Protein AF-A0A1T3CUF6-F1 (afdb_monomer_lite)

Organism: NCBI:txid1491466

Secondary structure (DSSP, 8-state):
--GGGT----TT-HHHHHHHHHHHHHHHHHHHHHTTT---TT-----SS-TTHHHHHHHHHHHTT-TT---HHHHHHHHHHHHHHHHTT-HHHHHHHS--PPP--TTSHHHHHHHHHHHHHHHHHHHHHHHH-PPP-TTGGGTTTSPPP-----S-HHHHHHHHHHTHHHHHHHHHHHHHHHHHHHHHHHHHHHT---HHHHHHHHHHHHHHHHHHHHTS-GGG---SSS-SEETTEETT-S-TTS--HHHHHHHHHHHHHHHHHHHHHHHHHHHHHHHHHHHHHH-GGG--HHHHHHHHHHHHHHHHHHHHTTHHHHHHHHHHHHHTT---S-S----S-TTEEEEEEE-S---EEEEEEEPPTTGGGT--EEEEEE--STTSTTPPPEEEEEEE-TTS-EEEEEEETTS--PBPTT----TT-EEEEEEEEEETTEEEEEEEETTTTEEEEEEE-TTTS-TT------EEEEEEE-GGGTTS---S--------EEEEEEEEEEETTEEE-STTPEEE--EETTTTEE-EEEEE-SS-EEEEE-SPPPP-

InterPro domains:
  IPR000250 Peptidase G1 [PF01828] (343-545)
  IPR000250 Peptidase G1 [PR00977] (372-394)
  IPR000250 Peptidase G1 [PR00977] (402-422)
  IPR000250 Peptidase G1 [PR00977] (424-441)
  IPR000250 Peptidase G1 [PR00977] (444-457)
  IPR013320 Concanavalin A-like lectin/glucanase domain superfamily [SSF49899] (341-546)
  IPR038656 Peptidase G1 superfamily [G3DSA:2.60.120.700] (340-546)

Foldseek 3Di:
DCQLQPDPDPLADLVSLLVLLLQLLVQLLVVLLVVVVDPDPPPPPPPVDHGSVSSLVSSVVSLVVHVPDQDPSNLLSLQSNLLSCVSVVNNVSSLVSLDDHDDDDCVALVNLSSLVSLLVSVLVQLVCCLPVVDDDDCSVVCVVVRDHRPLPHPDDPVSVVLCVLLVVVLLSVLSVQLSVLSVVLSVQVVVCVVVPNDLVSLLVSLVVSVVVLVVSQVPRDPLLHDDPPPPCDDPSDGPLDPDVPDVDPVVSVSSNSSVLSNLVSVLSSLVSLLSSLVVLVVCCVPPVVPDDPVSVVSVVSNVVSVVVNVSSSSSSSVNVSVVVPSVPDPDPDPDPPPDPALFKFFFKDFAAAWFKWKWKWFAADLLLQQWWWWKKWFDCDPVQSQAHTFMWTKTRHNHRDIFIWTDGPPDDIDTDPPDDDDHRWIKMWMKGDPFFQWIKTKIARPVVRDIDMDITDNVNHDPRHTGRRGMMITITGRCVPPDPPPVVDPRSAQSFKIKTFQTWIQGPVGIQARPPTDTDFNADPVVRDGQWDWDDDRHMIMIGGPDDHDDD

Radius of gyration: 29.65 Å; chains: 1; bounding box: 66×50×88 Å

pLDDT: mean 72.41, std 19.51, range [24.66, 98.5]

Structure (mmCIF, N/CA/C/O backbone):
data_AF-A0A1T3CUF6-F1
#
_entry.id   AF-A0A1T3CUF6-F1
#
loop_
_atom_site.group_PDB
_atom_site.id
_atom_site.type_symbol
_atom_site.label_atom_id
_atom_site.label_alt_id
_atom_site.label_comp_id
_atom_site.label_asym_id
_atom_site.label_entity_id
_atom_site.label_seq_id
_atom_site.pdbx_PDB_ins_code
_atom_site.Cartn_x
_atom_site.Cartn_y
_atom_site.Cartn_z
_atom_site.occupancy
_atom_site.B_iso_or_equiv
_atom_site.auth_seq_id
_atom_site.auth_comp_id
_atom_site.auth_asym_id
_atom_site.auth_atom_id
_atom_site.pdbx_PDB_model_num
ATOM 1 N N . MET A 1 1 ? -2.258 -15.108 -7.421 1.00 30.94 1 MET A N 1
ATOM 2 C CA . MET A 1 1 ? -2.341 -14.825 -5.963 1.00 30.94 1 MET A CA 1
ATOM 3 C C . MET A 1 1 ? -1.453 -15.723 -5.095 1.00 30.94 1 MET A C 1
ATOM 5 O O . MET A 1 1 ? -1.105 -15.281 -4.007 1.00 30.94 1 MET A O 1
ATOM 9 N N . GLY A 1 2 ? -1.056 -16.926 -5.544 1.00 26.03 2 GLY A N 1
ATOM 10 C CA . GLY A 1 2 ? -0.026 -17.742 -4.869 1.00 26.03 2 GLY A CA 1
ATOM 11 C C . GLY A 1 2 ? 1.418 -17.253 -5.077 1.00 26.03 2 GLY A C 1
ATOM 12 O O . GLY A 1 2 ? 2.276 -17.522 -4.249 1.00 26.03 2 GLY A O 1
ATOM 13 N N . THR A 1 3 ? 1.662 -16.461 -6.123 1.00 35.53 3 THR A N 1
ATOM 14 C CA . THR A 1 3 ? 2.987 -16.002 -6.576 1.00 35.53 3 THR A CA 1
ATOM 15 C C . THR A 1 3 ? 3.651 -14.924 -5.714 1.00 35.53 3 THR A C 1
ATOM 17 O O . THR A 1 3 ? 4.864 -14.774 -5.755 1.00 35.53 3 THR A O 1
ATOM 20 N N . VAL A 1 4 ? 2.896 -14.226 -4.855 1.00 38.56 4 VAL A N 1
ATOM 21 C CA . VAL A 1 4 ? 3.462 -13.249 -3.897 1.00 38.56 4 VAL A CA 1
ATOM 22 C C . VAL A 1 4 ? 4.197 -13.953 -2.741 1.00 38.56 4 VAL A C 1
ATOM 24 O O . VAL A 1 4 ? 5.027 -13.352 -2.065 1.00 38.56 4 VAL A O 1
ATOM 27 N N . LEU A 1 5 ? 3.908 -15.238 -2.502 1.00 36.06 5 LEU A N 1
ATOM 28 C CA . LEU A 1 5 ? 4.480 -16.001 -1.389 1.00 36.06 5 LEU A CA 1
ATOM 29 C C . LEU A 1 5 ? 5.784 -16.734 -1.750 1.00 36.06 5 LEU A C 1
ATOM 31 O O . LEU A 1 5 ? 6.466 -17.191 -0.838 1.00 36.06 5 LEU A O 1
ATOM 35 N N . THR A 1 6 ? 6.125 -16.864 -3.038 1.00 37.44 6 THR A N 1
ATOM 36 C CA . THR A 1 6 ? 7.236 -17.717 -3.503 1.00 37.44 6 THR A CA 1
ATOM 37 C C . THR A 1 6 ? 8.425 -16.955 -4.082 1.00 37.44 6 THR A C 1
ATOM 39 O O . THR A 1 6 ? 9.524 -17.490 -4.039 1.00 37.44 6 THR A O 1
ATOM 42 N N . ALA A 1 7 ? 8.252 -15.704 -4.525 1.00 37.12 7 ALA A N 1
ATOM 43 C CA . ALA A 1 7 ? 9.341 -14.916 -5.097 1.00 37.12 7 ALA A CA 1
ATOM 44 C C . ALA A 1 7 ? 10.478 -14.676 -4.081 1.00 37.12 7 ALA A C 1
ATOM 46 O O . ALA A 1 7 ? 10.271 -14.132 -2.985 1.00 37.12 7 ALA A O 1
ATOM 47 N N . THR A 1 8 ? 11.696 -15.052 -4.477 1.00 38.31 8 THR A N 1
ATOM 48 C CA . THR A 1 8 ? 12.975 -14.771 -3.810 1.00 38.31 8 THR A CA 1
ATOM 49 C C . THR A 1 8 ? 13.307 -13.276 -3.851 1.00 38.31 8 THR A C 1
ATOM 51 O O . THR A 1 8 ? 14.326 -12.858 -4.394 1.00 38.31 8 THR A O 1
ATOM 54 N N . HIS A 1 9 ? 12.451 -12.431 -3.278 1.00 43.69 9 HIS A N 1
ATOM 55 C CA . HIS A 1 9 ? 12.837 -11.058 -2.977 1.00 43.69 9 HIS A CA 1
ATOM 56 C C . HIS A 1 9 ? 13.953 -11.081 -1.940 1.00 43.69 9 HIS A C 1
ATOM 58 O O . HIS A 1 9 ? 13.899 -11.858 -0.975 1.00 43.69 9 HIS A O 1
ATOM 64 N N . ARG A 1 10 ? 14.952 -10.206 -2.134 1.00 46.00 10 ARG A N 1
ATOM 65 C CA . ARG A 1 10 ? 15.990 -9.964 -1.134 1.00 46.00 10 ARG A CA 1
ATOM 66 C C . ARG A 1 10 ? 15.309 -9.782 0.211 1.00 46.00 10 ARG A C 1
ATOM 68 O O . ARG A 1 10 ? 14.347 -9.031 0.373 1.00 46.00 10 ARG A O 1
ATOM 75 N N . ILE A 1 11 ? 15.812 -10.539 1.164 1.00 43.06 11 ILE A N 1
ATOM 76 C CA . ILE A 1 11 ? 15.434 -10.457 2.554 1.00 43.06 11 ILE A CA 1
ATOM 77 C C . ILE A 1 11 ? 15.599 -8.981 2.988 1.00 43.06 11 ILE A C 1
ATOM 79 O O . ILE A 1 11 ? 16.727 -8.515 3.115 1.00 43.06 11 ILE A O 1
ATOM 83 N N . GLY A 1 12 ? 14.491 -8.242 3.139 1.00 52.00 12 GLY A N 1
ATOM 84 C CA . GLY A 1 12 ? 14.498 -6.805 3.464 1.00 52.00 12 GLY A CA 1
ATOM 85 C C . GLY A 1 12 ? 14.016 -5.829 2.373 1.00 52.00 12 GLY A C 1
ATOM 86 O O . GLY A 1 12 ? 14.288 -4.645 2.493 1.00 52.00 12 GLY A O 1
ATOM 87 N N . ASP A 1 13 ? 13.310 -6.262 1.322 1.00 70.06 13 ASP A N 1
ATOM 88 C CA . ASP A 1 13 ? 12.633 -5.333 0.391 1.00 70.06 13 ASP A CA 1
ATOM 89 C C . ASP A 1 13 ? 11.410 -4.654 1.051 1.00 70.06 13 ASP A C 1
ATOM 91 O O . ASP A 1 13 ? 10.395 -5.298 1.348 1.00 70.06 13 ASP A O 1
ATOM 95 N N . GLU A 1 14 ? 11.514 -3.343 1.290 1.00 72.06 14 GLU A N 1
ATOM 96 C CA . GLU A 1 14 ? 10.489 -2.522 1.942 1.00 72.06 14 GLU A CA 1
ATOM 97 C C . GLU A 1 14 ? 9.180 -2.453 1.127 1.00 72.06 14 GLU A C 1
ATOM 99 O O . GLU A 1 14 ? 8.087 -2.512 1.698 1.00 72.06 14 GLU A O 1
ATOM 104 N N . SER A 1 15 ? 9.261 -2.411 -0.208 1.00 74.75 15 SER A N 1
ATOM 105 C CA . SER A 1 15 ? 8.085 -2.285 -1.089 1.00 74.75 15 SER A CA 1
ATOM 106 C C . SER A 1 15 ? 7.247 -3.563 -1.105 1.00 74.75 15 SER A C 1
ATOM 108 O O . SER A 1 15 ? 6.009 -3.518 -1.050 1.00 74.75 15 SER A O 1
ATOM 110 N N . LEU A 1 16 ? 7.910 -4.723 -1.109 1.00 78.44 16 LEU A N 1
ATOM 111 C CA . LEU A 1 16 ? 7.233 -6.014 -0.973 1.00 78.44 16 LEU A CA 1
ATOM 112 C C . LEU A 1 16 ? 6.533 -6.129 0.385 1.00 78.44 16 LEU A C 1
ATOM 114 O O . LEU A 1 16 ? 5.396 -6.597 0.463 1.00 78.44 16 LEU A O 1
ATOM 118 N N . LEU A 1 17 ? 7.206 -5.719 1.461 1.00 77.19 17 LEU A N 1
ATOM 119 C CA . LEU A 1 17 ? 6.656 -5.779 2.813 1.00 77.19 17 LEU A CA 1
ATOM 120 C C . LEU A 1 17 ? 5.404 -4.918 2.961 1.00 77.19 17 LEU A C 1
ATOM 122 O O . LEU A 1 17 ? 4.401 -5.401 3.492 1.00 77.19 17 LEU A O 1
ATOM 126 N N . ILE A 1 18 ? 5.432 -3.694 2.431 1.00 81.50 18 ILE A N 1
ATOM 127 C CA . ILE A 1 18 ? 4.249 -2.832 2.361 1.00 81.50 18 ILE A CA 1
ATOM 128 C C . ILE A 1 18 ? 3.135 -3.549 1.593 1.00 81.50 18 ILE A C 1
ATOM 130 O O . ILE A 1 18 ? 2.024 -3.670 2.102 1.00 81.50 18 ILE A O 1
ATOM 134 N N . THR A 1 19 ? 3.431 -4.103 0.417 1.00 82.06 19 THR A N 1
ATOM 135 C CA . THR A 1 19 ? 2.432 -4.789 -0.421 1.00 82.06 19 THR A CA 1
ATOM 136 C C . THR A 1 19 ? 1.787 -5.977 0.298 1.00 82.06 19 THR A C 1
ATOM 138 O O . THR A 1 19 ? 0.561 -6.092 0.341 1.00 82.06 19 THR A O 1
ATOM 141 N N . LEU A 1 20 ? 2.589 -6.844 0.920 1.00 82.12 20 LEU A N 1
ATOM 142 C CA . LEU A 1 20 ? 2.108 -7.989 1.699 1.00 82.12 20 LEU A CA 1
ATOM 143 C C . LEU A 1 20 ? 1.200 -7.554 2.854 1.00 82.12 20 LEU A C 1
ATOM 145 O O . LEU A 1 20 ? 0.167 -8.180 3.102 1.00 82.12 20 LEU A O 1
ATOM 149 N N . LEU A 1 21 ? 1.568 -6.481 3.554 1.00 83.56 21 LEU A N 1
ATOM 150 C CA . LEU A 1 21 ? 0.774 -5.949 4.657 1.00 83.56 21 LEU A CA 1
ATOM 151 C C . LEU A 1 21 ? -0.521 -5.288 4.164 1.00 83.56 21 LEU A C 1
ATOM 153 O O . LEU A 1 21 ? -1.558 -5.475 4.800 1.00 83.56 21 LEU A O 1
ATOM 157 N N . VAL A 1 22 ? -0.505 -4.589 3.020 1.00 82.75 22 VAL A N 1
ATOM 158 C CA . VAL A 1 22 ? -1.721 -4.042 2.387 1.00 82.75 22 VAL A CA 1
ATOM 159 C C . VAL A 1 22 ? -2.676 -5.183 2.043 1.00 82.75 22 VAL A C 1
ATOM 161 O O . VAL A 1 22 ? -3.858 -5.107 2.371 1.00 82.75 22 VAL A O 1
ATOM 164 N N . LEU A 1 23 ? -2.176 -6.267 1.445 1.00 80.12 23 LEU A N 1
ATOM 165 C CA . LEU A 1 23 ? -2.989 -7.438 1.103 1.00 80.12 23 LEU A CA 1
ATOM 166 C C . LEU A 1 23 ? -3.555 -8.132 2.348 1.00 80.12 23 LEU A C 1
ATOM 168 O O . LEU A 1 23 ? -4.728 -8.506 2.362 1.00 80.12 23 LEU A O 1
ATOM 172 N N . ALA A 1 24 ? -2.751 -8.275 3.406 1.00 82.62 24 ALA A N 1
ATOM 173 C CA . ALA A 1 24 ? -3.200 -8.865 4.665 1.00 82.62 24 ALA A CA 1
ATOM 174 C C . ALA A 1 24 ? -4.345 -8.056 5.300 1.00 82.62 24 ALA A C 1
ATOM 176 O O . ALA A 1 24 ? -5.353 -8.625 5.720 1.00 82.62 24 ALA A O 1
ATOM 177 N N . LEU A 1 25 ? -4.207 -6.728 5.337 1.00 80.19 25 LEU A N 1
ATOM 178 C CA . LEU A 1 25 ? -5.231 -5.816 5.851 1.00 80.19 25 LEU A CA 1
ATOM 179 C C . LEU A 1 25 ? -6.459 -5.745 4.932 1.00 80.19 25 LEU A C 1
ATOM 181 O O . LEU A 1 25 ? -7.578 -5.639 5.427 1.00 80.19 25 LEU A O 1
ATOM 185 N N . GLY A 1 26 ? -6.263 -5.854 3.617 1.00 74.25 26 GLY A N 1
ATOM 186 C CA . GLY A 1 26 ? -7.331 -5.887 2.620 1.00 74.25 26 GLY A CA 1
ATOM 187 C C . GLY A 1 26 ? -8.216 -7.130 2.734 1.00 74.25 26 GLY A C 1
ATOM 188 O O . GLY A 1 26 ? -9.439 -7.002 2.765 1.00 74.25 26 GLY A O 1
ATOM 189 N N . GLU A 1 27 ? -7.630 -8.327 2.873 1.00 76.06 27 GLU A N 1
ATOM 190 C CA . GLU A 1 27 ? -8.411 -9.552 3.131 1.00 76.06 27 GLU A CA 1
ATOM 191 C C . GLU A 1 27 ? -9.186 -9.453 4.451 1.00 76.06 27 GLU A C 1
ATOM 193 O O . GLU A 1 27 ? -10.338 -9.886 4.534 1.00 76.06 27 GLU A O 1
ATOM 198 N N . LEU A 1 28 ? -8.580 -8.846 5.474 1.00 73.75 28 LEU A N 1
ATOM 199 C CA . LEU A 1 28 ? -9.242 -8.620 6.751 1.00 73.75 28 LEU A CA 1
ATOM 200 C C . LEU A 1 28 ? -10.430 -7.665 6.596 1.00 73.75 28 LEU A C 1
ATOM 202 O O . LEU A 1 28 ? -11.532 -8.020 6.997 1.00 73.75 28 LEU A O 1
ATOM 206 N N . ALA A 1 29 ? -10.259 -6.530 5.920 1.00 67.88 29 ALA A N 1
ATOM 207 C CA . ALA A 1 29 ? -11.347 -5.607 5.605 1.00 67.88 29 ALA A CA 1
ATOM 208 C C . ALA A 1 29 ? -12.505 -6.281 4.840 1.00 67.88 29 ALA A C 1
ATOM 210 O O . ALA A 1 29 ? -13.666 -6.117 5.213 1.00 67.88 29 ALA A O 1
ATOM 211 N N . LEU A 1 30 ? -12.202 -7.077 3.809 1.00 64.62 30 LEU A N 1
ATOM 212 C CA . LEU A 1 30 ? -13.212 -7.766 2.994 1.00 64.62 30 LEU A CA 1
ATOM 213 C C . LEU A 1 30 ? -13.990 -8.822 3.783 1.00 64.62 30 LEU A C 1
ATOM 215 O O . LEU A 1 30 ? -15.215 -8.888 3.679 1.00 64.62 30 LEU A O 1
ATOM 219 N N . SER A 1 31 ? -13.301 -9.616 4.607 1.00 64.12 31 SER A N 1
ATOM 220 C CA . SER A 1 31 ? -13.939 -10.664 5.419 1.00 64.12 31 SER A CA 1
ATOM 221 C C . SER A 1 31 ? -15.014 -10.112 6.359 1.00 64.12 31 SER A C 1
ATOM 223 O O . SER A 1 31 ? -16.020 -10.764 6.631 1.00 64.12 31 SER A O 1
ATOM 225 N N . LEU A 1 32 ? -14.821 -8.879 6.820 1.00 58.84 32 LEU A N 1
ATOM 226 C CA . LEU A 1 32 ? -15.721 -8.220 7.750 1.00 58.84 32 LEU A CA 1
ATOM 227 C C . LEU A 1 32 ? -16.952 -7.641 7.041 1.00 58.84 32 LEU A C 1
ATOM 229 O O . LEU A 1 32 ? -18.015 -7.567 7.645 1.00 58.84 32 LEU A O 1
ATOM 233 N N . ILE A 1 33 ? -16.828 -7.292 5.756 1.00 56.34 33 ILE A N 1
ATOM 234 C CA . ILE A 1 33 ? -17.943 -6.839 4.911 1.00 56.34 33 ILE A CA 1
ATOM 235 C C . ILE A 1 33 ? -18.822 -8.025 4.489 1.00 56.34 33 ILE A C 1
ATOM 237 O O . ILE A 1 33 ? -20.046 -7.914 4.460 1.00 56.34 33 ILE A O 1
ATOM 241 N N . MET A 1 34 ? -18.214 -9.167 4.155 1.00 50.50 34 MET A N 1
ATOM 242 C CA . MET A 1 34 ? -18.949 -10.337 3.656 1.00 50.50 34 MET A CA 1
ATOM 243 C C . MET A 1 34 ? -19.713 -11.074 4.767 1.00 50.50 34 MET A C 1
ATOM 245 O O . MET A 1 34 ? -20.844 -11.498 4.543 1.00 50.50 34 MET A O 1
ATOM 249 N N . ASN A 1 35 ? -19.161 -11.138 5.984 1.00 50.91 35 ASN A N 1
ATOM 250 C CA . ASN A 1 35 ? -19.828 -11.756 7.139 1.00 50.91 35 ASN A CA 1
ATOM 251 C C . ASN A 1 35 ? -21.101 -11.018 7.607 1.00 50.91 35 ASN A C 1
ATOM 253 O O . ASN A 1 35 ? -21.889 -11.599 8.350 1.00 50.91 35 ASN A O 1
ATOM 257 N N . ASP A 1 36 ? -21.320 -9.768 7.185 1.00 44.31 36 ASP A N 1
ATOM 258 C CA . ASP A 1 36 ? -22.540 -9.001 7.497 1.00 44.31 36 ASP A CA 1
ATOM 259 C C . ASP A 1 36 ? -23.692 -9.311 6.512 1.00 44.31 36 ASP A C 1
ATOM 261 O O . ASP A 1 36 ? -24.855 -9.026 6.792 1.00 44.31 36 ASP A O 1
ATOM 265 N N . ARG A 1 37 ? -23.389 -9.929 5.355 1.00 43.47 37 ARG A N 1
ATOM 266 C CA . ARG A 1 37 ? -24.367 -10.231 4.288 1.00 43.47 37 ARG A CA 1
ATOM 267 C C . ARG A 1 37 ? -24.930 -11.654 4.329 1.00 43.47 37 ARG A C 1
ATOM 269 O O . ARG A 1 37 ? -26.050 -11.861 3.874 1.00 43.47 37 ARG A O 1
ATOM 276 N N . GLU A 1 38 ? -24.207 -12.615 4.901 1.00 43.00 38 GLU A N 1
ATOM 277 C CA . GLU A 1 38 ? -24.611 -14.028 4.954 1.00 43.00 38 GLU A CA 1
ATOM 278 C C . GLU A 1 38 ? -24.699 -14.521 6.405 1.00 43.00 38 GLU A C 1
ATOM 280 O O . GLU A 1 38 ? -23.838 -15.234 6.913 1.00 43.00 38 GLU A O 1
ATOM 285 N N . SER A 1 39 ? -25.764 -14.133 7.112 1.00 37.69 39 SER A N 1
ATOM 286 C CA . SER A 1 39 ? -26.079 -14.689 8.433 1.00 37.69 39 SER A CA 1
ATOM 287 C C . SER A 1 39 ? -27.038 -15.879 8.320 1.00 37.69 39 SER A C 1
ATOM 289 O O . SER A 1 39 ? -28.228 -15.783 8.605 1.00 37.69 39 SER A O 1
ATOM 291 N N . THR A 1 40 ? -26.504 -17.046 7.958 1.00 38.75 40 THR A N 1
ATOM 292 C CA . THR A 1 40 ? -27.105 -18.332 8.348 1.00 38.75 40 THR A CA 1
ATOM 293 C C . THR A 1 40 ? -26.212 -18.991 9.391 1.00 38.75 40 THR A C 1
ATOM 295 O O . THR A 1 40 ? -25.035 -19.238 9.149 1.00 38.75 40 THR A O 1
ATOM 298 N N . GLU A 1 41 ? -26.775 -19.260 10.572 1.00 42.66 41 GLU A N 1
ATOM 299 C CA . GLU A 1 41 ? -26.107 -19.706 11.811 1.00 42.66 41 GLU A CA 1
ATOM 300 C C . GLU A 1 41 ? -25.253 -20.990 11.716 1.00 42.66 41 GLU A C 1
ATOM 302 O O . GLU A 1 41 ? -24.653 -21.391 12.712 1.00 42.66 41 GLU A O 1
ATOM 307 N N . HIS A 1 42 ? -25.162 -21.641 10.554 1.00 38.91 42 HIS A N 1
ATOM 308 C CA . HIS A 1 42 ? -24.510 -22.943 10.398 1.00 38.91 42 HIS A CA 1
ATOM 309 C C . HIS A 1 42 ? -23.006 -22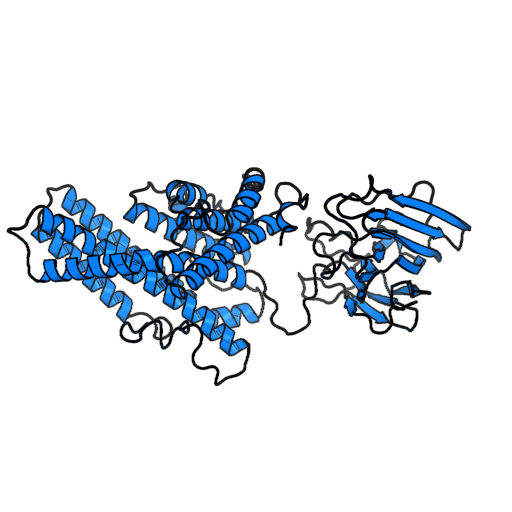.897 10.077 1.00 38.91 42 HIS A C 1
ATOM 311 O O . HIS A 1 42 ? -22.324 -23.885 10.332 1.00 38.91 42 HIS A O 1
ATOM 317 N N . ASP A 1 43 ? -22.461 -21.759 9.629 1.00 40.50 43 ASP A N 1
ATOM 318 C CA . ASP A 1 43 ? -21.052 -21.652 9.195 1.00 40.50 43 ASP A CA 1
ATOM 319 C C . ASP A 1 43 ? -20.130 -20.913 10.180 1.00 40.50 43 ASP A C 1
ATOM 321 O O . ASP A 1 43 ? -19.011 -20.525 9.849 1.00 40.50 43 ASP A O 1
ATOM 325 N N . ARG A 1 44 ? -20.512 -20.804 11.462 1.00 45.06 44 ARG A N 1
ATOM 326 C CA . ARG A 1 44 ? -19.586 -20.380 12.540 1.00 45.06 44 ARG A CA 1
ATOM 327 C C . ARG A 1 44 ? -18.544 -21.452 12.897 1.00 45.06 44 ARG A C 1
ATOM 329 O O . ARG A 1 44 ? -18.038 -21.489 14.021 1.00 45.06 44 ARG A O 1
ATOM 336 N N . HIS A 1 45 ? -18.187 -22.319 11.954 1.00 38.59 45 HIS A N 1
ATOM 337 C CA . HIS A 1 45 ? -16.962 -23.090 12.058 1.00 38.59 45 HIS A CA 1
ATOM 338 C C . HIS A 1 45 ? -15.789 -22.134 11.849 1.00 38.59 45 HIS A C 1
ATOM 340 O O . HIS A 1 45 ? -15.416 -21.800 10.731 1.00 38.59 45 HIS A O 1
ATOM 346 N N . LEU A 1 46 ? -15.234 -21.678 12.976 1.00 43.16 46 LEU A N 1
ATOM 347 C CA . LEU A 1 46 ? -13.949 -20.998 13.090 1.00 43.16 46 LEU A CA 1
ATOM 348 C C . LEU A 1 46 ? -12.912 -21.661 12.170 1.00 43.16 46 LEU A C 1
ATOM 350 O O . LEU A 1 46 ? -12.262 -22.636 12.554 1.00 43.16 46 LEU A O 1
ATOM 354 N N . SER A 1 47 ? -12.714 -21.106 10.974 1.00 44.53 47 SER A N 1
ATOM 355 C CA . SER A 1 47 ? -11.435 -21.240 10.288 1.00 44.53 47 SER A CA 1
ATOM 356 C C . SER A 1 47 ? -10.386 -20.745 11.282 1.00 44.53 47 SER A C 1
ATOM 358 O O . SER A 1 47 ? -10.406 -19.586 11.691 1.00 44.53 47 SER A O 1
ATOM 360 N N . GLN A 1 48 ? -9.523 -21.644 11.758 1.00 55.75 48 GLN A N 1
ATOM 361 C CA . GLN A 1 48 ? -8.591 -21.415 12.873 1.00 55.75 48 GLN A CA 1
ATOM 362 C C . GLN A 1 48 ? -7.528 -20.329 12.595 1.00 55.75 48 GLN A C 1
ATOM 364 O O . GLN A 1 48 ? -6.618 -20.136 13.397 1.00 55.75 48 GLN A O 1
ATOM 369 N N . SER A 1 49 ? -7.599 -19.632 11.459 1.00 64.69 49 SER A N 1
ATOM 370 C CA . SER A 1 49 ? -6.616 -18.647 11.016 1.00 64.69 49 SER A CA 1
ATOM 371 C C . SER A 1 49 ? -7.285 -17.316 10.661 1.00 64.69 49 SER A C 1
ATOM 373 O O . SER A 1 49 ? -8.220 -17.320 9.859 1.00 64.69 49 SER A O 1
ATOM 375 N N . PRO A 1 50 ? -6.815 -16.175 11.204 1.00 76.06 50 PRO A N 1
ATOM 376 C CA . PRO A 1 50 ? -7.315 -14.865 10.803 1.00 76.06 50 PRO A CA 1
ATOM 377 C C . PRO A 1 50 ? -7.173 -14.626 9.282 1.00 76.06 50 PRO A C 1
ATOM 379 O O . PRO A 1 50 ? -6.202 -15.087 8.672 1.00 76.06 50 PRO A O 1
ATOM 382 N N . PRO A 1 51 ? -8.108 -13.893 8.652 1.00 80.06 51 PRO A N 1
ATOM 383 C CA . PRO A 1 51 ? -8.009 -13.483 7.248 1.00 80.06 51 PRO A CA 1
ATOM 384 C C . PRO A 1 51 ? -6.685 -12.761 6.952 1.00 80.06 51 PRO A C 1
ATOM 386 O O . PRO A 1 51 ? -6.157 -12.047 7.808 1.00 80.06 51 PRO A O 1
ATOM 389 N N . GLY A 1 52 ? -6.095 -12.964 5.772 1.00 80.88 52 GLY A N 1
ATOM 390 C CA . GLY A 1 52 ? -4.804 -12.361 5.421 1.00 80.88 52 GLY A CA 1
ATOM 391 C C . GLY A 1 52 ? -3.571 -12.993 6.082 1.00 80.88 52 GLY A C 1
ATOM 392 O O . GLY A 1 52 ? -2.451 -12.576 5.777 1.00 80.88 52 GLY A O 1
ATOM 393 N N . LEU A 1 53 ? -3.722 -14.017 6.941 1.00 82.88 53 LEU A N 1
ATOM 394 C CA . LEU A 1 53 ? -2.612 -14.560 7.746 1.00 82.88 53 LEU A CA 1
ATOM 395 C C . LEU A 1 53 ? -1.445 -15.080 6.900 1.00 82.88 53 LEU A C 1
ATOM 397 O O . LEU A 1 53 ? -0.292 -14.966 7.310 1.00 82.88 53 LEU A O 1
ATOM 401 N N . LYS A 1 54 ? -1.722 -15.631 5.714 1.00 84.44 54 LYS A N 1
ATOM 402 C CA . LYS A 1 54 ? -0.693 -16.103 4.773 1.00 84.44 54 LYS A CA 1
ATOM 403 C C . LYS A 1 54 ? 0.255 -14.970 4.355 1.00 84.44 54 LYS A C 1
ATOM 405 O O . LYS A 1 54 ? 1.468 -15.135 4.436 1.00 84.44 54 LYS A O 1
ATOM 410 N N . TYR A 1 55 ? -0.293 -13.804 4.009 1.00 85.38 55 TYR A N 1
ATOM 411 C CA . TYR A 1 55 ? 0.479 -12.626 3.614 1.00 85.38 55 TYR A CA 1
ATOM 412 C C . TYR A 1 55 ? 1.203 -12.016 4.808 1.00 85.38 55 TYR A C 1
ATOM 414 O O . TYR A 1 55 ? 2.389 -11.701 4.727 1.00 85.38 55 TYR A O 1
ATOM 422 N N . PHE A 1 56 ? 0.517 -11.937 5.949 1.00 87.12 56 PHE A N 1
ATOM 423 C CA . PHE A 1 56 ? 1.110 -11.422 7.174 1.00 87.12 56 PHE A CA 1
ATOM 424 C C . PHE A 1 56 ? 2.286 -12.276 7.666 1.00 87.12 56 PHE A C 1
ATOM 426 O O . PHE A 1 56 ? 3.320 -11.747 8.069 1.00 87.12 56 PHE A O 1
ATOM 433 N N . ASN A 1 57 ? 2.167 -13.605 7.613 1.00 86.44 57 ASN A N 1
ATOM 434 C CA . ASN A 1 57 ? 3.257 -14.502 7.986 1.00 86.44 57 ASN A CA 1
ATOM 435 C C . ASN A 1 57 ? 4.464 -14.344 7.061 1.00 86.44 57 ASN A C 1
ATOM 437 O O . ASN A 1 57 ? 5.596 -14.392 7.542 1.00 86.44 57 ASN A O 1
ATOM 441 N N . GLU A 1 58 ? 4.235 -14.122 5.770 1.00 84.88 58 GLU A N 1
ATOM 442 C CA . GLU A 1 58 ? 5.312 -13.915 4.806 1.00 84.88 58 GLU A CA 1
ATOM 443 C C . GLU A 1 58 ? 6.018 -12.569 4.999 1.00 84.88 58 GLU A C 1
ATOM 445 O O . GLU A 1 58 ? 7.252 -12.512 4.965 1.00 84.88 58 GLU A O 1
ATOM 450 N N . ALA A 1 59 ? 5.259 -11.516 5.318 1.00 85.06 59 ALA A N 1
ATOM 451 C CA . ALA A 1 59 ? 5.813 -10.230 5.729 1.00 85.06 59 ALA A CA 1
ATOM 452 C C . ALA A 1 59 ? 6.645 -10.381 7.013 1.00 85.06 59 ALA A C 1
ATOM 454 O O . ALA A 1 59 ? 7.807 -9.979 7.082 1.00 85.06 59 ALA A O 1
ATOM 455 N N . ARG A 1 60 ? 6.101 -11.064 8.023 1.00 83.38 60 ARG A N 1
ATOM 456 C CA . ARG A 1 60 ? 6.765 -11.264 9.317 1.00 83.38 60 ARG A CA 1
ATOM 457 C C . ARG A 1 60 ? 8.104 -11.998 9.207 1.00 83.38 60 ARG A C 1
ATOM 459 O O . ARG A 1 60 ? 9.023 -11.658 9.946 1.00 83.38 60 ARG A O 1
ATOM 466 N N . LYS A 1 61 ? 8.244 -12.966 8.290 1.00 82.69 61 LYS A N 1
ATOM 467 C CA . LYS A 1 61 ? 9.528 -13.656 8.033 1.00 82.69 61 LYS A CA 1
ATOM 468 C C . LYS A 1 61 ? 10.633 -12.696 7.569 1.00 82.69 61 LYS A C 1
ATOM 470 O O . LYS A 1 61 ? 11.798 -12.936 7.864 1.00 82.69 61 LYS A O 1
ATOM 475 N N . ARG A 1 62 ? 10.271 -11.624 6.857 1.00 78.62 62 ARG A N 1
ATOM 476 C CA . ARG A 1 62 ? 11.205 -10.642 6.272 1.00 78.62 62 ARG A CA 1
ATOM 477 C C . ARG A 1 62 ? 11.430 -9.419 7.163 1.00 78.62 62 ARG A C 1
ATOM 479 O O . ARG A 1 62 ? 12.482 -8.798 7.074 1.00 78.62 62 ARG A O 1
ATOM 486 N N . LEU A 1 63 ? 10.495 -9.118 8.067 1.00 75.94 63 LEU A N 1
ATOM 487 C CA . LEU A 1 63 ? 10.544 -7.945 8.949 1.00 75.94 63 LEU A CA 1
ATOM 488 C C . LEU A 1 63 ? 11.805 -7.887 9.833 1.00 75.94 63 LEU A C 1
ATOM 490 O O . LEU A 1 63 ? 12.328 -6.808 10.095 1.00 75.94 63 LEU A O 1
ATOM 494 N N . GLY A 1 64 ? 12.321 -9.042 10.270 1.00 67.88 64 GLY A N 1
ATOM 495 C CA . GLY A 1 64 ? 13.494 -9.116 11.152 1.00 67.88 64 GLY A CA 1
ATOM 496 C C . GLY A 1 64 ? 14.778 -8.517 10.565 1.00 67.88 64 GLY A C 1
ATOM 497 O O . GLY A 1 64 ? 15.676 -8.154 11.318 1.00 67.88 64 GLY A O 1
ATOM 498 N N . PHE A 1 65 ? 14.854 -8.362 9.242 1.00 66.50 65 PHE A N 1
ATOM 499 C CA . PHE A 1 65 ? 16.049 -7.891 8.541 1.00 66.50 65 PHE A CA 1
ATOM 500 C C . PHE A 1 65 ? 16.071 -6.375 8.307 1.00 66.50 65 PHE A C 1
ATOM 502 O O . PHE A 1 65 ? 17.088 -5.840 7.880 1.00 66.50 65 PHE A O 1
ATOM 509 N N . LEU A 1 66 ? 14.981 -5.679 8.646 1.00 62.59 66 LEU A N 1
ATOM 510 C CA . LEU A 1 66 ? 14.838 -4.229 8.493 1.00 62.59 66 LEU A CA 1
ATOM 511 C C . LEU A 1 66 ? 15.135 -3.425 9.768 1.00 62.59 66 LEU A C 1
ATOM 513 O O . LEU A 1 66 ? 15.083 -2.201 9.745 1.00 62.59 66 LEU A O 1
ATOM 517 N N . GLN A 1 67 ? 15.461 -4.078 10.891 1.00 56.88 67 GLN A N 1
ATOM 518 C CA . GLN A 1 67 ? 15.467 -3.468 12.233 1.00 56.88 67 GLN A CA 1
ATOM 519 C C . GLN A 1 67 ? 16.455 -2.299 12.475 1.00 56.88 67 GLN A C 1
ATOM 521 O O . GLN A 1 67 ? 16.495 -1.774 13.593 1.00 56.88 67 GLN A O 1
ATOM 526 N N . PHE A 1 68 ? 17.232 -1.862 11.477 1.00 56.22 68 PHE A N 1
ATOM 527 C CA . PHE A 1 68 ? 18.289 -0.856 11.646 1.00 56.22 68 PHE A CA 1
ATOM 528 C C . PHE A 1 68 ? 18.296 0.300 10.632 1.00 56.22 68 PHE A C 1
ATOM 530 O O . PHE A 1 68 ? 19.087 1.224 10.829 1.00 56.22 68 PHE A O 1
ATOM 537 N N . SER A 1 69 ? 17.416 0.312 9.624 1.00 56.19 69 SER A N 1
ATOM 538 C CA . SER A 1 69 ? 17.369 1.396 8.628 1.00 56.19 69 SER A CA 1
ATOM 539 C C . SER A 1 69 ? 16.321 2.457 9.015 1.00 56.19 69 SER A C 1
ATOM 541 O O . SER A 1 69 ? 15.176 2.109 9.289 1.00 56.19 69 SER A O 1
ATOM 543 N N . PRO A 1 70 ? 16.670 3.753 9.104 1.00 58.03 70 PRO A N 1
ATOM 544 C CA . PRO A 1 70 ? 15.702 4.811 9.385 1.00 58.03 70 PRO A CA 1
ATOM 545 C C . PRO A 1 70 ? 15.049 5.291 8.077 1.00 58.03 70 PRO A C 1
ATOM 547 O O . PRO A 1 70 ? 15.463 6.307 7.529 1.00 58.03 70 PRO A O 1
ATOM 550 N N . SER A 1 71 ? 14.055 4.556 7.569 1.00 69.50 71 SER A N 1
ATOM 551 C CA . SER A 1 71 ? 13.273 4.943 6.383 1.00 69.50 71 SER A CA 1
ATOM 552 C C . SER A 1 71 ? 11.801 5.182 6.735 1.00 69.50 71 SER A C 1
ATOM 554 O O . SER A 1 71 ? 11.245 4.536 7.632 1.00 69.50 71 SER A O 1
ATOM 556 N N . LEU A 1 72 ? 11.136 6.088 6.008 1.00 72.25 72 LEU A N 1
ATOM 557 C CA . LEU A 1 72 ? 9.683 6.283 6.106 1.00 72.25 72 LEU A CA 1
ATOM 558 C C . LEU A 1 72 ? 8.917 4.976 5.834 1.00 72.25 72 LEU A C 1
ATOM 560 O O . LEU A 1 72 ? 7.908 4.684 6.480 1.00 72.25 72 LEU A O 1
ATOM 564 N N . ALA A 1 73 ? 9.418 4.161 4.906 1.00 74.06 73 ALA A N 1
ATOM 565 C CA . ALA A 1 73 ? 8.822 2.881 4.558 1.00 74.06 73 ALA A CA 1
ATOM 566 C C . ALA A 1 73 ? 8.825 1.901 5.741 1.00 74.06 73 ALA A C 1
ATOM 568 O O . ALA A 1 73 ? 7.815 1.241 5.977 1.00 74.06 73 ALA A O 1
ATOM 569 N N . ILE A 1 74 ? 9.892 1.855 6.545 1.00 75.38 74 ILE A N 1
ATOM 570 C CA . ILE A 1 74 ? 9.933 1.025 7.759 1.00 75.38 74 ILE A CA 1
ATOM 571 C C . ILE A 1 74 ? 8.896 1.480 8.782 1.00 75.38 74 ILE A C 1
ATOM 573 O O . ILE A 1 74 ? 8.195 0.638 9.342 1.00 75.38 74 ILE A O 1
ATOM 577 N N . VAL A 1 75 ? 8.720 2.789 8.972 1.00 75.31 75 VAL A N 1
ATOM 578 C CA . VAL A 1 75 ? 7.679 3.320 9.870 1.00 75.31 75 VAL A CA 1
ATOM 579 C C . VAL A 1 75 ? 6.284 2.898 9.399 1.00 75.31 75 VAL A C 1
ATOM 581 O O . VAL A 1 75 ? 5.452 2.486 10.211 1.00 75.31 75 VAL A O 1
ATOM 584 N N . HIS A 1 76 ? 6.029 2.925 8.089 1.00 77.00 76 HIS A N 1
ATOM 585 C CA . HIS A 1 76 ? 4.775 2.429 7.520 1.00 77.00 76 HIS A CA 1
ATOM 586 C C . HIS A 1 76 ? 4.597 0.915 7.711 1.00 77.00 76 HIS A C 1
ATOM 588 O O . HIS A 1 76 ? 3.523 0.476 8.127 1.00 77.00 76 HIS A O 1
ATOM 594 N N . ILE A 1 77 ? 5.640 0.117 7.469 1.00 80.25 77 ILE A N 1
ATOM 595 C CA . ILE A 1 77 ? 5.629 -1.341 7.670 1.00 80.25 77 ILE A CA 1
ATOM 596 C C . ILE A 1 77 ? 5.322 -1.680 9.135 1.00 80.25 77 ILE A C 1
ATOM 598 O O . ILE A 1 77 ? 4.469 -2.530 9.408 1.00 80.25 77 ILE A O 1
ATOM 602 N N . GLU A 1 78 ? 5.975 -1.011 10.086 1.00 78.44 78 GLU A N 1
ATOM 603 C CA . GLU A 1 78 ? 5.755 -1.200 11.524 1.00 78.44 78 GLU A CA 1
ATOM 604 C C . GLU A 1 78 ? 4.322 -0.825 11.931 1.00 78.44 78 GLU A C 1
ATOM 606 O O . GLU A 1 78 ? 3.641 -1.618 12.590 1.00 78.44 78 GLU A O 1
ATOM 611 N N . ALA A 1 79 ? 3.815 0.321 11.465 1.00 78.31 79 ALA A N 1
ATOM 612 C CA . ALA A 1 79 ? 2.447 0.764 11.734 1.00 78.31 79 ALA A CA 1
ATOM 613 C C . ALA A 1 79 ? 1.394 -0.214 11.177 1.00 78.31 79 ALA A C 1
ATOM 615 O O . ALA A 1 79 ? 0.452 -0.595 11.877 1.00 78.31 79 ALA A O 1
ATOM 616 N N . MET A 1 80 ? 1.568 -0.692 9.942 1.00 82.19 80 MET A N 1
ATOM 617 C CA . MET A 1 80 ? 0.667 -1.673 9.324 1.00 82.19 80 MET A CA 1
ATOM 618 C C . MET A 1 80 ? 0.745 -3.047 10.002 1.00 82.19 80 MET A C 1
ATOM 620 O O . MET A 1 80 ? -0.273 -3.723 10.174 1.00 82.19 80 MET A O 1
ATOM 624 N N . THR A 1 81 ? 1.939 -3.449 10.441 1.00 84.38 81 THR A N 1
ATOM 625 C CA . THR A 1 81 ? 2.132 -4.679 11.220 1.00 84.38 81 THR A CA 1
ATOM 626 C C . THR A 1 81 ? 1.424 -4.578 12.570 1.00 84.38 81 THR A C 1
ATOM 628 O O . THR A 1 81 ? 0.709 -5.501 12.971 1.00 84.38 81 THR A O 1
ATOM 631 N N . SER A 1 82 ? 1.581 -3.442 13.258 1.00 79.44 82 SER A N 1
ATOM 632 C CA . SER A 1 82 ? 0.902 -3.142 14.520 1.00 79.44 82 SER A CA 1
ATOM 633 C C . SER A 1 82 ? -0.614 -3.241 14.374 1.00 79.44 82 SER A C 1
ATOM 635 O O . SER A 1 82 ? -1.286 -3.864 15.200 1.00 79.44 82 SER A O 1
ATOM 637 N N . LEU A 1 83 ? -1.150 -2.689 13.289 1.00 79.25 83 LEU A N 1
ATOM 638 C CA . LEU A 1 83 ? -2.572 -2.71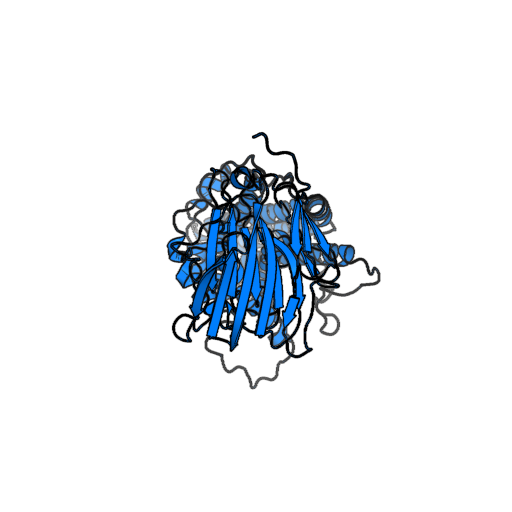3 12.994 1.00 79.25 83 LEU A CA 1
ATOM 639 C C . LEU A 1 83 ? -3.108 -4.128 12.754 1.00 79.25 83 LEU A C 1
ATOM 641 O O . LEU A 1 83 ? -4.150 -4.486 13.305 1.00 79.25 83 LEU A O 1
ATOM 645 N N . TYR A 1 84 ? -2.407 -4.941 11.962 1.00 82.88 84 TYR A N 1
ATOM 646 C CA . TYR A 1 84 ? -2.834 -6.318 11.712 1.00 82.88 84 TYR A CA 1
ATOM 647 C C . TYR A 1 84 ? -2.863 -7.131 13.015 1.00 82.88 84 TYR A C 1
ATOM 649 O O . TYR A 1 84 ? -3.829 -7.848 13.284 1.00 82.88 84 TYR A O 1
ATOM 657 N N . TYR A 1 85 ? -1.855 -6.962 13.882 1.00 83.62 85 TYR A N 1
ATOM 658 C CA . TYR A 1 85 ? -1.870 -7.563 15.218 1.00 83.62 85 TYR A CA 1
ATOM 659 C C . TYR A 1 85 ? -3.054 -7.084 16.064 1.00 83.62 85 TYR A C 1
ATOM 661 O O . TYR A 1 85 ? -3.702 -7.915 16.702 1.00 83.62 85 TYR A O 1
ATOM 669 N N . ALA A 1 86 ? -3.363 -5.783 16.059 1.00 76.88 86 ALA A N 1
ATOM 670 C CA . ALA A 1 86 ? -4.499 -5.238 16.803 1.00 76.88 86 ALA A CA 1
ATOM 671 C C . ALA A 1 86 ? -5.824 -5.856 16.342 1.00 76.88 86 ALA A C 1
ATOM 673 O O . ALA A 1 86 ? -6.635 -6.265 17.170 1.00 76.88 86 ALA A O 1
ATOM 674 N N . ALA A 1 87 ? -6.013 -5.983 15.028 1.00 76.12 87 ALA A N 1
ATOM 675 C CA . ALA A 1 87 ? -7.218 -6.558 14.444 1.00 76.12 87 ALA A CA 1
ATOM 676 C C . ALA A 1 87 ? -7.338 -8.077 14.682 1.00 76.12 87 ALA A C 1
ATOM 678 O O . ALA A 1 87 ? -8.440 -8.615 14.729 1.00 76.12 87 ALA A O 1
ATOM 679 N N . CYS A 1 88 ? -6.216 -8.759 14.926 1.00 75.75 88 CYS A N 1
ATOM 680 C CA . CYS A 1 88 ? -6.182 -10.149 15.387 1.00 75.75 88 CYS A CA 1
ATOM 681 C C . CYS A 1 88 ? -6.272 -10.292 16.922 1.00 75.75 88 CYS A C 1
ATOM 683 O O . CYS A 1 88 ? -5.932 -11.354 17.444 1.00 75.75 88 CYS A O 1
ATOM 685 N N . PHE A 1 89 ? -6.660 -9.241 17.657 1.00 74.56 89 PHE A N 1
ATOM 686 C CA . PHE A 1 89 ? -6.722 -9.201 19.131 1.00 74.56 89 PHE A CA 1
ATOM 687 C C . PHE A 1 89 ? -5.380 -9.469 19.840 1.00 74.56 89 PHE A C 1
ATOM 689 O O . PHE A 1 89 ? -5.326 -9.801 21.025 1.00 74.56 89 PHE A O 1
ATOM 696 N N . ARG A 1 90 ? -4.256 -9.283 19.138 1.00 77.81 90 ARG A N 1
ATOM 697 C CA . ARG A 1 90 ? -2.894 -9.417 19.677 1.00 77.81 90 ARG A CA 1
ATOM 698 C C . ARG A 1 90 ? -2.350 -8.060 20.116 1.00 77.81 90 ARG A C 1
ATOM 700 O O . ARG A 1 90 ? -1.336 -7.580 19.611 1.00 77.81 90 ARG A O 1
ATOM 707 N N . HIS A 1 91 ? -3.026 -7.435 21.077 1.00 74.75 91 HIS A N 1
ATOM 708 C CA . HIS A 1 91 ? -2.745 -6.055 21.495 1.00 74.75 91 HIS A CA 1
ATOM 709 C C . HIS A 1 91 ? -1.320 -5.835 22.028 1.00 74.75 91 HIS A C 1
ATOM 711 O O . HIS A 1 91 ? -0.728 -4.793 21.768 1.00 74.75 91 HIS A O 1
ATOM 717 N N . MET A 1 92 ? -0.723 -6.828 22.698 1.00 79.44 92 MET A N 1
ATOM 718 C CA . MET A 1 92 ? 0.669 -6.733 23.166 1.00 79.44 92 MET A CA 1
ATOM 719 C C . MET A 1 92 ? 1.679 -6.695 22.018 1.00 79.44 92 MET A C 1
ATOM 721 O O . MET A 1 92 ? 2.666 -5.966 22.082 1.00 79.44 92 MET A O 1
ATOM 725 N N . ASP A 1 93 ? 1.444 -7.480 20.967 1.00 82.00 93 ASP A N 1
ATOM 726 C CA . ASP A 1 93 ? 2.312 -7.498 19.789 1.00 82.00 93 ASP A CA 1
ATOM 727 C C . ASP A 1 93 ? 2.101 -6.240 18.950 1.00 82.00 93 ASP A C 1
ATOM 729 O O . ASP A 1 93 ? 3.069 -5.643 18.491 1.00 82.00 93 ASP A O 1
ATOM 733 N N . SER A 1 94 ? 0.852 -5.782 18.839 1.00 79.62 94 SER A N 1
ATOM 734 C CA . SER A 1 94 ? 0.520 -4.489 18.240 1.00 79.62 94 SER A CA 1
ATOM 735 C C . SER A 1 94 ? 1.271 -3.344 18.920 1.00 79.62 94 SER A C 1
ATOM 737 O O . SER A 1 94 ? 1.959 -2.580 18.241 1.00 79.62 94 SER A O 1
ATOM 739 N N . TRP A 1 95 ? 1.219 -3.274 20.253 1.00 77.44 95 TRP A N 1
ATOM 740 C CA . TRP A 1 95 ? 1.901 -2.243 21.034 1.00 77.44 95 TRP A CA 1
ATOM 741 C C . TRP A 1 95 ? 3.429 -2.296 20.872 1.00 77.44 95 TRP A C 1
ATOM 743 O O . TRP A 1 95 ? 4.076 -1.264 20.711 1.00 77.44 95 TRP A O 1
ATOM 753 N N . ARG A 1 96 ? 4.025 -3.494 20.810 1.00 78.00 96 ARG A N 1
ATOM 754 C CA . ARG A 1 96 ? 5.470 -3.644 20.549 1.00 78.00 96 ARG A CA 1
ATOM 755 C C . ARG A 1 96 ? 5.891 -3.149 19.169 1.00 78.00 96 ARG A C 1
ATOM 757 O O . ARG A 1 96 ? 7.022 -2.703 19.017 1.00 78.00 96 ARG A O 1
ATOM 764 N N . MET A 1 97 ? 5.017 -3.278 18.174 1.00 76.31 97 MET A N 1
ATOM 765 C CA . MET A 1 97 ? 5.291 -2.815 16.813 1.00 76.31 97 MET A CA 1
ATOM 766 C C . MET A 1 97 ? 4.968 -1.332 16.623 1.00 76.31 97 MET A C 1
ATOM 768 O O . MET A 1 97 ? 5.391 -0.764 15.628 1.00 76.31 97 MET A O 1
ATOM 772 N N . SER A 1 98 ? 4.226 -0.689 17.535 1.00 64.62 98 SER A N 1
ATOM 773 C CA . SER A 1 98 ? 3.760 0.683 17.299 1.00 64.62 98 SER A CA 1
ATOM 774 C C . SER A 1 98 ? 4.858 1.754 17.310 1.00 64.62 98 SER A C 1
ATOM 776 O O . SER A 1 98 ? 4.533 2.893 16.984 1.00 64.62 98 SER A O 1
ATOM 778 N N . VAL A 1 99 ? 6.125 1.449 17.652 1.00 58.41 99 VAL A N 1
ATOM 779 C CA . VAL A 1 99 ? 7.181 2.473 17.795 1.00 58.41 99 VAL A CA 1
ATOM 780 C C . VAL A 1 99 ? 8.621 1.949 17.650 1.00 58.41 99 VAL A C 1
ATOM 782 O O . VAL A 1 99 ? 9.148 1.342 18.587 1.00 58.41 99 VAL A O 1
ATOM 785 N N . LYS A 1 100 ? 9.322 2.400 16.596 1.00 57.09 100 LYS A N 1
ATOM 786 C CA . LYS A 1 100 ? 10.719 2.897 16.640 1.00 57.09 100 LYS A CA 1
ATOM 787 C C . LYS A 1 100 ? 10.936 4.101 15.700 1.00 57.09 100 LYS A C 1
ATOM 789 O O . LYS A 1 100 ? 11.855 4.106 14.884 1.00 57.09 100 LYS A O 1
ATOM 794 N N . ALA A 1 101 ? 10.132 5.160 15.818 1.00 51.00 101 ALA A N 1
ATOM 795 C CA . ALA A 1 101 ? 10.429 6.411 15.111 1.00 51.00 101 ALA A CA 1
ATOM 796 C C . ALA A 1 101 ? 11.708 7.049 15.695 1.00 51.00 101 ALA A C 1
ATOM 798 O O . ALA A 1 101 ? 11.765 7.360 16.885 1.00 51.00 101 ALA A O 1
ATOM 799 N N . ARG A 1 102 ? 12.755 7.198 14.876 1.00 55.31 102 ARG A N 1
ATOM 800 C CA . ARG A 1 102 ? 14.000 7.895 15.242 1.00 55.31 102 ARG A CA 1
ATOM 801 C C . ARG A 1 102 ? 13.942 9.355 14.792 1.00 55.31 102 ARG A C 1
ATOM 803 O O . ARG A 1 102 ? 13.149 9.714 13.929 1.00 55.31 102 ARG A O 1
ATOM 810 N N . GLN A 1 103 ? 14.790 10.184 15.396 1.00 55.12 103 GLN A N 1
ATOM 811 C CA . GLN A 1 103 ? 14.934 11.600 15.063 1.00 55.12 103 GLN A CA 1
ATOM 812 C C . GLN A 1 103 ? 15.246 11.777 13.567 1.00 55.12 103 GLN A C 1
ATOM 814 O O . GLN A 1 103 ? 16.144 11.118 13.042 1.00 55.12 103 GLN A O 1
ATOM 819 N N . HIS A 1 104 ? 14.495 12.652 12.902 1.00 62.97 104 HIS A N 1
ATOM 820 C CA . HIS A 1 104 ? 14.599 12.925 11.471 1.00 62.97 104 HIS A CA 1
ATOM 821 C C . HIS A 1 104 ? 14.538 14.436 11.216 1.00 62.97 104 HIS A C 1
ATOM 823 O O . HIS A 1 104 ? 14.208 15.203 12.124 1.00 62.97 104 HIS A O 1
ATOM 829 N N . ASP A 1 105 ? 14.851 14.862 9.995 1.00 67.00 105 ASP A N 1
ATOM 830 C CA . ASP A 1 105 ? 14.644 16.247 9.575 1.00 67.00 105 ASP A CA 1
ATOM 831 C C . ASP A 1 105 ? 13.144 16.520 9.355 1.00 67.00 105 ASP A C 1
ATOM 833 O O . ASP A 1 105 ? 12.549 16.096 8.360 1.00 67.00 105 ASP A O 1
ATOM 837 N N . TRP A 1 106 ? 12.525 17.213 10.316 1.00 73.25 106 TRP A N 1
ATOM 838 C CA . TRP A 1 106 ? 11.088 17.509 10.336 1.00 73.25 106 TRP A CA 1
ATOM 839 C C . TRP A 1 106 ? 10.668 18.614 9.362 1.00 73.25 106 TRP A C 1
ATOM 841 O O . TRP A 1 106 ? 9.468 18.778 9.127 1.00 73.25 106 TRP A O 1
ATOM 851 N N . GLU A 1 107 ? 11.615 19.387 8.829 1.00 71.44 107 GLU A N 1
ATOM 852 C CA . GLU A 1 107 ? 11.324 20.520 7.940 1.00 71.44 107 GLU A CA 1
ATOM 853 C C . GLU A 1 107 ? 11.237 20.100 6.465 1.00 71.44 107 GLU A C 1
ATOM 855 O O . GLU A 1 107 ? 10.667 20.818 5.643 1.00 71.44 107 GLU A O 1
ATOM 860 N N . SER A 1 108 ? 11.733 18.906 6.134 1.00 71.50 108 SER A N 1
ATOM 861 C CA . SER A 1 108 ? 11.652 18.329 4.793 1.00 71.50 108 SER A CA 1
ATOM 862 C C . SER A 1 108 ? 10.226 17.886 4.409 1.00 71.50 108 SER A C 1
ATOM 864 O O . SER A 1 108 ? 9.361 17.645 5.257 1.00 71.50 108 SER A O 1
ATOM 866 N N . GLY A 1 109 ? 9.970 17.724 3.103 1.00 67.00 109 GLY A N 1
ATOM 867 C CA . GLY A 1 109 ? 8.697 17.179 2.604 1.00 67.00 109 GLY A CA 1
ATOM 868 C C . GLY A 1 109 ? 8.430 15.740 3.073 1.00 67.00 109 GLY A C 1
ATOM 869 O O . GLY A 1 109 ? 7.298 15.402 3.412 1.00 67.00 109 GLY A O 1
ATOM 870 N N . GLU A 1 110 ? 9.476 14.915 3.168 1.00 68.56 110 GLU A N 1
ATOM 871 C CA . GLU A 1 110 ? 9.421 13.584 3.790 1.00 68.56 110 GLU A CA 1
ATOM 872 C C . GLU A 1 110 ? 9.144 13.682 5.299 1.00 68.56 110 GLU A C 1
ATOM 874 O O . GLU A 1 110 ? 8.344 12.918 5.846 1.00 68.56 110 GLU A O 1
ATOM 879 N N . GLY A 1 111 ? 9.710 14.697 5.956 1.00 73.00 111 GLY A N 1
ATOM 880 C CA . GLY A 1 111 ? 9.436 15.052 7.343 1.00 73.00 111 GLY A CA 1
ATOM 881 C C . GLY A 1 111 ? 7.955 15.318 7.616 1.00 73.00 111 GLY A C 1
ATOM 882 O O . GLY A 1 111 ? 7.460 14.934 8.675 1.00 73.00 111 GLY A O 1
ATOM 883 N N . ASP A 1 112 ? 7.202 15.903 6.675 1.00 73.69 112 ASP A N 1
ATOM 884 C CA . ASP A 1 112 ? 5.746 16.065 6.824 1.00 73.69 112 ASP A CA 1
ATOM 885 C C . ASP A 1 112 ? 4.991 14.731 6.837 1.00 73.69 112 ASP A C 1
ATOM 887 O O . ASP A 1 112 ? 4.120 14.523 7.684 1.00 73.69 112 ASP A O 1
ATOM 891 N N . LEU A 1 113 ? 5.360 13.791 5.967 1.00 73.00 113 LEU A N 1
ATOM 892 C CA . LEU A 1 113 ? 4.776 12.446 5.961 1.00 73.00 113 LEU A CA 1
ATOM 893 C C . LEU A 1 113 ? 5.123 11.686 7.242 1.00 73.00 113 LEU A C 1
ATOM 895 O O . LEU A 1 113 ? 4.258 11.050 7.853 1.00 73.00 113 LEU A O 1
ATOM 899 N N . LEU A 1 114 ? 6.363 11.825 7.702 1.00 74.44 114 LEU A N 1
ATOM 900 C CA . LEU A 1 114 ? 6.810 11.220 8.945 1.00 74.44 114 LEU A CA 1
ATOM 901 C C . LEU A 1 114 ? 6.087 11.814 10.162 1.00 74.44 114 LEU A C 1
ATOM 903 O O . LEU A 1 114 ? 5.697 11.060 11.052 1.00 74.44 114 LEU A O 1
ATOM 907 N N . LYS A 1 115 ? 5.816 13.128 10.183 1.00 75.62 115 LYS A N 1
ATOM 908 C CA . LYS A 1 115 ? 4.955 13.764 11.197 1.00 75.62 115 LYS A CA 1
ATOM 909 C C . LYS A 1 115 ? 3.563 13.123 11.216 1.00 75.62 115 LYS A C 1
ATOM 911 O O . LYS A 1 115 ? 3.051 12.809 12.291 1.00 75.62 115 LYS A O 1
ATOM 916 N N . ARG A 1 116 ? 2.942 12.889 10.052 1.00 76.88 116 ARG A N 1
ATOM 917 C CA . ARG A 1 116 ? 1.610 12.251 9.962 1.00 76.88 116 ARG A CA 1
ATOM 918 C C . ARG A 1 116 ? 1.622 10.833 10.543 1.00 76.88 116 ARG A C 1
ATOM 920 O O . ARG A 1 116 ? 0.727 10.493 11.324 1.00 76.88 116 ARG A O 1
ATOM 927 N N . ALA A 1 117 ? 2.637 10.037 10.205 1.00 74.69 117 ALA A N 1
ATOM 928 C CA . ALA A 1 117 ? 2.824 8.688 10.741 1.00 74.69 117 ALA A CA 1
ATOM 929 C C . ALA A 1 117 ? 3.107 8.704 12.256 1.00 74.69 117 ALA A C 1
ATOM 931 O O . ALA A 1 117 ? 2.485 7.957 13.012 1.00 74.69 117 ALA A O 1
ATOM 932 N N . PHE A 1 118 ? 3.967 9.616 12.718 1.00 75.81 118 PHE A N 1
ATOM 933 C CA . PHE A 1 118 ? 4.282 9.819 14.131 1.00 75.81 118 PHE A CA 1
ATOM 934 C C . PHE A 1 118 ? 3.024 10.107 14.956 1.00 75.81 118 PHE A C 1
ATOM 936 O O . PHE A 1 118 ? 2.726 9.386 15.910 1.00 75.81 118 PHE A O 1
ATOM 943 N N . TRP A 1 119 ? 2.235 11.110 14.562 1.00 75.06 119 TRP A N 1
ATOM 944 C CA . TRP A 1 119 ? 1.025 11.493 15.292 1.00 75.06 119 TRP A CA 1
ATOM 945 C C . TRP A 1 119 ? -0.060 10.407 15.259 1.00 75.06 119 TRP A C 1
ATOM 947 O O . TRP A 1 119 ? -0.841 10.291 16.209 1.00 75.06 119 TRP A O 1
ATOM 957 N N . HIS A 1 120 ? -0.081 9.560 14.224 1.00 75.62 120 HIS A N 1
ATOM 958 C CA . HIS A 1 120 ? -0.907 8.352 14.209 1.00 75.62 120 HIS A CA 1
ATOM 959 C C . HIS A 1 120 ? -0.452 7.333 15.266 1.00 75.62 120 HIS A C 1
ATOM 961 O O . HIS A 1 120 ? -1.276 6.882 16.067 1.00 75.62 120 HIS A O 1
ATOM 967 N N . CYS A 1 121 ? 0.842 7.001 15.321 1.00 75.31 121 CYS A N 1
ATOM 968 C CA . CYS A 1 121 ? 1.390 6.078 16.321 1.00 75.31 121 CYS A CA 1
ATOM 969 C C . CYS A 1 121 ? 1.163 6.589 17.750 1.00 75.31 121 CYS A C 1
ATOM 971 O O . CYS A 1 121 ? 0.696 5.840 18.605 1.00 75.31 121 CYS A O 1
ATOM 973 N N . VAL A 1 122 ? 1.363 7.888 17.981 1.00 76.00 122 VAL A N 1
ATOM 974 C CA . VAL A 1 122 ? 1.090 8.566 19.258 1.00 76.00 122 VAL A CA 1
ATOM 975 C C . VAL A 1 122 ? -0.389 8.445 19.666 1.00 76.00 122 VAL A C 1
ATOM 977 O O . VAL A 1 122 ? -0.714 8.259 20.847 1.00 76.00 122 VAL A O 1
ATOM 980 N N . ALA A 1 123 ? -1.312 8.530 18.703 1.00 73.38 123 ALA A N 1
ATOM 981 C CA . ALA A 1 123 ? -2.735 8.318 18.955 1.00 73.38 123 ALA A CA 1
ATOM 982 C C . ALA A 1 123 ? -3.053 6.850 19.296 1.00 73.38 123 ALA A C 1
ATOM 984 O O . ALA A 1 123 ? -3.873 6.605 20.185 1.00 73.38 123 ALA A O 1
ATOM 985 N N . MET A 1 124 ? -2.407 5.882 18.631 1.00 74.06 124 MET A N 1
ATOM 986 C CA . MET A 1 124 ? -2.567 4.452 18.943 1.00 74.06 124 MET A CA 1
ATOM 987 C C . MET A 1 124 ? -2.045 4.121 20.331 1.00 74.06 124 MET A C 1
ATOM 989 O O . MET A 1 124 ? -2.719 3.445 21.104 1.00 74.06 124 MET A O 1
ATOM 993 N N . GLU A 1 125 ? -0.862 4.626 20.656 1.00 76.19 125 GLU A N 1
ATOM 994 C CA . GLU A 1 125 ? -0.199 4.370 21.921 1.00 76.19 125 GLU A CA 1
ATOM 995 C C . GLU A 1 125 ? -0.999 4.901 23.107 1.00 76.19 125 GLU A C 1
ATOM 997 O O . GLU A 1 125 ? -1.197 4.184 24.086 1.00 76.19 125 GLU A O 1
ATOM 1002 N N . VAL A 1 126 ? -1.554 6.111 22.998 1.00 75.06 126 VAL A N 1
ATOM 1003 C CA . VAL A 1 126 ? -2.467 6.606 24.034 1.00 75.06 126 VAL A CA 1
ATOM 1004 C C . VAL A 1 126 ? -3.747 5.791 24.101 1.00 75.06 126 VAL A C 1
ATOM 1006 O O . VAL A 1 126 ? -4.205 5.519 25.203 1.00 75.06 126 VAL A O 1
ATOM 1009 N N . GLY A 1 127 ? -4.303 5.344 22.975 1.00 74.31 127 GLY A N 1
ATOM 1010 C CA . GLY A 1 127 ? -5.436 4.416 23.004 1.00 74.31 127 GLY A CA 1
ATOM 1011 C C . GLY A 1 127 ? -5.120 3.149 23.807 1.00 74.31 127 GLY A C 1
ATOM 1012 O O . GLY A 1 127 ? -5.871 2.784 24.706 1.00 74.31 127 GLY A O 1
ATOM 1013 N N . ASN A 1 128 ? -3.965 2.537 23.540 1.00 75.12 128 ASN A N 1
ATOM 1014 C CA . ASN A 1 128 ? -3.480 1.352 24.248 1.00 75.12 128 ASN A CA 1
ATOM 1015 C C . ASN A 1 128 ? -3.257 1.612 25.746 1.00 75.12 128 ASN A C 1
ATOM 1017 O O . ASN A 1 128 ? -3.657 0.795 26.575 1.00 75.12 128 ASN A O 1
ATOM 1021 N N . HIS A 1 129 ? -2.662 2.750 26.109 1.00 77.88 129 HIS A N 1
ATOM 1022 C CA . HIS A 1 129 ? -2.476 3.133 27.506 1.00 77.88 129 HIS A CA 1
ATOM 1023 C C . HIS A 1 129 ? -3.813 3.298 28.229 1.00 77.88 129 HIS A C 1
ATOM 1025 O O . HIS A 1 129 ? -4.018 2.726 29.292 1.00 77.88 129 HIS A O 1
ATOM 1031 N N . LEU A 1 130 ? -4.757 4.034 27.647 1.00 76.75 130 LEU A N 1
ATOM 1032 C CA . LEU A 1 130 ? -5.997 4.357 28.346 1.00 76.75 130 LEU A CA 1
ATOM 1033 C C . LEU A 1 130 ? -6.907 3.136 28.574 1.00 76.75 130 LEU A C 1
ATOM 1035 O O . LEU A 1 130 ? -7.734 3.161 29.484 1.00 76.75 130 LEU A O 1
ATOM 1039 N N . GLU A 1 131 ? -6.769 2.084 27.767 1.00 74.12 131 GLU A N 1
ATOM 1040 C CA . GLU A 1 131 ? -7.677 0.925 27.785 1.00 74.12 131 GLU A CA 1
ATOM 1041 C C . GLU A 1 131 ? -7.070 -0.333 28.380 1.00 74.12 131 GLU A C 1
ATOM 1043 O O . GLU A 1 131 ? -7.735 -1.069 29.114 1.00 74.12 131 GLU A O 1
ATOM 1048 N N . LEU A 1 132 ? -5.794 -0.561 28.092 1.00 78.38 132 LEU A N 1
ATOM 1049 C CA . LEU A 1 132 ? -5.059 -1.729 28.557 1.00 78.38 132 LEU A CA 1
ATOM 1050 C C . LEU A 1 132 ? -4.069 -1.378 29.670 1.00 78.38 132 LEU A C 1
ATOM 1052 O O . LEU A 1 132 ? -3.416 -2.275 30.199 1.00 78.38 132 LEU A O 1
ATOM 1056 N N . ASN A 1 133 ? -3.960 -0.095 30.034 1.00 78.88 133 ASN A N 1
ATOM 1057 C CA . ASN A 1 133 ? -2.993 0.415 31.005 1.00 78.88 133 ASN A CA 1
ATOM 1058 C C . ASN A 1 133 ? -1.546 0.026 30.653 1.00 78.88 133 ASN A C 1
ATOM 1060 O O . ASN A 1 133 ? -0.726 -0.247 31.530 1.00 78.88 133 ASN A O 1
ATOM 1064 N N . LEU A 1 134 ? -1.243 -0.048 29.351 1.00 81.50 134 LEU A N 1
ATOM 1065 C CA . LEU A 1 134 ? 0.110 -0.326 28.874 1.00 81.50 134 LEU A CA 1
ATOM 1066 C C . LEU A 1 134 ? 1.011 0.887 29.124 1.00 81.50 134 LEU A C 1
ATOM 1068 O O . LEU A 1 134 ? 0.553 2.020 28.969 1.00 81.50 134 LEU A O 1
ATOM 1072 N N . PRO A 1 135 ? 2.279 0.685 29.517 1.00 81.44 135 PRO A N 1
ATOM 1073 C CA . PRO A 1 135 ? 3.194 1.794 29.735 1.00 81.44 135 PRO A CA 1
ATOM 1074 C C . PRO A 1 135 ? 3.451 2.547 28.428 1.00 81.44 135 PRO A C 1
ATOM 1076 O O . PRO A 1 135 ? 3.413 1.969 27.341 1.00 81.44 135 PRO A O 1
ATOM 1079 N N . TYR A 1 136 ? 3.749 3.837 28.543 1.00 81.06 136 TYR A N 1
ATOM 1080 C CA . TYR A 1 136 ? 4.255 4.602 27.414 1.00 81.06 136 TYR A CA 1
ATOM 1081 C C . TYR A 1 136 ? 5.664 4.129 27.041 1.00 81.06 136 TYR A C 1
ATOM 1083 O O . TYR A 1 136 ? 6.505 3.871 27.903 1.00 81.06 136 TYR A O 1
ATOM 1091 N N . SER A 1 137 ? 5.903 4.000 25.745 1.00 77.69 137 SER A N 1
ATOM 1092 C CA . SER A 1 137 ? 7.209 3.818 25.131 1.00 77.69 137 SER A CA 1
ATOM 1093 C C . SER A 1 137 ? 7.924 5.163 24.977 1.00 77.69 137 SER A C 1
ATOM 1095 O O . SER A 1 137 ? 7.348 6.233 25.189 1.00 77.69 137 SER A O 1
ATOM 1097 N N . SER A 1 138 ? 9.179 5.112 24.530 1.00 74.25 138 SER A N 1
ATOM 1098 C CA . SER A 1 138 ? 9.988 6.301 24.251 1.00 74.25 138 SER A CA 1
ATOM 1099 C C . SER A 1 138 ? 9.471 7.163 23.088 1.00 74.25 138 SER A C 1
ATOM 1101 O O . SER A 1 138 ? 10.022 8.229 22.840 1.00 74.25 138 SER A O 1
ATOM 1103 N N . LEU A 1 139 ? 8.424 6.750 22.355 1.00 76.75 139 LEU A N 1
ATOM 1104 C CA . LEU A 1 139 ? 7.758 7.639 21.387 1.00 76.75 139 LEU A CA 1
ATOM 1105 C C . LEU A 1 139 ? 7.230 8.897 22.066 1.00 76.75 139 LEU A C 1
ATOM 1107 O O . LEU A 1 139 ? 7.273 9.983 21.494 1.00 76.75 139 LEU A O 1
ATOM 1111 N N . MET A 1 140 ? 6.711 8.737 23.282 1.00 79.38 140 MET A N 1
ATOM 1112 C CA . MET A 1 140 ? 6.059 9.812 24.014 1.00 79.38 140 MET A CA 1
ATOM 1113 C C . MET A 1 140 ? 7.048 10.906 24.428 1.00 79.38 140 MET A C 1
ATOM 1115 O O . MET A 1 140 ? 6.637 12.054 24.579 1.00 79.38 140 MET A O 1
ATOM 1119 N N . ASP A 1 141 ? 8.346 10.595 24.498 1.00 81.69 141 ASP A N 1
ATOM 1120 C CA . ASP A 1 141 ? 9.411 11.581 24.723 1.00 81.69 141 ASP A CA 1
ATOM 1121 C C . ASP A 1 141 ? 9.534 12.566 23.545 1.00 81.69 141 ASP A C 1
ATOM 1123 O O . ASP A 1 141 ? 9.917 13.722 23.720 1.00 81.69 141 ASP A O 1
ATOM 1127 N N . LEU A 1 142 ? 9.161 12.130 22.336 1.00 77.19 142 LEU A N 1
ATOM 1128 C CA . LEU A 1 142 ? 9.189 12.944 21.121 1.00 77.19 142 LEU A CA 1
ATOM 1129 C C . LEU A 1 142 ? 7.917 13.791 20.936 1.00 77.19 142 LEU A C 1
ATOM 1131 O O . LEU A 1 142 ? 7.914 14.686 20.094 1.00 77.19 142 LEU A O 1
ATOM 1135 N N . GLU A 1 143 ? 6.851 13.568 21.720 1.00 78.44 143 GLU A N 1
ATOM 1136 C CA . GLU A 1 143 ? 5.550 14.259 21.576 1.00 78.44 143 GLU A CA 1
ATOM 1137 C C . GLU A 1 143 ? 5.678 15.791 21.648 1.00 78.44 143 GLU A C 1
ATOM 1139 O O . GLU A 1 143 ? 4.938 16.504 20.976 1.00 78.44 143 GLU A O 1
ATOM 1144 N N . GLN A 1 144 ? 6.619 16.301 22.448 1.00 78.50 144 GLN A N 1
ATOM 1145 C CA . GLN A 1 144 ? 6.850 17.744 22.604 1.00 78.50 144 GLN A CA 1
ATOM 1146 C C . GLN A 1 144 ? 7.793 18.331 21.546 1.00 78.50 144 GLN A C 1
ATOM 1148 O O . GLN A 1 144 ? 7.868 19.549 21.404 1.00 78.50 144 GLN A O 1
ATOM 1153 N N . ILE A 1 145 ? 8.536 17.474 20.843 1.00 79.69 145 ILE A N 1
ATOM 1154 C CA . ILE A 1 145 ? 9.610 17.865 19.923 1.00 79.69 145 ILE A CA 1
ATOM 1155 C C . ILE A 1 145 ? 9.111 17.841 18.478 1.00 79.69 145 ILE A C 1
ATOM 1157 O O . ILE A 1 145 ? 9.489 18.696 17.681 1.00 79.69 145 ILE A O 1
ATOM 1161 N N . VAL A 1 146 ? 8.266 16.868 18.132 1.00 78.00 146 VAL A N 1
ATOM 1162 C CA . VAL A 1 146 ? 7.774 16.697 16.764 1.00 78.00 146 VAL A CA 1
ATOM 1163 C C . VAL A 1 146 ? 6.680 17.732 16.477 1.00 78.00 146 VAL A C 1
ATOM 1165 O O . VAL A 1 146 ? 5.659 17.745 17.169 1.00 78.00 146 VAL A O 1
ATOM 1168 N N . PRO A 1 147 ? 6.843 18.594 15.456 1.00 76.81 147 PRO A N 1
ATOM 1169 C CA . PRO A 1 147 ? 5.817 19.564 15.112 1.00 76.81 147 PRO A CA 1
ATOM 1170 C C . PRO A 1 147 ? 4.555 18.883 14.568 1.00 76.81 147 PRO A C 1
ATOM 1172 O O . PRO A 1 147 ? 4.567 17.730 14.124 1.00 76.81 147 PRO A O 1
ATOM 1175 N N . LEU A 1 148 ? 3.438 19.609 14.580 1.00 73.94 148 LEU A N 1
ATOM 1176 C CA . LEU A 1 148 ? 2.228 19.153 13.898 1.00 73.94 148 LEU A CA 1
ATOM 1177 C C . LEU A 1 148 ? 2.479 19.051 12.380 1.00 73.94 148 LEU A C 1
ATOM 1179 O O . LEU A 1 148 ? 3.271 19.835 11.846 1.00 73.94 148 LEU A O 1
ATOM 1183 N N . PRO A 1 149 ? 1.830 18.105 11.672 1.00 73.81 149 PRO A N 1
ATOM 1184 C CA . PRO A 1 149 ? 1.904 18.046 10.218 1.00 73.81 149 PRO A CA 1
ATOM 1185 C C . PRO A 1 149 ? 1.395 19.363 9.631 1.00 73.81 149 PRO A C 1
ATOM 1187 O O . PRO A 1 149 ? 0.353 19.870 10.046 1.00 73.81 149 PRO A O 1
ATOM 1190 N N . THR A 1 150 ? 2.166 19.930 8.711 1.00 68.19 150 THR A N 1
ATOM 1191 C CA . THR A 1 150 ? 1.889 21.219 8.070 1.00 68.19 150 THR A CA 1
ATOM 1192 C C . THR A 1 150 ? 1.127 21.046 6.769 1.00 68.19 150 THR A C 1
ATOM 1194 O O . THR A 1 150 ? 0.658 22.034 6.220 1.00 68.19 150 THR A O 1
ATOM 1197 N N . PHE A 1 151 ? 1.031 19.811 6.261 1.00 64.25 151 PHE A N 1
ATOM 1198 C CA . PHE A 1 151 ? 0.359 19.480 5.003 1.00 64.25 151 PHE A CA 1
ATOM 1199 C C . PHE A 1 151 ? 0.884 20.288 3.800 1.00 64.25 151 PHE A C 1
ATOM 1201 O O . PHE A 1 151 ? 0.232 20.414 2.772 1.00 64.25 151 PHE A O 1
ATOM 1208 N N . SER A 1 152 ? 2.105 20.822 3.922 1.00 53.28 152 SER A N 1
ATOM 1209 C CA . SER A 1 152 ? 2.699 21.809 3.015 1.00 53.28 152 SER A CA 1
ATOM 1210 C C . SER A 1 152 ? 3.704 21.199 2.029 1.00 53.28 152 SER A C 1
ATOM 1212 O O . SER A 1 152 ? 4.566 21.903 1.510 1.00 53.28 152 SER A O 1
ATOM 1214 N N . GLY A 1 153 ? 3.651 19.882 1.817 1.00 49.94 153 GLY A N 1
ATOM 1215 C CA . GLY A 1 153 ? 4.625 19.145 1.011 1.00 49.94 153 GLY A CA 1
ATOM 1216 C C . GLY A 1 153 ? 4.345 19.205 -0.493 1.00 49.94 153 GLY A C 1
ATOM 1217 O O . GLY A 1 153 ? 3.237 18.937 -0.945 1.00 49.94 153 GLY A O 1
ATOM 1218 N N . SER A 1 154 ? 5.385 19.486 -1.278 1.00 44.03 154 SER A N 1
ATOM 1219 C CA . SER A 1 154 ? 5.392 19.568 -2.747 1.00 44.03 154 SER A CA 1
ATOM 1220 C C . SER A 1 154 ? 5.275 18.206 -3.460 1.00 44.03 154 SER A C 1
ATOM 1222 O O . SER A 1 154 ? 6.034 17.929 -4.385 1.00 44.03 154 SER A O 1
ATOM 1224 N N . PHE A 1 155 ? 4.358 17.323 -3.057 1.00 44.09 155 PHE A N 1
ATOM 1225 C CA . PHE A 1 155 ? 4.143 16.034 -3.731 1.00 44.09 155 PHE A CA 1
ATOM 1226 C C . PHE A 1 155 ? 2.874 16.059 -4.592 1.00 44.09 155 PHE A C 1
ATOM 1228 O O . PHE A 1 155 ? 1.821 15.631 -4.152 1.00 44.09 155 PHE A O 1
ATOM 1235 N N . ARG A 1 156 ? 2.993 16.500 -5.854 1.00 42.75 156 ARG A N 1
ATOM 1236 C CA . ARG A 1 156 ? 1.939 16.550 -6.900 1.00 42.75 156 ARG A CA 1
ATOM 1237 C C . ARG A 1 156 ? 0.740 17.475 -6.614 1.00 42.75 156 ARG A C 1
ATOM 1239 O O . ARG A 1 156 ? 0.149 17.474 -5.544 1.00 42.75 156 ARG A O 1
ATOM 1246 N N . TYR A 1 157 ? 0.292 18.171 -7.662 1.00 37.62 157 TYR A N 1
ATOM 1247 C CA . TYR A 1 157 ? -0.904 19.034 -7.693 1.00 37.62 157 TYR A CA 1
ATOM 1248 C C . TYR A 1 157 ? -2.184 18.333 -7.172 1.00 37.62 157 TYR A C 1
ATOM 1250 O O . TYR A 1 157 ? -3.024 18.952 -6.521 1.00 37.62 157 TYR A O 1
ATOM 1258 N N . LEU A 1 158 ? -2.283 17.011 -7.378 1.00 40.66 158 LEU A N 1
ATOM 1259 C CA . LEU A 1 158 ? -3.364 16.155 -6.876 1.00 40.66 158 LEU A CA 1
ATOM 1260 C C . LEU A 1 158 ? -3.397 16.043 -5.343 1.00 40.66 158 LEU A C 1
ATOM 1262 O O . LEU A 1 158 ? -4.492 16.055 -4.793 1.00 40.66 158 LEU A O 1
ATOM 1266 N N . SER A 1 159 ? -2.256 15.974 -4.640 1.00 45.94 159 SER A N 1
ATOM 1267 C CA . SER A 1 159 ? -2.251 15.885 -3.166 1.00 45.94 159 SER A CA 1
ATOM 1268 C C . SER A 1 159 ? -2.660 17.199 -2.516 1.00 45.94 159 SER A C 1
ATOM 1270 O O . SER A 1 159 ? -3.367 17.174 -1.524 1.00 45.94 159 SER A O 1
ATOM 1272 N N . GLN A 1 160 ? -2.317 18.343 -3.113 1.00 45.19 160 GLN A N 1
ATOM 1273 C CA . GLN A 1 160 ? -2.703 19.654 -2.592 1.00 45.19 160 GLN A CA 1
ATOM 1274 C C . GLN A 1 160 ? -4.209 19.904 -2.785 1.00 45.19 160 GLN A C 1
ATOM 1276 O O . GLN A 1 160 ? -4.883 20.404 -1.882 1.00 45.19 160 GLN A O 1
ATOM 1281 N N . GLN A 1 161 ? -4.775 19.479 -3.923 1.00 45.88 161 GLN A N 1
ATOM 1282 C CA . GLN A 1 161 ? -6.229 19.450 -4.122 1.00 45.88 161 GLN A CA 1
ATOM 1283 C C . GLN A 1 161 ? -6.924 18.429 -3.205 1.00 45.88 161 GLN A C 1
ATOM 1285 O O . GLN A 1 161 ? -7.972 18.743 -2.643 1.00 45.88 161 GLN A O 1
ATOM 1290 N N . LEU A 1 162 ? -6.361 17.232 -3.010 1.00 48.97 162 LEU A N 1
ATOM 1291 C CA . LEU A 1 162 ? -6.895 16.219 -2.090 1.00 48.97 162 LEU A CA 1
ATOM 1292 C C . LEU A 1 162 ? -6.801 16.657 -0.624 1.00 48.97 162 LEU A C 1
ATOM 1294 O O . LEU A 1 162 ? -7.760 16.432 0.107 1.00 48.97 162 LEU A O 1
ATOM 1298 N N . ASP A 1 163 ? -5.730 17.322 -0.195 1.00 49.88 163 ASP A N 1
ATOM 1299 C CA . ASP A 1 163 ? -5.520 17.823 1.170 1.00 49.88 163 ASP A CA 1
ATOM 1300 C C . ASP A 1 163 ? -6.505 18.966 1.485 1.00 49.88 163 ASP A C 1
ATOM 1302 O O . ASP A 1 163 ? -7.172 18.940 2.525 1.00 49.88 163 ASP A O 1
ATOM 1306 N N . HIS A 1 164 ? -6.730 19.891 0.541 1.00 53.56 164 HIS A N 1
ATOM 1307 C CA . HIS A 1 164 ? -7.769 20.921 0.678 1.00 53.56 164 HIS A CA 1
ATOM 1308 C C . HIS A 1 164 ? -9.195 20.349 0.683 1.00 53.56 164 HIS A C 1
ATOM 1310 O O . HIS A 1 164 ? -10.064 20.848 1.400 1.00 53.56 164 HIS A O 1
ATOM 1316 N N . VAL A 1 165 ? -9.467 19.302 -0.100 1.00 51.50 165 VAL A N 1
ATOM 1317 C CA . VAL A 1 165 ? -10.817 18.725 -0.206 1.00 51.50 165 VAL A CA 1
ATOM 1318 C C . VAL A 1 165 ? -11.163 17.774 0.951 1.00 51.50 165 VAL A C 1
ATOM 1320 O O . VAL A 1 165 ? -12.321 17.697 1.385 1.00 51.50 165 VAL A O 1
ATOM 1323 N N . SER A 1 166 ? -10.178 17.038 1.454 1.00 56.22 166 SER A N 1
ATOM 1324 C CA . SER A 1 166 ? -10.323 16.031 2.515 1.00 56.22 166 SER A CA 1
ATOM 1325 C C . SER A 1 166 ? -10.416 16.624 3.922 1.00 56.22 166 SER A C 1
ATOM 1327 O O . SER A 1 166 ? -10.889 15.940 4.829 1.00 56.22 166 SER A O 1
ATOM 1329 N N . ASN A 1 167 ? -10.027 17.893 4.110 1.00 64.50 167 ASN A N 1
ATOM 1330 C CA . ASN A 1 167 ? -9.961 18.559 5.415 1.00 64.50 167 ASN A CA 1
ATOM 1331 C C . ASN A 1 167 ? -9.083 17.803 6.436 1.00 64.50 167 ASN A C 1
ATOM 1333 O O . ASN A 1 167 ? -9.411 17.778 7.627 1.00 64.50 167 ASN A O 1
ATOM 1337 N N . PHE A 1 168 ? -7.973 17.189 6.002 1.00 68.56 168 PHE A N 1
ATOM 1338 C CA . PHE A 1 168 ? -7.093 16.431 6.903 1.00 68.56 168 PHE A CA 1
ATOM 1339 C C . PHE A 1 168 ? -6.607 17.257 8.099 1.00 68.56 168 PHE A C 1
ATOM 1341 O O . PHE A 1 168 ? -6.629 16.755 9.219 1.00 68.56 168 PHE A O 1
ATOM 1348 N N . GLU A 1 169 ? -6.255 18.529 7.907 1.00 69.81 169 GLU A N 1
ATOM 1349 C CA . GLU A 1 169 ? -5.862 19.428 9.004 1.00 69.81 169 GLU A CA 1
ATOM 1350 C C . GLU A 1 169 ? -6.909 19.458 10.127 1.00 69.81 169 GLU A C 1
ATOM 1352 O O . GLU A 1 169 ? -6.600 19.267 11.305 1.00 69.81 169 GLU A O 1
ATOM 1357 N N . HIS A 1 170 ? -8.179 19.615 9.749 1.00 72.06 170 HIS A N 1
ATOM 1358 C CA . HIS A 1 170 ? -9.296 19.631 10.684 1.00 72.06 170 HIS A CA 1
ATOM 1359 C C . HIS A 1 170 ? -9.533 18.260 11.325 1.00 72.06 170 HIS A C 1
ATOM 1361 O O . HIS A 1 170 ? -9.860 18.191 12.511 1.00 72.06 170 HIS A O 1
ATOM 1367 N N . HIS A 1 171 ? -9.349 17.170 10.574 1.00 76.12 171 HIS A N 1
ATOM 1368 C CA . HIS A 1 171 ? -9.433 15.816 11.116 1.00 76.12 171 HIS A CA 1
ATOM 1369 C C . HIS A 1 171 ? -8.367 15.572 12.194 1.00 76.12 171 HIS A C 1
ATOM 1371 O O . HIS A 1 171 ? -8.689 15.117 13.294 1.00 76.12 171 HIS A O 1
ATOM 1377 N N . TYR A 1 172 ? -7.108 15.914 11.915 1.00 72.06 172 TYR A N 1
ATOM 1378 C CA . TYR A 1 172 ? -6.014 15.768 12.875 1.00 72.06 172 TYR A CA 1
ATOM 1379 C C . TYR A 1 172 ? -6.212 16.671 14.098 1.00 72.06 172 TYR A C 1
ATOM 1381 O O . TYR A 1 172 ? -6.056 16.206 15.230 1.00 72.06 172 TYR A O 1
ATOM 1389 N N . ALA A 1 173 ? -6.641 17.921 13.906 1.00 73.75 173 ALA A N 1
ATOM 1390 C CA . ALA A 1 173 ? -6.988 18.814 15.011 1.00 73.75 173 ALA A CA 1
ATOM 1391 C C . ALA A 1 173 ? -8.112 18.231 15.891 1.00 73.75 173 ALA A C 1
ATOM 1393 O O . ALA A 1 173 ? -8.012 18.240 17.123 1.00 73.75 173 ALA A O 1
ATOM 1394 N N . ALA A 1 174 ? -9.149 17.658 15.272 1.00 80.31 174 ALA A N 1
ATOM 1395 C CA . ALA A 1 174 ? -10.241 16.991 15.973 1.00 80.31 174 ALA A CA 1
ATOM 1396 C C . ALA A 1 174 ? -9.758 15.767 16.771 1.00 80.31 174 ALA A C 1
ATOM 1398 O O . ALA A 1 174 ? -10.144 15.619 17.935 1.00 80.31 174 ALA A O 1
ATOM 1399 N N . LEU A 1 175 ? -8.883 14.932 16.196 1.00 74.94 175 LEU A N 1
ATOM 1400 C CA . LEU A 1 175 ? -8.268 13.789 16.884 1.00 74.94 175 LEU A CA 1
ATOM 1401 C C . LEU A 1 175 ? -7.441 14.221 18.101 1.00 74.94 175 LEU A C 1
ATOM 1403 O O . LEU A 1 175 ? -7.559 13.617 19.170 1.00 74.94 175 LEU A O 1
ATOM 1407 N N . ILE A 1 176 ? -6.633 15.276 17.967 1.00 73.44 176 ILE A N 1
ATOM 1408 C CA . ILE A 1 176 ? -5.822 15.816 19.068 1.00 73.44 176 ILE A CA 1
ATOM 1409 C C . ILE A 1 176 ? -6.727 16.324 20.194 1.00 73.44 176 ILE A C 1
ATOM 1411 O O . ILE A 1 176 ? -6.506 15.998 21.363 1.00 73.44 176 ILE A O 1
ATOM 1415 N N . ALA A 1 177 ? -7.772 17.085 19.858 1.00 79.06 177 ALA A N 1
ATOM 1416 C CA . ALA A 1 177 ? -8.730 17.586 20.839 1.00 79.06 177 ALA A CA 1
ATOM 1417 C C . ALA A 1 177 ? -9.446 16.441 21.578 1.00 79.06 177 ALA A C 1
ATOM 1419 O O . ALA A 1 177 ? -9.522 16.457 22.809 1.00 79.06 177 ALA A O 1
ATOM 1420 N N . LEU A 1 178 ? -9.892 15.410 20.854 1.00 81.38 178 LEU A N 1
ATOM 1421 C CA . LEU A 1 178 ? -10.535 14.232 21.439 1.00 81.38 178 LEU A CA 1
ATOM 1422 C C . LEU A 1 178 ? -9.596 13.481 22.393 1.00 81.38 178 LEU A C 1
ATOM 1424 O O . LEU A 1 178 ? -9.987 13.102 23.499 1.00 81.38 178 LEU A O 1
ATOM 1428 N N . ARG A 1 179 ? -8.332 13.307 21.995 1.00 79.12 179 ARG A N 1
ATOM 1429 C CA . ARG A 1 179 ? -7.306 12.649 22.815 1.00 79.12 179 ARG A CA 1
ATOM 1430 C C . ARG A 1 179 ? -7.049 13.395 24.123 1.00 79.12 179 ARG A C 1
ATOM 1432 O O . ARG A 1 179 ? -6.911 12.754 25.163 1.00 79.12 179 ARG A O 1
ATOM 1439 N N . ARG A 1 180 ? -7.042 14.732 24.098 1.00 79.94 180 ARG A N 1
ATOM 1440 C CA . ARG A 1 180 ? -6.908 15.562 25.310 1.00 79.94 180 ARG A CA 1
ATOM 1441 C C . ARG A 1 180 ? -8.072 15.353 26.279 1.00 79.94 180 ARG A C 1
ATOM 1443 O O . ARG A 1 180 ? -7.825 15.237 27.474 1.00 79.94 180 ARG A O 1
ATOM 1450 N N . ILE A 1 181 ? -9.304 15.240 25.774 1.00 83.12 181 ILE A N 1
ATOM 1451 C CA . ILE A 1 181 ? -10.485 14.927 26.601 1.00 83.12 181 ILE A CA 1
ATOM 1452 C C . ILE A 1 181 ? -10.321 13.555 27.267 1.00 83.12 181 ILE A C 1
ATOM 1454 O O . ILE A 1 181 ? -10.548 13.425 28.468 1.00 83.12 181 ILE A O 1
ATOM 1458 N N . CYS A 1 182 ? -9.881 12.545 26.512 1.00 83.31 182 CYS A N 1
ATOM 1459 C CA . CYS A 1 182 ? -9.700 11.189 27.035 1.00 83.31 182 CYS A CA 1
ATOM 1460 C C . CYS A 1 182 ? -8.577 11.109 28.088 1.00 83.31 182 CYS A C 1
ATOM 1462 O O . CYS A 1 182 ? -8.745 10.442 29.107 1.00 83.31 182 CYS A O 1
ATOM 1464 N N . ARG A 1 183 ? -7.453 11.814 27.876 1.00 80.81 183 ARG A N 1
ATOM 1465 C CA . ARG A 1 183 ? -6.344 11.886 28.845 1.00 80.81 183 ARG A CA 1
ATOM 1466 C C . ARG A 1 183 ? -6.770 12.602 30.131 1.00 80.81 183 ARG A C 1
ATOM 1468 O O . ARG A 1 183 ? -6.570 12.054 31.208 1.00 80.81 183 ARG A O 1
ATOM 1475 N N . ALA A 1 184 ? -7.428 13.758 30.013 1.00 83.94 184 ALA A N 1
ATOM 1476 C CA . ALA A 1 184 ? -7.938 14.512 31.161 1.00 83.94 184 ALA A CA 1
ATOM 1477 C C . ALA A 1 184 ? -8.941 13.694 31.992 1.00 83.94 184 ALA A C 1
ATOM 1479 O O . ALA A 1 184 ? -8.878 13.692 33.220 1.00 83.94 184 ALA A O 1
ATOM 1480 N N . PHE A 1 185 ? -9.818 12.937 31.324 1.00 88.50 185 PHE A N 1
ATOM 1481 C CA . PHE A 1 185 ? -10.733 12.017 31.996 1.00 88.50 185 PHE A CA 1
ATOM 1482 C C . PHE A 1 185 ? -9.984 10.945 32.789 1.00 88.50 185 PHE A C 1
ATOM 1484 O O . PHE A 1 185 ? -10.309 10.697 33.948 1.00 88.50 185 PHE A O 1
ATOM 1491 N N . HIS A 1 186 ? -8.982 10.314 32.177 1.00 85.69 186 HIS A N 1
ATOM 1492 C CA . HIS A 1 186 ? -8.209 9.253 32.813 1.00 85.69 186 HIS A CA 1
ATOM 1493 C C . HIS A 1 186 ? -7.403 9.763 34.017 1.00 85.69 186 HIS A C 1
ATOM 1495 O O . HIS A 1 186 ? -7.415 9.127 35.067 1.00 85.69 186 HIS A O 1
ATOM 1501 N N . GLU A 1 187 ? -6.775 10.937 33.908 1.00 86.00 187 GLU A N 1
ATOM 1502 C CA . GLU A 1 187 ? -6.083 11.601 35.023 1.00 86.00 187 GLU A CA 1
ATOM 1503 C C . GLU A 1 187 ? -7.044 11.921 36.178 1.00 86.00 187 GLU A C 1
ATOM 1505 O O . GLU A 1 187 ? -6.758 11.584 37.330 1.00 86.00 187 GLU A O 1
ATOM 1510 N N . ALA A 1 188 ? -8.213 12.497 35.873 1.00 87.88 188 ALA A N 1
ATOM 1511 C CA . ALA A 1 188 ? -9.243 12.788 36.868 1.00 87.88 188 ALA A CA 1
ATOM 1512 C C . ALA A 1 188 ? -9.760 11.508 37.546 1.00 87.88 188 ALA A C 1
ATOM 1514 O O . ALA A 1 188 ? -9.882 11.457 38.767 1.00 87.88 188 ALA A O 1
ATOM 1515 N N . MET A 1 189 ? -10.017 10.448 36.777 1.00 87.25 189 MET A N 1
ATOM 1516 C CA . MET A 1 189 ? -10.465 9.163 37.320 1.00 87.25 189 MET A CA 1
ATOM 1517 C C . MET A 1 189 ? -9.404 8.499 38.200 1.00 87.25 189 MET A C 1
ATOM 1519 O O . MET A 1 189 ? -9.736 8.002 39.276 1.00 87.25 189 MET A O 1
ATOM 1523 N N . ASN A 1 190 ? -8.135 8.516 37.791 1.00 83.69 190 ASN A N 1
ATOM 1524 C CA . ASN A 1 190 ? -7.048 7.960 38.596 1.00 83.69 190 ASN A CA 1
ATOM 1525 C C . ASN A 1 190 ? -6.914 8.698 39.934 1.00 83.69 190 ASN A C 1
ATOM 1527 O O . ASN A 1 190 ? -6.794 8.046 40.971 1.00 83.69 190 ASN A O 1
ATOM 1531 N N . HIS A 1 191 ? -7.030 10.029 39.926 1.00 84.06 191 HIS A N 1
ATOM 1532 C CA . HIS A 1 191 ? -7.055 10.844 41.143 1.00 84.06 191 HIS A CA 1
ATOM 1533 C C . HIS A 1 191 ? -8.225 10.478 42.078 1.00 84.06 191 HIS A C 1
ATOM 1535 O O . HIS A 1 191 ? -8.038 10.333 43.284 1.00 84.06 191 HIS A O 1
ATOM 1541 N N . GLU A 1 192 ? -9.428 10.261 41.540 1.00 82.31 192 GLU A N 1
ATOM 1542 C CA . GLU A 1 192 ? -10.582 9.862 42.360 1.00 82.31 192 GLU A CA 1
ATOM 1543 C C . GLU A 1 192 ? -10.471 8.430 42.906 1.00 82.31 192 GLU A C 1
ATOM 1545 O O . GLU A 1 192 ? -10.947 8.132 44.003 1.00 82.31 192 GLU A O 1
ATOM 1550 N N . THR A 1 193 ? -9.839 7.516 42.167 1.00 75.56 193 THR A N 1
ATOM 1551 C CA . THR A 1 193 ? -9.659 6.128 42.629 1.00 75.56 193 THR A CA 1
ATOM 1552 C C . THR A 1 193 ? -8.562 5.974 43.684 1.00 75.56 193 THR A C 1
ATOM 1554 O O . THR A 1 193 ? -8.680 5.098 44.544 1.00 75.56 193 THR A O 1
ATOM 1557 N N . SER A 1 194 ? -7.529 6.825 43.675 1.00 74.50 194 SER A N 1
ATOM 1558 C CA . SER A 1 194 ? -6.417 6.759 44.634 1.00 74.50 194 SER A CA 1
ATOM 1559 C C . SER A 1 194 ? -6.795 7.251 46.039 1.00 74.50 194 SER A C 1
ATOM 1561 O O . SER A 1 194 ? -6.255 6.754 47.027 1.00 74.50 194 SER A O 1
ATOM 1563 N N . HIS A 1 195 ? -7.761 8.168 46.154 1.00 62.09 195 HIS A N 1
ATOM 1564 C CA . HIS A 1 195 ? -8.167 8.809 47.415 1.00 62.09 195 HIS A CA 1
ATOM 1565 C C . HIS A 1 195 ? -9.453 8.231 48.044 1.00 62.09 195 HIS A C 1
ATOM 1567 O O . HIS A 1 195 ? -10.136 8.906 48.816 1.00 62.09 195 HIS A O 1
ATOM 1573 N N . SER A 1 196 ? -9.729 6.945 47.791 1.00 67.12 196 SER A N 1
ATOM 1574 C CA . SER A 1 196 ? -10.978 6.214 48.076 1.00 67.12 196 SER A CA 1
ATOM 1575 C C . SER A 1 196 ? -12.105 6.540 47.090 1.00 67.12 196 SER A C 1
ATOM 1577 O O . SER A 1 196 ? -12.516 7.685 46.938 1.00 67.12 196 SER A O 1
ATOM 1579 N N . ALA A 1 197 ? -12.615 5.503 46.416 1.00 71.56 197 ALA A N 1
ATOM 1580 C CA . ALA A 1 197 ? -13.604 5.623 45.349 1.00 71.56 197 ALA A CA 1
ATOM 1581 C C . ALA A 1 197 ? -14.940 6.198 45.862 1.00 71.56 197 ALA A C 1
ATOM 1583 O O . ALA A 1 197 ? -15.841 5.457 46.262 1.00 71.56 197 ALA A O 1
ATOM 1584 N N . ASN A 1 198 ? -15.080 7.525 45.843 1.00 85.00 198 ASN A N 1
ATOM 1585 C CA . ASN A 1 198 ? -16.314 8.207 46.205 1.00 85.00 198 ASN A CA 1
ATOM 1586 C C . ASN A 1 198 ? -17.336 8.086 45.055 1.00 85.00 198 ASN A C 1
ATOM 1588 O O . ASN A 1 198 ? -17.134 8.670 43.986 1.00 85.00 198 ASN A O 1
ATOM 1592 N N . PRO A 1 199 ? -18.480 7.403 45.256 1.00 85.25 199 PRO A N 1
ATOM 1593 C CA . PRO A 1 199 ? -19.450 7.158 44.190 1.00 85.25 199 PRO A CA 1
ATOM 1594 C C . PRO A 1 199 ? -20.071 8.433 43.601 1.00 85.25 199 PRO A C 1
ATOM 1596 O O . PRO A 1 199 ? -20.490 8.429 42.444 1.00 85.25 199 PRO A O 1
ATOM 1599 N N . LYS A 1 200 ? -20.153 9.529 44.368 1.00 86.69 200 LYS A N 1
ATOM 1600 C CA . LYS A 1 200 ? -20.659 10.814 43.854 1.00 86.69 200 LYS A CA 1
ATOM 1601 C C . LYS A 1 200 ? -19.624 11.518 42.980 1.00 86.69 200 LYS A C 1
ATOM 1603 O O . LYS A 1 200 ? -19.991 12.101 41.963 1.00 86.69 200 LYS A O 1
ATOM 1608 N N . ALA A 1 201 ? -18.350 11.433 43.362 1.00 87.69 201 ALA A N 1
ATOM 1609 C CA . ALA A 1 201 ? -17.261 12.031 42.604 1.00 87.69 201 ALA A CA 1
ATOM 1610 C C . ALA A 1 201 ? -17.110 11.357 41.233 1.00 87.69 201 ALA A C 1
ATOM 1612 O O . ALA A 1 201 ? -17.062 12.055 40.221 1.00 87.69 201 ALA A O 1
ATOM 1613 N N . ILE A 1 202 ? -17.206 10.019 41.183 1.00 88.31 202 ILE A N 1
ATOM 1614 C CA . ILE A 1 202 ? -17.228 9.248 39.927 1.00 88.31 202 ILE A CA 1
ATOM 1615 C C . ILE A 1 202 ? -18.303 9.792 38.975 1.00 88.31 202 ILE A C 1
ATOM 1617 O O . ILE A 1 202 ? -17.992 10.140 37.840 1.00 88.31 202 ILE A O 1
ATOM 1621 N N . SER A 1 203 ? -19.550 9.943 39.436 1.00 90.19 203 SER A N 1
ATOM 1622 C CA . SER A 1 203 ? -20.630 10.479 38.592 1.00 90.19 203 SER A CA 1
ATOM 1623 C C . SER A 1 203 ? -20.342 11.889 38.087 1.00 90.19 203 SER A C 1
ATOM 1625 O O . SER A 1 203 ? -20.576 12.170 36.915 1.00 90.19 203 SER A O 1
ATOM 1627 N N . SER A 1 204 ? -19.799 12.767 38.937 1.00 90.62 204 SER A N 1
ATOM 1628 C CA . SER A 1 204 ? -19.480 14.139 38.529 1.00 90.62 204 SER A CA 1
ATOM 1629 C C . SER A 1 204 ? -18.372 14.205 37.476 1.00 90.62 204 SER A C 1
ATOM 1631 O O . SER A 1 204 ? -18.507 14.944 36.500 1.00 90.62 204 SER A O 1
ATOM 1633 N N . VAL A 1 205 ? -17.316 13.394 37.619 1.00 92.00 205 VAL A N 1
ATOM 1634 C CA . VAL A 1 205 ? -16.212 13.324 36.652 1.00 92.00 205 VAL A CA 1
ATOM 1635 C C . VAL A 1 205 ? -16.711 12.785 35.314 1.00 92.00 205 VAL A C 1
ATOM 1637 O O . VAL A 1 205 ? -16.409 13.372 34.270 1.00 92.00 205 VAL A O 1
ATOM 1640 N N . VAL A 1 206 ? -17.516 11.718 35.342 1.00 92.12 206 VAL A N 1
ATOM 1641 C CA . VAL A 1 206 ? -18.123 11.124 34.143 1.00 92.12 206 VAL A CA 1
ATOM 1642 C C . VAL A 1 206 ? -19.034 12.127 33.437 1.00 92.12 206 VAL A C 1
ATOM 1644 O O . VAL A 1 206 ? -18.881 12.352 32.239 1.00 92.12 206 VAL A O 1
ATOM 1647 N N . GLN A 1 207 ? -19.941 12.781 34.165 1.00 90.19 207 GLN A N 1
ATOM 1648 C CA . GLN A 1 207 ? -20.877 13.749 33.589 1.00 90.19 207 GLN A CA 1
ATOM 1649 C C . GLN A 1 207 ? -20.154 14.964 32.997 1.00 90.19 207 GLN A C 1
ATOM 1651 O O . GLN A 1 207 ? -20.498 15.417 31.903 1.00 90.19 207 GLN A O 1
ATOM 1656 N N . TYR A 1 208 ? -19.128 15.475 33.684 1.00 91.06 208 TYR A N 1
ATOM 1657 C CA . TYR A 1 208 ? -18.319 16.581 33.180 1.00 91.06 208 TYR A CA 1
ATOM 1658 C C . TYR A 1 208 ? -17.659 16.228 31.841 1.00 91.06 208 TYR A C 1
ATOM 1660 O O . TYR A 1 208 ? -17.815 16.973 30.872 1.00 91.06 208 TYR A O 1
ATOM 1668 N N . HIS A 1 209 ? -16.975 15.082 31.757 1.00 90.50 209 HIS A N 1
ATOM 1669 C CA . HIS A 1 209 ? -16.260 14.681 30.541 1.00 90.50 209 HIS A CA 1
ATOM 1670 C C . HIS A 1 209 ? -17.203 14.236 29.419 1.00 90.50 209 HIS A C 1
ATOM 1672 O O . HIS A 1 209 ? -16.929 14.531 28.257 1.00 90.50 209 HIS A O 1
ATOM 1678 N N . ALA A 1 210 ? -18.346 13.624 29.741 1.00 90.50 210 ALA A N 1
ATOM 1679 C CA . ALA A 1 210 ? -19.393 13.334 28.763 1.00 90.50 210 ALA A CA 1
ATOM 1680 C C . ALA A 1 210 ? -19.903 14.622 28.094 1.00 90.50 210 ALA A C 1
ATOM 1682 O O . ALA A 1 210 ? -19.983 14.697 26.871 1.00 90.50 210 ALA A O 1
ATOM 1683 N N . ASN A 1 211 ? -20.146 15.680 28.875 1.00 88.88 211 ASN A N 1
ATOM 1684 C CA . ASN A 1 211 ? -20.536 16.982 28.331 1.00 88.88 211 ASN A CA 1
ATOM 1685 C C . ASN A 1 211 ? -19.435 17.611 27.462 1.00 88.88 211 ASN A C 1
ATOM 1687 O O . ASN A 1 211 ? -19.746 18.229 26.444 1.00 88.88 211 ASN A O 1
ATOM 1691 N N . GLN A 1 212 ? -18.155 17.466 27.832 1.00 89.94 212 GLN A N 1
ATOM 1692 C CA . GLN A 1 212 ? -17.045 17.920 26.980 1.00 89.94 212 GLN A CA 1
ATOM 1693 C C . GLN A 1 212 ? -16.987 17.145 25.660 1.00 89.94 212 GLN A C 1
ATOM 1695 O O . GLN A 1 212 ? -16.737 17.744 24.616 1.00 89.94 212 GLN A O 1
ATOM 1700 N N . LEU A 1 213 ? -17.254 15.838 25.689 1.00 90.62 213 LEU A N 1
ATOM 1701 C CA . LEU A 1 213 ? -17.262 14.993 24.499 1.00 90.62 213 LEU A CA 1
ATOM 1702 C C . LEU A 1 213 ? -18.414 15.343 23.539 1.00 90.62 213 LEU A C 1
ATOM 1704 O O . LEU A 1 213 ? -18.198 15.438 22.330 1.00 90.62 213 LEU A O 1
ATOM 1708 N N . GLU A 1 214 ? -19.614 15.611 24.058 1.00 88.50 214 GLU A N 1
ATOM 1709 C CA . GLU A 1 214 ? -20.738 16.093 23.237 1.00 88.50 214 GLU A CA 1
ATOM 1710 C C . GLU A 1 214 ? -20.460 17.474 22.640 1.00 88.50 214 GLU A C 1
ATOM 1712 O O . GLU A 1 214 ? -20.707 17.716 21.455 1.00 88.50 214 GLU A O 1
ATOM 1717 N N . ARG A 1 215 ? -19.869 18.378 23.434 1.00 88.81 215 ARG A N 1
ATOM 1718 C CA . ARG A 1 215 ? -19.424 19.683 22.930 1.00 88.81 215 ARG A CA 1
ATOM 1719 C C . ARG A 1 215 ? -18.409 19.520 21.809 1.00 88.81 215 ARG A C 1
ATOM 1721 O O . ARG A 1 215 ? -18.580 20.153 20.773 1.00 88.81 215 ARG A O 1
ATOM 1728 N N . TRP A 1 216 ? -17.411 18.654 21.981 1.00 89.88 216 TRP A N 1
ATOM 1729 C CA . TRP A 1 216 ? -16.420 18.352 20.948 1.00 89.88 216 TRP A CA 1
ATOM 1730 C C . TRP A 1 216 ? -17.078 17.936 19.627 1.00 89.88 216 TRP A C 1
ATOM 1732 O O . TRP A 1 216 ? -16.738 18.495 18.590 1.00 89.88 216 TRP A O 1
ATOM 1742 N N . LYS A 1 217 ? -18.078 17.046 19.661 1.00 87.25 217 LYS A N 1
ATOM 1743 C CA . LYS A 1 217 ? -18.811 16.624 18.455 1.00 87.25 217 LYS A CA 1
ATOM 1744 C C . LYS A 1 217 ? -19.554 17.792 17.798 1.00 87.25 217 LYS A C 1
ATOM 1746 O O . LYS A 1 217 ? -19.539 17.914 16.577 1.00 87.25 217 LYS A O 1
ATOM 1751 N N . SER A 1 218 ? -20.168 18.665 18.600 1.00 85.81 218 SER A N 1
ATOM 1752 C CA . SER A 1 218 ? -20.934 19.821 18.108 1.00 85.81 218 SER A CA 1
ATOM 1753 C C . SER A 1 218 ? -20.087 20.908 17.432 1.00 85.81 218 SER A C 1
ATOM 1755 O O . SER A 1 218 ? -20.591 21.615 16.564 1.00 85.81 218 SER A O 1
ATOM 1757 N N . ILE A 1 219 ? -18.807 21.038 17.804 1.00 84.81 219 ILE A N 1
ATOM 1758 C CA . ILE A 1 219 ? -17.894 22.060 17.261 1.00 84.81 219 ILE A CA 1
ATOM 1759 C C . ILE A 1 219 ? -17.054 21.559 16.083 1.00 84.81 219 ILE A C 1
ATOM 1761 O O . ILE A 1 219 ? -16.240 22.317 15.553 1.00 84.81 219 ILE A O 1
ATOM 1765 N N . LEU A 1 220 ? -17.212 20.293 15.678 1.00 83.62 220 LEU A N 1
ATOM 1766 C CA . LEU A 1 220 ? -16.536 19.779 14.492 1.00 83.62 220 LEU A CA 1
ATOM 1767 C C . LEU A 1 220 ? -16.959 20.586 13.258 1.00 83.62 220 LEU A C 1
ATOM 1769 O O . LEU A 1 220 ? -18.123 20.981 13.162 1.00 83.62 220 LEU A O 1
ATOM 1773 N N . PRO A 1 221 ? -16.061 20.810 12.286 1.00 81.50 221 PRO A N 1
ATOM 1774 C CA . PRO A 1 221 ? -16.438 21.441 11.028 1.00 81.50 221 PRO A CA 1
ATOM 1775 C C . PRO A 1 221 ? -17.577 20.676 10.343 1.00 81.50 221 PRO A C 1
ATOM 1777 O O . PRO A 1 221 ? -17.583 19.444 10.405 1.00 81.50 221 PRO A O 1
ATOM 1780 N N . PRO A 1 222 ? -18.493 21.355 9.626 1.00 76.69 222 PRO A N 1
ATOM 1781 C CA . PRO A 1 222 ? -19.649 20.708 8.997 1.00 76.69 222 PRO A CA 1
ATOM 1782 C C . PRO A 1 222 ? -19.289 19.511 8.106 1.00 76.69 222 PRO A C 1
ATOM 1784 O O . PRO A 1 222 ? -20.039 18.547 8.034 1.00 76.69 222 PRO A O 1
ATOM 1787 N N . ALA A 1 223 ? -18.114 19.544 7.467 1.00 70.75 223 ALA A N 1
ATOM 1788 C CA . ALA A 1 223 ? -17.620 18.469 6.606 1.00 70.75 223 ALA A CA 1
ATOM 1789 C C . ALA A 1 223 ? -17.246 17.168 7.348 1.00 70.75 223 ALA A C 1
ATOM 1791 O O . ALA A 1 223 ? -17.108 16.137 6.697 1.00 70.75 223 ALA A O 1
ATOM 1792 N N . LEU A 1 224 ? -17.056 17.223 8.670 1.00 75.69 224 LEU A N 1
ATOM 1793 C CA . LEU A 1 224 ? -16.654 16.101 9.530 1.00 75.69 224 LEU A CA 1
ATOM 1794 C C . LEU A 1 224 ? -17.732 15.735 10.563 1.00 75.69 224 LEU A C 1
ATOM 1796 O O . LEU A 1 224 ? -17.503 14.869 11.407 1.00 75.69 224 LEU A O 1
ATOM 1800 N N . GLN A 1 225 ? -18.890 16.399 10.531 1.00 81.00 225 GLN A N 1
ATOM 1801 C CA . GLN A 1 225 ? -20.031 16.061 11.378 1.00 81.00 225 GLN A CA 1
ATOM 1802 C C . GLN A 1 225 ? -20.795 14.864 10.800 1.00 81.00 225 GLN A C 1
ATOM 1804 O O . GLN A 1 225 ? -20.890 14.691 9.587 1.00 81.00 225 GLN A O 1
ATOM 1809 N N . TRP A 1 226 ? -21.381 14.047 11.676 1.00 80.62 226 TRP A N 1
ATOM 1810 C CA . TRP A 1 226 ? -22.236 12.924 11.291 1.00 80.62 226 TRP A CA 1
ATOM 1811 C C . TRP A 1 226 ? -23.566 12.953 12.041 1.00 80.62 226 TRP A C 1
ATOM 1813 O O . TRP A 1 226 ? -23.649 13.414 13.181 1.00 80.62 226 TRP A O 1
ATOM 1823 N N . ASP A 1 227 ? -24.594 12.407 11.392 1.00 73.06 227 ASP A N 1
ATOM 1824 C CA . ASP A 1 227 ? -25.924 12.216 11.961 1.00 73.06 227 ASP A CA 1
ATOM 1825 C C . ASP A 1 227 ? -26.082 10.764 12.436 1.00 73.06 227 ASP A C 1
ATOM 1827 O O . ASP A 1 227 ? -25.828 9.816 11.690 1.00 73.06 227 ASP A O 1
ATOM 1831 N N . ASP A 1 228 ? -26.490 10.587 13.691 1.00 67.38 228 ASP A N 1
ATOM 1832 C CA . ASP A 1 228 ? -26.725 9.268 14.280 1.00 67.38 228 ASP A CA 1
ATOM 1833 C C . ASP A 1 228 ? -28.076 8.669 13.863 1.00 67.38 228 ASP A C 1
ATOM 1835 O O . ASP A 1 228 ? -28.233 7.449 13.919 1.00 67.38 228 ASP A O 1
ATOM 1839 N N . ALA A 1 229 ? -29.033 9.499 13.425 1.00 55.56 229 ALA A N 1
ATOM 1840 C CA . ALA A 1 229 ? -30.368 9.069 13.002 1.00 55.56 229 ALA A CA 1
ATOM 1841 C C . ALA A 1 229 ? -30.388 8.493 11.577 1.00 55.56 229 ALA A C 1
ATOM 1843 O O . ALA A 1 229 ? -31.261 7.692 11.237 1.00 55.56 229 ALA A O 1
ATOM 1844 N N . ARG A 1 230 ? -29.409 8.860 10.743 1.00 51.31 230 ARG A N 1
ATOM 1845 C CA . ARG A 1 230 ? -29.201 8.242 9.431 1.00 51.31 230 ARG A CA 1
ATOM 1846 C C . ARG A 1 230 ? -28.461 6.925 9.646 1.00 51.31 230 ARG A C 1
ATOM 1848 O O . ARG A 1 230 ? -27.263 6.908 9.936 1.00 51.31 230 ARG A O 1
ATOM 1855 N N . SER A 1 231 ? -29.201 5.818 9.561 1.00 40.22 231 SER A N 1
ATOM 1856 C CA . SER A 1 231 ? -28.634 4.467 9.582 1.00 40.22 231 SER A CA 1
ATOM 1857 C C . SER A 1 231 ? -27.454 4.385 8.614 1.00 40.22 231 SER A C 1
ATOM 1859 O O . SER A 1 231 ? -27.527 4.887 7.494 1.00 40.22 231 SER A O 1
ATOM 1861 N N . ALA A 1 232 ? -26.371 3.729 9.042 1.00 41.72 232 ALA A N 1
ATOM 1862 C CA . ALA A 1 232 ? -25.208 3.491 8.191 1.00 41.72 232 ALA A CA 1
ATOM 1863 C C . ALA A 1 232 ? -25.478 2.517 7.025 1.00 41.72 232 ALA A C 1
ATOM 1865 O O . ALA A 1 232 ? -24.600 2.271 6.199 1.00 41.72 232 ALA A O 1
ATOM 1866 N N . LEU A 1 233 ? -26.691 1.968 6.999 1.00 36.12 233 LEU A N 1
ATOM 1867 C CA . LEU A 1 233 ? -27.213 1.024 6.032 1.00 36.12 233 LEU A CA 1
ATOM 1868 C C . LEU A 1 233 ? -28.629 1.483 5.684 1.00 36.12 233 LEU A C 1
ATOM 1870 O O . LEU A 1 233 ? -29.536 1.398 6.519 1.00 36.12 233 LEU A O 1
ATOM 1874 N N . VAL A 1 234 ? -28.801 1.987 4.468 1.00 32.31 234 VAL A N 1
ATOM 1875 C CA . VAL A 1 234 ? -30.099 2.010 3.790 1.00 32.31 234 VAL A CA 1
ATOM 1876 C C . VAL A 1 234 ? -30.031 0.844 2.801 1.00 32.31 234 VAL A C 1
ATOM 1878 O O . VAL A 1 234 ? -29.101 0.777 2.006 1.00 32.31 234 VAL A O 1
ATOM 1881 N N . ASP A 1 235 ? -30.933 -0.130 2.936 1.00 31.31 235 ASP A N 1
ATOM 1882 C CA . ASP A 1 235 ? -31.109 -1.259 2.005 1.00 31.31 235 ASP A CA 1
ATOM 1883 C C . ASP A 1 235 ? -29.866 -2.128 1.697 1.00 31.31 235 ASP A C 1
ATOM 1885 O O . ASP A 1 235 ? -29.691 -2.616 0.585 1.00 31.31 235 ASP A O 1
ATOM 1889 N N . GLY A 1 236 ? -28.985 -2.372 2.678 1.00 36.06 236 GLY A N 1
ATOM 1890 C CA . GLY A 1 236 ? -27.849 -3.300 2.506 1.00 36.06 236 GLY A CA 1
ATOM 1891 C C . GLY A 1 236 ? -26.736 -2.805 1.565 1.00 36.06 236 GLY A C 1
ATOM 1892 O O . GLY A 1 236 ? -25.771 -3.538 1.294 1.00 36.06 236 GLY A O 1
ATOM 1893 N N . GLU A 1 237 ? -26.829 -1.557 1.104 1.00 32.28 237 GLU A N 1
ATOM 1894 C CA . GLU A 1 237 ? -25.730 -0.823 0.492 1.00 32.28 237 GLU A CA 1
ATOM 1895 C C . GLU A 1 237 ? -24.946 -0.070 1.569 1.00 32.28 237 GLU A C 1
ATOM 1897 O O . GLU A 1 237 ? -25.490 0.631 2.426 1.00 32.28 237 GLU A O 1
ATOM 1902 N N . LEU A 1 238 ? -23.624 -0.243 1.531 1.00 38.31 238 LEU A N 1
ATOM 1903 C CA . LEU A 1 238 ? -22.696 0.559 2.313 1.00 38.31 238 LEU A CA 1
ATOM 1904 C C . LEU A 1 238 ? -22.939 2.041 1.992 1.00 38.31 238 LEU A C 1
ATOM 1906 O O . LEU A 1 238 ? -22.916 2.426 0.824 1.00 38.31 238 LEU A O 1
ATOM 1910 N N . LEU A 1 239 ? -23.058 2.890 3.019 1.00 38.66 239 LEU A N 1
ATOM 1911 C CA . LEU A 1 239 ? -23.107 4.359 2.884 1.00 38.66 239 LEU A CA 1
ATOM 1912 C C . LEU A 1 239 ? -21.963 4.972 2.044 1.00 38.66 239 LEU A C 1
ATOM 1914 O O . LEU A 1 239 ? -22.035 6.146 1.694 1.00 38.66 239 LEU A O 1
ATOM 1918 N N . PHE A 1 240 ? -20.942 4.189 1.678 1.00 41.41 240 PHE A N 1
ATOM 1919 C CA . PHE A 1 240 ? -19.907 4.546 0.703 1.00 41.41 240 PHE A CA 1
ATOM 1920 C C . PHE A 1 240 ? -20.428 4.763 -0.731 1.00 41.41 240 PHE A C 1
ATOM 1922 O O . PHE A 1 240 ? -19.644 5.093 -1.619 1.00 41.41 240 PHE A O 1
ATOM 1929 N N . GLY A 1 241 ? -21.730 4.624 -0.984 1.00 39.66 241 GLY A N 1
ATOM 1930 C CA . GLY A 1 241 ? -22.311 4.929 -2.284 1.00 39.66 241 GLY A CA 1
ATOM 1931 C C . GLY A 1 241 ? -23.798 5.233 -2.214 1.00 39.66 241 GLY A C 1
ATOM 1932 O O . GLY A 1 241 ? -24.618 4.362 -2.423 1.00 39.66 241 GLY A O 1
ATOM 1933 N N . SER A 1 242 ? -24.173 6.489 -2.011 1.00 37.81 242 SER A N 1
ATOM 1934 C CA . SER A 1 242 ? -25.416 6.998 -2.608 1.00 37.81 242 SER A CA 1
ATOM 1935 C C . SER A 1 242 ? -25.318 8.503 -2.779 1.00 37.81 242 SER A C 1
ATOM 1937 O O . SER A 1 242 ? -25.335 9.281 -1.829 1.00 37.81 242 SER A O 1
ATOM 1939 N N . ASP A 1 243 ? -24.871 8.882 -3.974 1.00 38.84 243 ASP A N 1
ATOM 1940 C CA . ASP A 1 243 ? -25.568 9.785 -4.900 1.00 38.84 243 ASP A CA 1
ATOM 1941 C C . ASP A 1 243 ? -24.564 10.083 -6.030 1.00 38.84 243 ASP A C 1
ATOM 1943 O O . ASP A 1 243 ? -23.855 11.089 -6.015 1.00 38.84 243 ASP A O 1
ATOM 1947 N N . ILE A 1 244 ? -24.372 9.116 -6.939 1.00 42.03 244 ILE A N 1
ATOM 1948 C CA . ILE A 1 244 ? -23.520 9.280 -8.133 1.00 42.03 244 ILE A CA 1
ATOM 1949 C C . ILE A 1 244 ? -24.387 9.931 -9.215 1.00 42.03 244 ILE A C 1
ATOM 1951 O O . ILE A 1 244 ? -24.655 9.356 -10.267 1.00 42.03 244 ILE A O 1
ATOM 1955 N N . SER A 1 245 ? -24.902 11.123 -8.924 1.00 44.41 245 SER A N 1
ATOM 1956 C CA . SER A 1 245 ? -25.481 11.981 -9.960 1.00 44.41 245 SER A CA 1
ATOM 1957 C C . SER A 1 245 ? -24.386 12.721 -10.734 1.00 44.41 245 SER A C 1
ATOM 1959 O O . SER A 1 245 ? -24.623 13.143 -11.864 1.00 44.41 245 SER A O 1
ATOM 1961 N N . ASP A 1 246 ? -23.168 12.785 -10.182 1.00 43.84 246 ASP A N 1
ATOM 1962 C CA . ASP A 1 246 ? -22.007 13.403 -10.814 1.00 43.84 246 ASP A CA 1
ATOM 1963 C C . ASP A 1 246 ? -20.957 12.338 -11.183 1.00 43.84 246 ASP A C 1
ATOM 1965 O O . ASP A 1 246 ? -20.290 11.759 -10.325 1.00 43.84 246 ASP A O 1
ATOM 1969 N N . LYS A 1 247 ? -20.852 12.025 -12.481 1.00 46.75 247 LYS A N 1
ATOM 1970 C CA . LYS A 1 247 ? -20.044 10.917 -13.040 1.00 46.75 247 LYS A CA 1
ATOM 1971 C C . LYS A 1 247 ? -18.534 11.203 -13.101 1.00 46.75 247 LYS A C 1
ATOM 1973 O O . LYS A 1 247 ? -17.796 10.448 -13.728 1.00 46.75 247 LYS A O 1
ATOM 1978 N N . SER A 1 248 ? -18.067 12.290 -12.492 1.00 54.53 248 SER A N 1
ATOM 1979 C CA . SER A 1 248 ? -16.641 12.610 -12.417 1.00 54.53 248 SER A CA 1
ATOM 1980 C C . SER A 1 248 ? -15.936 11.672 -11.430 1.00 54.53 248 SER A C 1
ATOM 1982 O O . SER A 1 248 ? -16.261 11.633 -10.242 1.00 54.53 248 SER A O 1
ATOM 1984 N N . GLU A 1 249 ? -14.934 10.939 -11.913 1.00 52.03 249 GLU A N 1
ATOM 1985 C CA . GLU A 1 249 ? -14.090 10.027 -11.128 1.00 52.03 249 GLU A CA 1
ATOM 1986 C C . GLU A 1 249 ? -13.434 10.727 -9.921 1.00 52.03 249 GLU A C 1
ATOM 1988 O O . GLU A 1 249 ? -13.298 10.157 -8.836 1.00 52.03 249 GLU A O 1
ATOM 1993 N N . GLU A 1 250 ? -13.118 12.014 -10.060 1.00 48.06 250 GLU A N 1
ATOM 1994 C CA . GLU A 1 250 ? -12.596 12.831 -8.971 1.00 48.06 250 GLU A CA 1
ATOM 1995 C C . GLU A 1 250 ? -13.653 13.122 -7.897 1.00 48.06 250 GLU A C 1
ATOM 1997 O O . GLU A 1 250 ? -13.339 13.083 -6.710 1.00 48.06 250 GLU A O 1
ATOM 2002 N N . ALA A 1 251 ? -14.914 13.381 -8.264 1.00 50.03 251 ALA A N 1
ATOM 2003 C CA . ALA A 1 251 ? -15.991 13.620 -7.297 1.00 50.03 251 ALA A CA 1
ATOM 2004 C C . ALA A 1 251 ? -16.243 12.390 -6.411 1.00 50.03 251 ALA A C 1
ATOM 2006 O O . ALA A 1 251 ? -16.423 12.527 -5.196 1.00 50.03 251 ALA A O 1
ATOM 2007 N N . ALA A 1 252 ? -16.161 11.194 -7.001 1.00 54.03 252 ALA A N 1
ATOM 2008 C CA . ALA A 1 252 ? -16.247 9.927 -6.282 1.00 54.03 252 ALA A CA 1
ATOM 2009 C C . ALA A 1 252 ? -15.086 9.750 -5.283 1.00 54.03 252 ALA A C 1
ATOM 2011 O O . ALA A 1 252 ? -15.321 9.421 -4.117 1.00 54.03 252 ALA A O 1
ATOM 2012 N N . ARG A 1 253 ? -13.843 10.060 -5.686 1.00 51.41 253 ARG A N 1
ATOM 2013 C CA . ARG A 1 253 ? -12.679 10.025 -4.776 1.00 51.41 253 ARG A CA 1
ATOM 2014 C C . ARG A 1 253 ? -12.780 11.032 -3.635 1.00 51.41 253 ARG A C 1
ATOM 2016 O O . ARG A 1 253 ? -12.492 10.686 -2.489 1.00 51.41 253 ARG A O 1
ATOM 2023 N N . ARG A 1 254 ? -13.232 12.257 -3.926 1.00 56.22 254 ARG A N 1
ATOM 2024 C CA . ARG A 1 254 ? -13.441 13.319 -2.924 1.00 56.22 254 ARG A CA 1
ATOM 2025 C C . ARG A 1 254 ? -14.436 12.893 -1.837 1.00 56.22 254 ARG A C 1
ATOM 2027 O O . ARG A 1 254 ? -14.202 13.160 -0.658 1.00 56.22 254 ARG A O 1
ATOM 2034 N N . LYS A 1 255 ? -15.524 12.217 -2.223 1.00 57.97 255 LYS A N 1
ATOM 2035 C CA . LYS A 1 255 ? -16.541 11.687 -1.300 1.00 57.97 255 LYS A CA 1
ATOM 2036 C C . LYS A 1 255 ? -15.975 10.566 -0.421 1.00 57.97 255 LYS A C 1
ATOM 2038 O O . LYS A 1 255 ? -16.056 10.653 0.800 1.00 57.97 255 LYS A O 1
ATOM 2043 N N . TYR A 1 256 ? -15.288 9.600 -1.029 1.00 61.03 256 TYR A N 1
ATOM 2044 C CA . TYR A 1 256 ? -14.727 8.448 -0.322 1.00 61.03 256 TYR A CA 1
ATOM 2045 C C . TYR A 1 256 ? -13.718 8.827 0.777 1.00 61.03 256 TYR A C 1
ATOM 2047 O O . TYR A 1 256 ? -13.821 8.347 1.906 1.00 61.03 256 TYR A O 1
ATOM 2055 N N . VAL A 1 257 ? -12.776 9.737 0.494 1.00 59.91 257 VAL A N 1
ATOM 2056 C CA . VAL A 1 257 ? -11.781 10.177 1.493 1.00 59.91 257 VAL A CA 1
ATOM 2057 C C . VAL A 1 257 ? -12.462 10.838 2.697 1.00 59.91 257 VAL A C 1
ATOM 2059 O O . VAL A 1 257 ? -12.129 10.527 3.842 1.00 59.91 257 VAL A O 1
ATOM 2062 N N . ARG A 1 258 ? -13.455 11.704 2.460 1.00 64.31 258 ARG A N 1
ATOM 2063 C CA . ARG A 1 258 ? -14.221 12.368 3.527 1.00 64.31 258 ARG A CA 1
ATOM 2064 C C . ARG A 1 258 ? -15.006 11.372 4.382 1.00 64.31 258 ARG A C 1
ATOM 2066 O O . ARG A 1 258 ? -15.017 11.499 5.610 1.00 64.31 258 ARG A O 1
ATOM 2073 N N . ASP A 1 259 ? -15.632 10.384 3.752 1.00 65.75 259 ASP A N 1
ATOM 2074 C CA . ASP A 1 259 ? -16.419 9.365 4.449 1.00 65.75 259 ASP A CA 1
ATOM 2075 C C . ASP A 1 259 ? -15.534 8.530 5.384 1.00 65.75 259 ASP A C 1
ATOM 2077 O O . ASP A 1 259 ? -15.906 8.282 6.534 1.00 65.75 259 ASP A O 1
ATOM 2081 N N . VAL A 1 260 ? -14.316 8.190 4.952 1.00 68.88 260 VAL A N 1
ATOM 2082 C CA . VAL A 1 260 ? -13.323 7.499 5.790 1.00 68.88 260 VAL A CA 1
ATOM 2083 C C . VAL A 1 260 ? -12.895 8.357 6.986 1.00 68.88 260 VAL A C 1
ATOM 2085 O O . VAL A 1 260 ? -12.892 7.865 8.118 1.00 68.88 260 VAL A O 1
ATOM 2088 N N . GLN A 1 261 ? -12.573 9.640 6.778 1.00 70.44 261 GLN A N 1
ATOM 2089 C CA . GLN A 1 261 ? -12.193 10.548 7.875 1.00 70.44 261 GLN A CA 1
ATOM 2090 C C . GLN A 1 261 ? -13.317 10.693 8.912 1.00 70.44 261 GLN A C 1
ATOM 2092 O O . GLN A 1 261 ? -13.071 10.669 10.122 1.00 70.44 261 GLN A O 1
ATOM 2097 N N . THR A 1 262 ? -14.557 10.802 8.440 1.00 74.50 262 THR A N 1
ATOM 2098 C CA . THR A 1 262 ? -15.745 10.918 9.294 1.00 74.50 262 THR A CA 1
ATOM 2099 C C . THR A 1 262 ? -16.001 9.616 10.053 1.00 74.50 262 THR A C 1
ATOM 2101 O O . THR A 1 262 ? -16.240 9.641 11.260 1.00 74.50 262 THR A O 1
ATOM 2104 N N . ALA A 1 263 ? -15.877 8.461 9.391 1.00 72.94 263 ALA A N 1
ATOM 2105 C CA . ALA A 1 263 ? -16.021 7.149 10.019 1.00 72.94 263 ALA A CA 1
ATOM 2106 C C . ALA A 1 263 ? -14.971 6.906 11.118 1.00 72.94 263 ALA A C 1
ATOM 2108 O O . ALA A 1 263 ? -15.300 6.374 12.184 1.00 72.94 263 ALA A O 1
ATOM 2109 N N . LEU A 1 264 ? -13.728 7.343 10.896 1.00 73.50 264 LEU A N 1
ATOM 2110 C CA . LEU A 1 264 ? -12.656 7.296 11.893 1.00 73.50 264 LEU A CA 1
ATOM 2111 C C . LEU A 1 264 ? -12.997 8.121 13.139 1.00 73.50 264 LEU A C 1
ATOM 2113 O O . LEU A 1 264 ? -12.957 7.592 14.253 1.00 73.50 264 LEU A O 1
ATOM 2117 N N . LEU A 1 265 ? -13.369 9.395 12.964 1.00 77.75 265 LEU A N 1
ATOM 2118 C CA . LEU A 1 265 ? -13.745 10.275 14.079 1.00 77.75 265 LEU A CA 1
ATOM 2119 C C . LEU A 1 265 ? -14.965 9.741 14.827 1.00 77.75 265 LEU A C 1
ATOM 2121 O O . LEU A 1 265 ? -14.961 9.695 16.058 1.00 77.75 265 LEU A O 1
ATOM 2125 N N . ARG A 1 266 ? -15.970 9.263 14.091 1.00 82.56 266 ARG A N 1
ATOM 2126 C CA . ARG A 1 266 ? -17.176 8.647 14.648 1.00 82.56 266 ARG A CA 1
ATOM 2127 C C . ARG A 1 266 ? -16.851 7.428 15.505 1.00 82.56 266 ARG A C 1
ATOM 2129 O O . ARG A 1 266 ? -17.358 7.302 16.617 1.00 82.56 266 ARG A O 1
ATOM 2136 N N . THR A 1 267 ? -15.975 6.553 15.020 1.00 76.12 267 THR A N 1
ATOM 2137 C CA . THR A 1 267 ? -15.536 5.363 15.765 1.00 76.12 267 THR A CA 1
ATOM 2138 C C . THR A 1 267 ? -14.817 5.759 17.053 1.00 76.12 267 THR A C 1
ATOM 2140 O O . THR A 1 267 ? -15.126 5.236 18.125 1.00 76.12 267 THR A O 1
ATOM 2143 N N . ARG A 1 268 ? -13.904 6.733 16.976 1.00 79.00 268 ARG A N 1
ATOM 2144 C CA . ARG A 1 268 ? -13.171 7.240 18.144 1.00 79.00 268 ARG A CA 1
ATOM 2145 C C . ARG A 1 268 ? -14.077 7.918 19.164 1.00 79.00 268 ARG A C 1
ATOM 2147 O O . ARG A 1 268 ? -13.874 7.737 20.359 1.00 79.00 268 ARG A O 1
ATOM 2154 N N . TYR A 1 269 ? -15.088 8.646 18.708 1.00 85.44 269 TYR A N 1
ATOM 2155 C CA . TYR A 1 269 ? -16.078 9.271 19.575 1.00 85.44 269 TYR A CA 1
ATOM 2156 C C . TYR A 1 269 ? -16.865 8.238 20.388 1.00 85.44 269 TYR A C 1
ATOM 2158 O O . TYR A 1 269 ? -16.940 8.362 21.609 1.00 85.44 269 TYR A O 1
ATOM 2166 N N . TYR A 1 270 ? -17.396 7.185 19.757 1.00 82.62 270 TYR A N 1
ATOM 2167 C CA . TYR A 1 270 ? -18.130 6.152 20.500 1.00 82.62 270 TYR A CA 1
ATOM 2168 C C . TYR A 1 270 ? -17.230 5.360 21.442 1.00 82.62 270 TYR A C 1
ATOM 2170 O O . TYR A 1 270 ? -17.670 4.948 22.515 1.00 82.62 270 TYR A O 1
ATOM 2178 N N . TYR A 1 271 ? -15.962 5.183 21.073 1.00 80.25 271 TYR A N 1
ATOM 2179 C CA . TYR A 1 271 ? -14.984 4.589 21.970 1.00 80.25 271 TYR A CA 1
ATOM 2180 C C . TYR A 1 271 ? -14.732 5.457 23.204 1.00 80.25 271 TYR A C 1
ATOM 2182 O O . TYR A 1 271 ? -14.803 4.968 24.328 1.00 80.25 271 TYR A O 1
ATOM 2190 N N . ALA A 1 272 ? -14.540 6.763 23.012 1.00 85.25 272 ALA A N 1
ATOM 2191 C CA . ALA A 1 272 ? -14.409 7.708 24.114 1.00 85.25 272 ALA A CA 1
ATOM 2192 C C . ALA A 1 272 ? -15.668 7.726 24.998 1.00 85.25 272 ALA A C 1
ATOM 2194 O O . ALA A 1 272 ? -15.549 7.729 26.221 1.00 85.25 272 ALA A O 1
ATOM 2195 N N . GLN A 1 273 ? -16.869 7.659 24.410 1.00 87.00 273 GLN A N 1
ATOM 2196 C CA . GLN A 1 273 ? -18.112 7.510 25.176 1.00 87.00 273 GLN A CA 1
ATOM 2197 C C . GLN A 1 273 ? -18.099 6.226 26.015 1.00 87.00 273 GLN A C 1
ATOM 2199 O O . GLN A 1 273 ? -18.405 6.273 27.206 1.00 87.00 273 GLN A O 1
ATOM 2204 N N . TYR A 1 274 ? -17.723 5.088 25.421 1.00 86.25 274 TYR A N 1
ATOM 2205 C CA . TYR A 1 274 ? -17.597 3.822 26.142 1.00 86.25 274 TYR A CA 1
ATOM 2206 C C . TYR A 1 274 ? -16.658 3.960 27.349 1.00 86.25 274 TYR A C 1
ATOM 2208 O O . TYR A 1 274 ? -17.070 3.655 28.471 1.00 86.25 274 TYR A O 1
ATOM 2216 N N . MET A 1 275 ? -15.450 4.487 27.140 1.00 85.31 275 MET A N 1
ATOM 2217 C CA . MET A 1 275 ? -14.452 4.691 28.192 1.00 85.31 275 MET A CA 1
ATOM 2218 C C . MET A 1 275 ? -14.948 5.615 29.303 1.00 85.31 275 MET A C 1
ATOM 2220 O O . MET A 1 275 ? -14.776 5.300 30.480 1.00 85.31 275 MET A O 1
ATOM 2224 N N . ILE A 1 276 ? -15.586 6.731 28.937 1.00 89.56 276 ILE A N 1
ATOM 2225 C CA . ILE A 1 276 ? -16.088 7.724 29.891 1.00 89.56 276 ILE A CA 1
ATOM 2226 C C . ILE A 1 276 ? -17.207 7.141 30.752 1.00 89.56 276 ILE A C 1
ATOM 2228 O O . ILE A 1 276 ? -17.230 7.369 31.958 1.00 89.56 276 ILE A O 1
ATOM 2232 N N . TYR A 1 277 ? -18.125 6.365 30.173 1.00 90.81 277 TYR A N 1
ATOM 2233 C CA . TYR A 1 277 ? -19.250 5.806 30.925 1.00 90.81 277 TYR A CA 1
ATOM 2234 C C . TYR A 1 277 ? -18.927 4.488 31.648 1.00 90.81 277 TYR A C 1
ATOM 2236 O O . TYR A 1 277 ? -19.647 4.117 32.578 1.00 90.81 277 TYR A O 1
ATOM 2244 N N . ARG A 1 278 ? -17.847 3.784 31.281 1.00 89.00 278 ARG A N 1
ATOM 2245 C CA . ARG A 1 278 ? -17.449 2.490 31.871 1.00 89.00 278 ARG A CA 1
ATOM 2246 C C . ARG A 1 278 ? -17.352 2.502 33.407 1.00 89.00 278 ARG A C 1
ATOM 2248 O O . ARG A 1 278 ? -17.840 1.545 34.012 1.00 89.00 278 ARG A O 1
ATOM 2255 N N . PRO A 1 279 ? -16.819 3.539 34.086 1.00 90.31 279 PRO A N 1
ATOM 2256 C CA . PRO A 1 279 ? -16.783 3.571 35.551 1.00 90.31 279 PRO A CA 1
ATOM 2257 C C . PRO A 1 279 ? -18.160 3.549 36.221 1.00 90.31 279 PRO A C 1
ATOM 2259 O O . PRO A 1 279 ? -18.271 3.126 37.372 1.00 90.31 279 PRO A O 1
ATOM 2262 N N . LEU A 1 280 ? -19.227 3.948 35.520 1.00 89.44 280 LEU A N 1
ATOM 2263 C CA . LEU A 1 280 ? -20.581 3.856 36.065 1.00 89.44 280 LEU A CA 1
ATOM 2264 C C . LEU A 1 280 ? -21.032 2.402 36.225 1.00 89.44 280 LEU A C 1
ATOM 2266 O O . LEU A 1 280 ? -21.782 2.111 37.151 1.00 89.44 280 LEU A O 1
ATOM 2270 N N . ILE A 1 281 ? -20.529 1.472 35.402 1.00 89.19 281 ILE A N 1
ATOM 2271 C CA . ILE A 1 281 ? -20.779 0.034 35.586 1.00 89.19 281 ILE A CA 1
ATOM 2272 C C . ILE A 1 281 ? -20.210 -0.413 36.935 1.00 89.19 281 ILE A C 1
ATOM 2274 O O . ILE A 1 281 ? -20.910 -1.042 37.727 1.00 89.19 281 ILE A O 1
ATOM 2278 N N . TYR A 1 282 ? -18.966 -0.027 37.237 1.00 88.25 282 TYR A N 1
ATOM 2279 C CA . TYR A 1 282 ? -18.356 -0.290 38.540 1.00 88.25 282 TYR A CA 1
ATOM 2280 C C . TYR A 1 282 ? -19.182 0.334 39.673 1.00 88.25 282 TYR A C 1
ATOM 2282 O O . TYR A 1 282 ? -19.505 -0.339 40.652 1.00 88.25 282 TYR A O 1
ATOM 2290 N N . LYS A 1 283 ? -19.606 1.595 39.521 1.00 87.12 283 LYS A N 1
ATOM 2291 C CA . LYS A 1 283 ? -20.454 2.261 40.516 1.00 87.12 283 LYS A CA 1
ATOM 2292 C C . LYS A 1 283 ? -21.755 1.493 40.776 1.00 87.12 283 LYS A C 1
ATOM 2294 O O . LYS A 1 283 ? -22.121 1.313 41.936 1.00 87.12 283 LYS A O 1
ATOM 2299 N N . VAL A 1 284 ? -22.435 1.029 39.727 1.00 89.00 284 VAL A N 1
ATOM 2300 C CA . VAL A 1 284 ? -23.694 0.280 39.851 1.00 89.00 284 VAL A CA 1
ATOM 2301 C C . VAL A 1 284 ? -23.490 -1.051 40.577 1.00 89.00 284 VAL A C 1
ATOM 2303 O O . VAL A 1 284 ? -24.300 -1.406 41.433 1.00 89.00 284 VAL A O 1
ATOM 2306 N N . LEU A 1 285 ? -22.396 -1.760 40.285 1.00 88.06 285 LEU A N 1
ATOM 2307 C CA . LEU A 1 285 ? -22.091 -3.060 40.890 1.00 88.06 285 LEU A CA 1
ATOM 2308 C C . LEU A 1 285 ? -21.645 -2.954 42.356 1.00 88.06 285 LEU A C 1
ATOM 2310 O O . LEU A 1 285 ? -22.009 -3.802 43.169 1.00 88.06 285 LEU A O 1
ATOM 2314 N N . HIS A 1 286 ? -20.878 -1.919 42.707 1.00 87.50 286 HIS A N 1
ATOM 2315 C CA . HIS A 1 286 ? -20.251 -1.802 44.029 1.00 87.50 286 HIS A CA 1
ATOM 2316 C C . HIS A 1 286 ? -20.975 -0.845 44.986 1.00 87.50 286 HIS A C 1
ATOM 2318 O O . HIS A 1 286 ? -20.884 -1.010 46.203 1.00 87.50 286 HIS A O 1
ATOM 2324 N N . PHE A 1 287 ? -21.734 0.127 44.472 1.00 88.50 287 PHE A N 1
ATOM 2325 C CA . PHE A 1 287 ? -22.437 1.129 45.280 1.00 88.50 287 PHE A CA 1
ATOM 2326 C C . PHE A 1 287 ? -23.922 1.282 44.900 1.00 88.50 287 PHE A C 1
ATOM 2328 O O . PHE A 1 287 ? -24.383 2.407 44.657 1.00 88.50 287 PHE A O 1
ATOM 2335 N N . PRO A 1 288 ? -24.720 0.194 44.924 1.00 86.31 288 PRO A N 1
ATOM 2336 C CA . PRO A 1 288 ? -26.094 0.193 44.415 1.00 86.31 288 PRO A CA 1
ATOM 2337 C C . PRO A 1 288 ? -27.024 1.195 45.112 1.00 86.31 288 PRO A C 1
ATOM 2339 O O . PRO A 1 288 ? -27.952 1.723 44.510 1.00 86.31 288 PRO A O 1
ATOM 2342 N N . LYS A 1 289 ? -26.748 1.525 46.379 1.00 88.38 289 LYS A N 1
ATOM 2343 C CA . LYS A 1 289 ? -27.529 2.498 47.163 1.00 88.38 289 LYS A CA 1
ATOM 2344 C C . LYS A 1 289 ? -27.276 3.965 46.779 1.00 88.38 289 LYS A C 1
ATOM 2346 O O . LYS A 1 289 ? -27.958 4.842 47.294 1.00 88.38 289 LYS A O 1
ATOM 2351 N N . SER A 1 290 ? -26.280 4.243 45.936 1.00 87.75 290 SER A N 1
ATOM 2352 C CA . SER A 1 290 ? -25.839 5.602 45.573 1.00 87.75 290 SER A CA 1
ATOM 2353 C C . SER A 1 290 ? -26.036 5.945 44.090 1.00 87.75 290 SER A C 1
ATOM 2355 O O . SER A 1 290 ? -25.515 6.957 43.614 1.00 87.75 290 SER A O 1
ATOM 2357 N N . ILE A 1 291 ? -26.750 5.080 43.365 1.00 89.12 291 ILE A N 1
ATOM 2358 C CA . ILE A 1 291 ? -27.044 5.213 41.936 1.00 89.12 291 ILE A CA 1
ATOM 2359 C C . ILE A 1 291 ? -28.093 6.314 41.727 1.00 89.12 291 ILE A C 1
ATOM 2361 O O . ILE A 1 291 ? -29.103 6.358 42.429 1.00 89.12 291 ILE A O 1
ATOM 2365 N N . THR A 1 292 ? -27.868 7.177 40.739 1.00 89.19 292 THR A N 1
ATOM 2366 C CA . THR A 1 292 ? -28.843 8.160 40.245 1.00 89.19 292 THR A CA 1
ATOM 2367 C C . THR A 1 292 ? -29.463 7.706 38.920 1.00 89.19 292 THR A C 1
ATOM 2369 O O . THR A 1 292 ? -28.979 6.783 38.265 1.00 89.19 292 THR A O 1
ATOM 2372 N N . THR A 1 293 ? -30.537 8.366 38.483 1.00 86.31 293 THR A N 1
ATOM 2373 C CA . THR A 1 293 ? -31.130 8.141 37.151 1.00 86.31 293 THR A CA 1
ATOM 2374 C C . THR A 1 293 ? -30.132 8.403 36.022 1.00 86.31 293 THR A C 1
ATOM 2376 O O . THR A 1 293 ? -30.104 7.661 35.041 1.00 86.31 293 THR A O 1
ATOM 2379 N N . ASP A 1 294 ? -29.274 9.409 36.193 1.00 85.31 294 ASP A N 1
ATOM 2380 C CA . ASP A 1 294 ? -28.242 9.774 35.222 1.00 85.31 294 ASP A CA 1
ATOM 2381 C C . ASP A 1 294 ? -27.168 8.686 35.116 1.00 85.31 294 ASP A C 1
ATOM 2383 O O . ASP A 1 294 ? -26.689 8.392 34.020 1.00 85.31 294 ASP A O 1
ATOM 2387 N N . ASP A 1 295 ? -26.837 8.024 36.231 1.00 86.69 295 ASP A N 1
ATOM 2388 C CA . ASP A 1 295 ? -25.905 6.896 36.227 1.00 86.69 295 ASP A CA 1
ATOM 2389 C C . ASP A 1 295 ? -26.469 5.714 35.428 1.00 86.69 295 ASP A C 1
ATOM 2391 O O . ASP A 1 295 ? -25.754 5.096 34.640 1.00 86.69 295 ASP A O 1
ATOM 2395 N N . VAL A 1 296 ? -27.763 5.413 35.595 1.00 86.62 296 VAL A N 1
ATOM 2396 C CA . VAL A 1 296 ? -28.448 4.347 34.843 1.00 86.62 296 VAL A CA 1
ATOM 2397 C C . VAL A 1 296 ? -28.469 4.670 33.350 1.00 86.62 296 VAL A C 1
ATOM 2399 O O . VAL A 1 296 ? -28.185 3.797 32.525 1.00 86.62 296 VAL A O 1
ATOM 2402 N N . TYR A 1 297 ? -28.746 5.927 32.992 1.00 86.81 297 TYR A N 1
ATOM 2403 C CA . TYR A 1 297 ? -28.665 6.382 31.607 1.00 86.81 297 TYR A CA 1
ATOM 2404 C C . TYR A 1 297 ? -27.248 6.208 31.046 1.00 86.81 297 TYR A C 1
ATOM 2406 O O . TYR A 1 297 ? -27.085 5.599 29.987 1.00 86.81 297 TYR A O 1
ATOM 2414 N N . GLY A 1 298 ? -26.221 6.646 31.778 1.00 85.25 298 GLY A N 1
ATOM 2415 C CA . GLY A 1 298 ? -24.822 6.496 31.376 1.00 85.25 298 GLY A CA 1
ATOM 2416 C C . GLY A 1 298 ? -24.395 5.034 31.203 1.00 85.25 298 GLY A C 1
ATOM 2417 O O . GLY A 1 298 ? -23.745 4.701 30.212 1.00 85.25 298 GLY A O 1
ATOM 2418 N N . VAL A 1 299 ? -24.832 4.128 32.085 1.00 87.25 299 VAL A N 1
ATOM 2419 C CA . VAL A 1 299 ? -24.615 2.679 31.911 1.00 87.25 299 VAL A CA 1
ATOM 2420 C C . VAL A 1 299 ? -25.304 2.166 30.649 1.00 87.25 299 VAL A C 1
ATOM 2422 O O . VAL A 1 299 ? -24.696 1.410 29.892 1.00 87.25 299 VAL A O 1
ATOM 2425 N N . SER A 1 300 ? -26.533 2.606 30.370 1.00 83.44 300 SER A N 1
ATOM 2426 C CA . SER A 1 300 ? -27.231 2.225 29.138 1.00 83.44 300 SER A CA 1
ATOM 2427 C C . SER A 1 300 ? -26.472 2.683 27.888 1.00 83.44 300 SER A C 1
ATOM 2429 O O . SER A 1 300 ? -26.349 1.916 26.933 1.00 83.44 300 SER A O 1
ATOM 2431 N N . CYS A 1 301 ? -25.898 3.890 27.913 1.00 81.50 301 CYS A N 1
ATOM 2432 C CA . CYS A 1 301 ? -25.042 4.399 26.847 1.00 81.50 301 CYS A CA 1
ATOM 2433 C C . CYS A 1 301 ? -23.782 3.539 26.702 1.00 81.50 301 CYS A C 1
ATOM 2435 O O . CYS A 1 301 ? -23.486 3.091 25.598 1.00 81.50 301 CYS A O 1
ATOM 2437 N N . CYS A 1 302 ? -23.090 3.234 27.803 1.00 84.44 302 CYS A N 1
ATOM 2438 C CA . CYS A 1 302 ? -21.901 2.377 27.800 1.00 84.44 302 CYS A CA 1
ATOM 2439 C C . CYS A 1 302 ? -22.180 1.007 27.160 1.00 84.44 302 CYS A C 1
ATOM 2441 O O . CYS A 1 302 ? -21.448 0.570 26.273 1.00 84.44 302 CYS A O 1
ATOM 2443 N N . LEU A 1 303 ? -23.268 0.350 27.573 1.00 82.00 303 LEU A N 1
ATOM 2444 C CA . LEU A 1 303 ? -23.653 -0.971 27.072 1.00 82.00 303 LEU A CA 1
ATOM 2445 C C . LEU A 1 303 ? -24.057 -0.935 25.592 1.00 82.00 303 LEU A C 1
ATOM 2447 O O . LEU A 1 303 ? -23.638 -1.807 24.830 1.00 82.00 303 LEU A O 1
ATOM 2451 N N . LYS A 1 304 ? -24.808 0.090 25.164 1.00 78.94 304 LYS A N 1
ATOM 2452 C CA . LYS A 1 304 ? -25.150 0.301 23.746 1.00 78.94 304 LYS A CA 1
ATOM 2453 C C . LYS A 1 304 ? -23.899 0.453 22.885 1.00 78.94 304 LYS A C 1
ATOM 2455 O O . LYS A 1 304 ? -23.813 -0.170 21.828 1.00 78.94 304 LYS A O 1
ATOM 2460 N N . GLN A 1 305 ? -22.920 1.232 23.349 1.00 73.06 305 GLN A N 1
ATOM 2461 C CA . GLN A 1 305 ? -21.674 1.399 22.605 1.00 73.06 305 GLN A CA 1
ATOM 2462 C C . GLN A 1 305 ? -20.842 0.120 22.577 1.00 73.06 305 GLN A C 1
ATOM 2464 O O . GLN A 1 305 ? -20.280 -0.185 21.534 1.00 73.06 305 GLN A O 1
ATOM 2469 N N . ASN A 1 306 ? -20.829 -0.676 23.648 1.00 65.88 306 ASN A N 1
ATOM 2470 C CA . ASN A 1 306 ? -20.134 -1.968 23.686 1.00 65.88 306 ASN A CA 1
ATOM 2471 C C . ASN A 1 306 ? -20.646 -2.954 22.619 1.00 65.88 306 ASN A C 1
ATOM 2473 O O . ASN A 1 306 ? -19.846 -3.588 21.930 1.00 65.88 306 ASN A O 1
ATOM 2477 N N . LEU A 1 307 ? -21.971 -3.033 22.423 1.00 55.22 307 LEU A N 1
ATOM 2478 C CA . LEU A 1 307 ? -22.563 -3.857 21.359 1.00 55.22 307 LEU A CA 1
ATOM 2479 C C . LEU A 1 307 ? -22.176 -3.368 19.957 1.00 55.22 307 LEU A C 1
ATOM 2481 O O . LEU A 1 307 ? -21.952 -4.175 19.060 1.00 55.22 307 LEU A O 1
ATOM 2485 N N . HIS A 1 308 ? -22.073 -2.054 19.759 1.00 51.72 308 HIS A N 1
ATOM 2486 C CA . HIS A 1 308 ? -21.632 -1.489 18.485 1.00 51.72 308 HIS A CA 1
ATOM 2487 C C . HIS A 1 308 ? -20.118 -1.568 18.273 1.00 51.72 308 HIS A C 1
ATOM 2489 O O . HIS A 1 308 ? -19.685 -1.649 17.127 1.00 51.72 308 HIS A O 1
ATOM 2495 N N . LEU A 1 309 ? -19.310 -1.577 19.333 1.00 47.62 309 LEU A N 1
ATOM 2496 C CA . LEU A 1 309 ? -17.853 -1.603 19.244 1.00 47.62 309 LEU A CA 1
ATOM 2497 C C . LEU A 1 309 ? -17.298 -2.975 18.867 1.00 47.62 309 LEU A C 1
ATOM 2499 O O . LEU A 1 309 ? -16.364 -3.039 18.069 1.00 47.62 309 LEU A O 1
ATOM 2503 N N . ALA A 1 310 ? -17.907 -4.058 19.357 1.00 40.34 310 ALA A N 1
ATOM 2504 C CA . ALA A 1 310 ? -17.563 -5.420 18.940 1.00 40.34 310 ALA A CA 1
ATOM 2505 C C . ALA A 1 310 ? -17.774 -5.642 17.424 1.00 40.34 310 ALA A C 1
ATOM 2507 O O . ALA A 1 310 ? -17.068 -6.443 16.822 1.00 40.34 310 ALA A O 1
ATOM 2508 N N . MET A 1 311 ? -18.678 -4.873 16.798 1.00 36.97 311 MET A N 1
ATOM 2509 C CA . MET A 1 311 ? -18.901 -4.844 15.344 1.00 36.97 311 MET A CA 1
ATOM 2510 C C . MET A 1 311 ? -18.138 -3.725 14.607 1.00 36.97 311 MET A C 1
ATOM 2512 O O . MET A 1 311 ? -18.093 -3.731 13.383 1.00 36.97 311 MET A O 1
ATOM 2516 N N . LYS A 1 312 ? -17.544 -2.741 15.302 1.00 41.91 312 LYS A N 1
ATOM 2517 C CA . LYS A 1 312 ? -16.917 -1.549 14.679 1.00 41.91 312 LYS A CA 1
ATOM 2518 C C . LYS A 1 312 ? -15.418 -1.395 14.932 1.00 41.91 312 LYS A C 1
ATOM 2520 O O . LYS A 1 312 ? -14.794 -0.585 14.251 1.00 41.91 312 LYS A O 1
ATOM 2525 N N . LEU A 1 313 ? -14.803 -2.226 15.783 1.00 39.50 313 LEU A N 1
ATOM 2526 C CA . LEU A 1 313 ? -13.339 -2.429 15.785 1.00 39.50 313 LEU A CA 1
ATOM 2527 C C . LEU A 1 313 ? -12.825 -2.864 14.390 1.00 39.50 313 LEU A C 1
ATOM 2529 O O . LEU A 1 313 ? -11.674 -2.641 14.036 1.00 39.50 313 LEU A O 1
ATOM 2533 N N . ILE A 1 314 ? -13.744 -3.400 13.587 1.00 42.72 314 ILE A N 1
ATOM 2534 C CA . ILE A 1 314 ? -13.684 -3.762 12.170 1.00 42.72 314 ILE A CA 1
ATOM 2535 C C . ILE A 1 314 ? -13.381 -2.575 11.230 1.00 42.72 314 ILE A C 1
ATOM 2537 O O . ILE A 1 314 ? -12.668 -2.722 10.239 1.00 42.72 314 ILE A O 1
ATOM 2541 N N . VAL A 1 315 ? -13.867 -1.369 11.550 1.00 38.75 315 VAL A N 1
ATOM 2542 C CA . VAL A 1 315 ? -13.657 -0.155 10.729 1.00 38.75 315 VAL A CA 1
ATOM 2543 C C . VAL A 1 315 ? -12.226 0.376 10.879 1.00 38.75 315 VAL A C 1
ATOM 2545 O O . VAL A 1 315 ? -11.718 1.080 10.004 1.00 38.75 315 VAL A O 1
ATOM 2548 N N . PHE A 1 316 ? -11.533 -0.027 11.949 1.00 38.50 316 PHE A N 1
ATOM 2549 C CA . PHE A 1 316 ? -10.136 0.318 12.191 1.00 38.50 316 PHE A CA 1
ATOM 2550 C C . PHE A 1 316 ? -9.194 -0.252 11.116 1.00 38.50 316 PHE A C 1
ATOM 2552 O O . PHE A 1 316 ? -8.155 0.336 10.830 1.00 38.50 316 PHE A O 1
ATOM 2559 N N . THR A 1 317 ? -9.587 -1.359 10.475 1.00 39.56 317 THR A N 1
ATOM 2560 C CA . THR A 1 317 ? -8.819 -2.036 9.421 1.00 39.56 317 THR A CA 1
ATOM 2561 C C . THR A 1 317 ? -8.977 -1.384 8.044 1.00 39.56 317 THR A C 1
ATOM 2563 O O . THR A 1 317 ? -8.050 -1.415 7.239 1.00 39.56 317 THR A O 1
ATOM 2566 N N . ILE A 1 318 ? -10.132 -0.768 7.769 1.00 39.25 318 ILE A N 1
ATOM 2567 C CA . ILE A 1 318 ? -10.454 -0.198 6.449 1.00 39.25 318 ILE A CA 1
ATOM 2568 C C . ILE A 1 318 ? -9.762 1.161 6.255 1.00 39.25 318 ILE A C 1
ATOM 2570 O O . ILE A 1 318 ? -9.280 1.471 5.170 1.00 39.25 318 ILE A O 1
ATOM 2574 N N . ALA A 1 319 ? -9.654 1.965 7.315 1.00 38.00 319 ALA A N 1
ATOM 2575 C CA . ALA A 1 319 ? -9.292 3.376 7.189 1.00 38.00 319 ALA A CA 1
ATOM 2576 C C . ALA A 1 319 ? -7.780 3.674 7.075 1.00 38.00 319 ALA A C 1
ATOM 2578 O O . ALA A 1 319 ? -7.385 4.731 6.579 1.00 38.00 319 ALA A O 1
ATOM 2579 N N . THR A 1 320 ? -6.916 2.748 7.474 1.00 38.69 320 THR A N 1
ATOM 2580 C CA . THR A 1 320 ? -5.447 2.840 7.342 1.00 38.69 320 THR A CA 1
ATOM 2581 C C . THR A 1 320 ? -4.933 2.191 6.056 1.00 38.69 320 THR A C 1
ATOM 2583 O O . THR A 1 320 ? -3.923 2.644 5.521 1.00 38.69 320 THR A O 1
ATOM 2586 N N . ALA A 1 321 ? -5.669 1.231 5.480 1.00 33.44 321 ALA A N 1
ATOM 2587 C CA . ALA A 1 321 ? -5.446 0.787 4.102 1.00 33.44 321 ALA A CA 1
ATOM 2588 C C . ALA A 1 321 ? -5.672 1.942 3.105 1.00 33.44 321 ALA A C 1
ATOM 2590 O O . ALA A 1 321 ? -4.957 2.049 2.112 1.00 33.44 321 ALA A O 1
ATOM 2591 N N . THR A 1 322 ? -6.569 2.882 3.429 1.00 36.56 322 THR A N 1
ATOM 2592 C CA . THR A 1 322 ? -6.732 4.134 2.677 1.00 36.56 322 THR A CA 1
ATOM 2593 C C . THR A 1 322 ? -5.643 5.175 2.890 1.00 36.56 322 THR A C 1
ATOM 2595 O O . THR A 1 322 ? -5.421 5.984 1.999 1.00 36.56 322 THR A O 1
ATOM 2598 N N . PHE A 1 323 ? -4.922 5.157 4.014 1.00 34.69 323 PHE A N 1
ATOM 2599 C CA . PHE A 1 323 ? -3.700 5.961 4.144 1.00 34.69 323 PHE A CA 1
ATOM 2600 C C . PHE A 1 323 ? -2.565 5.357 3.309 1.00 34.69 323 PHE A C 1
ATOM 2602 O O . PHE A 1 323 ? -1.814 6.101 2.688 1.00 34.69 323 PHE A O 1
ATOM 2609 N N . ALA A 1 324 ? -2.504 4.026 3.192 1.00 32.12 324 ALA A N 1
ATOM 2610 C CA . ALA A 1 324 ? -1.588 3.356 2.271 1.00 32.12 324 ALA A CA 1
ATOM 2611 C C . ALA A 1 324 ? -1.954 3.592 0.793 1.00 32.12 324 ALA A C 1
ATOM 2613 O O . ALA A 1 324 ? -1.051 3.688 -0.025 1.00 32.12 324 ALA A O 1
ATOM 2614 N N . SER A 1 325 ? -3.235 3.759 0.434 1.00 30.8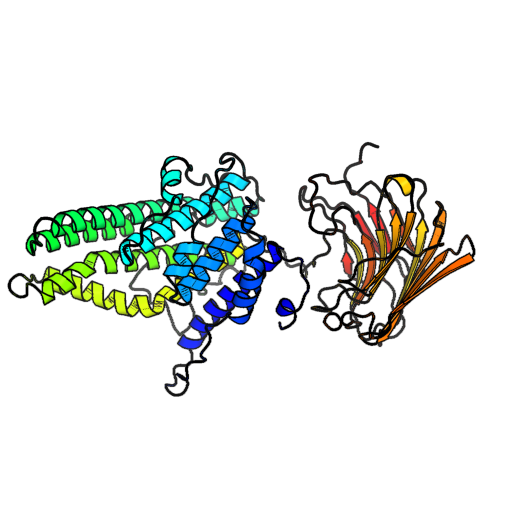8 325 SER A N 1
ATOM 2615 C CA . SER A 1 325 ? -3.649 4.075 -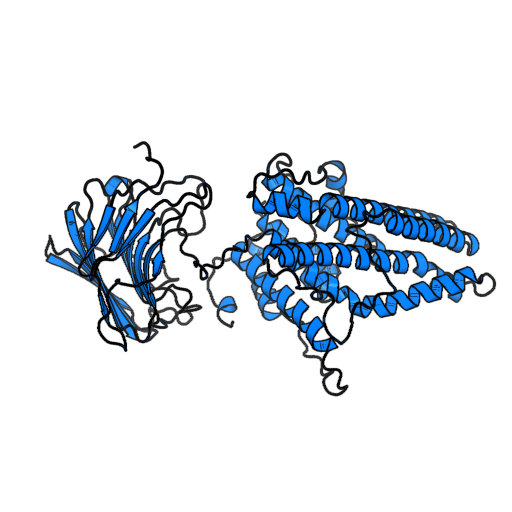0.947 1.00 30.88 325 SER A CA 1
ATOM 2616 C C . SER A 1 325 ? -3.753 5.574 -1.267 1.00 30.88 325 SER A C 1
ATOM 2618 O O . SER A 1 325 ? -3.859 5.922 -2.436 1.00 30.88 325 SER A O 1
ATOM 2620 N N . ALA A 1 326 ? -3.739 6.460 -0.264 1.00 33.25 326 ALA A N 1
ATOM 2621 C CA . ALA A 1 326 ? -3.623 7.912 -0.454 1.00 33.25 326 ALA A CA 1
ATOM 2622 C C . ALA A 1 326 ? -2.163 8.405 -0.398 1.00 33.25 326 ALA A C 1
ATOM 2624 O O . ALA A 1 326 ? -1.875 9.504 -0.862 1.00 33.25 326 ALA A O 1
ATOM 2625 N N . LEU A 1 327 ? -1.244 7.596 0.145 1.00 33.31 327 LEU A N 1
ATOM 2626 C CA . LEU A 1 327 ? 0.205 7.842 0.124 1.00 33.31 327 LEU A CA 1
ATOM 2627 C C . LEU A 1 327 ? 0.966 6.905 -0.824 1.00 33.31 327 LEU A C 1
ATOM 2629 O O . LEU A 1 327 ? 2.131 7.151 -1.120 1.00 33.31 327 LEU A O 1
ATOM 2633 N N . SER A 1 328 ? 0.316 5.865 -1.347 1.00 29.97 328 SER A N 1
ATOM 2634 C CA . SER A 1 328 ? 0.744 5.226 -2.587 1.00 29.97 328 SER A CA 1
ATOM 2635 C C . SER A 1 328 ? 0.114 6.005 -3.740 1.00 29.97 328 SER A C 1
ATOM 2637 O O . SER A 1 328 ? -1.090 6.260 -3.701 1.00 29.97 328 SER A O 1
ATOM 2639 N N . PRO A 1 329 ? 0.877 6.415 -4.763 1.00 27.69 329 PRO A N 1
ATOM 2640 C CA . PRO A 1 329 ? 0.291 7.013 -5.946 1.00 27.69 329 PRO A CA 1
ATOM 2641 C C . PRO A 1 329 ? -0.558 5.948 -6.647 1.00 27.69 329 PRO A C 1
ATOM 2643 O O . PRO A 1 329 ? -0.045 5.183 -7.459 1.00 27.69 329 PRO A O 1
ATOM 2646 N N . GLN A 1 330 ? -1.864 5.893 -6.374 1.00 28.62 330 GLN A N 1
ATOM 2647 C CA . GLN A 1 330 ? -2.777 5.374 -7.381 1.00 28.62 330 GLN A CA 1
ATOM 2648 C C . GLN A 1 330 ? -2.823 6.423 -8.485 1.00 28.62 330 GLN A C 1
ATOM 2650 O O . GLN A 1 330 ? -3.261 7.552 -8.281 1.00 28.62 330 GLN A O 1
ATOM 2655 N N . SER A 1 331 ? -2.257 6.055 -9.630 1.00 28.67 331 SER A N 1
ATOM 2656 C CA . SER A 1 331 ? -2.435 6.735 -10.901 1.00 28.67 331 SER A CA 1
ATOM 2657 C C . SER A 1 331 ? -3.915 6.728 -11.229 1.00 28.67 331 SER A C 1
ATOM 2659 O O . SER A 1 331 ? -4.550 5.675 -11.292 1.00 28.67 331 SER A O 1
ATOM 2661 N N . THR A 1 332 ? -4.463 7.913 -11.414 1.00 26.77 332 THR A N 1
ATOM 2662 C CA . THR A 1 332 ? -5.853 8.068 -11.787 1.00 26.77 332 THR A CA 1
ATOM 2663 C C . THR A 1 332 ? -5.940 8.888 -13.041 1.00 26.77 332 THR A C 1
ATOM 2665 O O . THR A 1 332 ? -6.538 9.953 -13.060 1.00 26.77 332 THR A O 1
ATOM 2668 N N . ASP A 1 333 ? -5.290 8.364 -14.062 1.00 27.23 333 ASP A N 1
ATOM 2669 C CA . ASP A 1 333 ? -5.760 8.521 -15.414 1.00 27.23 333 ASP A CA 1
ATOM 2670 C C . ASP A 1 333 ? -5.995 7.110 -15.918 1.00 27.23 333 ASP A C 1
ATOM 2672 O O . ASP A 1 333 ? -5.153 6.223 -15.750 1.00 27.23 333 ASP A O 1
ATOM 2676 N N . ALA A 1 334 ? -7.178 6.895 -16.476 1.00 30.38 334 ALA A N 1
ATOM 2677 C CA . ALA A 1 334 ? -7.467 5.738 -17.289 1.00 30.38 334 ALA A CA 1
ATOM 2678 C C . ALA A 1 334 ? -6.544 5.765 -18.516 1.00 30.38 334 ALA A C 1
ATOM 2680 O O . ALA A 1 334 ? -6.909 6.244 -19.580 1.00 30.38 334 ALA A O 1
ATOM 2681 N N . ASN A 1 335 ? -5.344 5.234 -18.332 1.00 27.44 335 ASN A N 1
ATOM 2682 C CA . ASN A 1 335 ? -4.618 4.466 -19.322 1.00 27.44 335 ASN A CA 1
ATOM 2683 C C . ASN A 1 335 ? -4.338 3.098 -18.676 1.00 27.44 335 ASN A C 1
ATOM 2685 O O . ASN A 1 335 ? -4.241 3.021 -17.445 1.00 27.44 335 ASN A O 1
ATOM 2689 N N . PRO A 1 336 ? -4.315 2.004 -19.459 1.00 24.66 336 PRO A N 1
ATOM 2690 C CA . PRO A 1 336 ? -4.087 0.659 -18.933 1.00 24.66 336 PRO A CA 1
ATOM 2691 C C . PRO A 1 336 ? -2.833 0.636 -18.041 1.00 24.66 336 PRO A C 1
ATOM 2693 O O . PRO A 1 336 ? -1.951 1.474 -18.229 1.00 24.66 336 PRO A O 1
ATOM 2696 N N . PRO A 1 337 ? -2.775 -0.257 -17.035 1.00 28.19 337 PRO A N 1
ATOM 2697 C CA . PRO A 1 337 ? -1.760 -0.219 -15.988 1.00 28.19 337 PRO A CA 1
ATOM 2698 C C . PRO A 1 337 ? -0.367 -0.309 -16.612 1.00 28.19 337 PRO A C 1
ATOM 2700 O O . PRO A 1 337 ? 0.075 -1.402 -16.947 1.00 28.19 337 PRO A O 1
ATOM 2703 N N . GLN A 1 338 ? 0.315 0.830 -16.758 1.00 33.22 338 GLN A N 1
ATOM 2704 C CA . GLN A 1 338 ? 1.723 0.842 -17.123 1.00 33.22 338 GLN A CA 1
ATOM 2705 C C . GLN A 1 338 ? 2.488 0.268 -15.937 1.00 33.22 338 GLN A C 1
ATOM 2707 O O . GLN A 1 338 ? 2.542 0.831 -14.839 1.00 33.22 338 GLN A O 1
ATOM 2712 N N . THR A 1 339 ? 2.944 -0.950 -16.169 1.00 32.78 339 THR A N 1
ATOM 2713 C CA . THR A 1 339 ? 3.650 -1.843 -15.273 1.00 32.78 339 THR A CA 1
ATOM 2714 C C . THR A 1 339 ? 4.987 -1.275 -14.820 1.00 32.78 339 THR A C 1
ATOM 2716 O O . THR A 1 339 ? 5.359 -0.163 -15.166 1.00 32.78 339 THR A O 1
ATOM 2719 N N . LEU A 1 340 ? 5.662 -2.047 -13.971 1.00 40.59 340 LEU A N 1
ATOM 2720 C CA . LEU A 1 340 ? 7.036 -2.008 -13.447 1.00 40.59 340 LEU A CA 1
ATOM 2721 C C . LEU A 1 340 ? 8.175 -1.333 -14.264 1.00 40.59 340 LEU A C 1
ATOM 2723 O O . LEU A 1 340 ? 9.302 -1.277 -13.779 1.00 40.59 340 LEU A O 1
ATOM 2727 N N . ASP A 1 341 ? 7.917 -0.769 -15.435 1.00 49.94 341 ASP A N 1
ATOM 2728 C CA . ASP A 1 341 ? 8.856 -0.571 -16.538 1.00 49.94 341 ASP A CA 1
ATOM 2729 C C . ASP A 1 341 ? 9.438 0.851 -16.561 1.00 49.94 341 ASP A C 1
ATOM 2731 O O . ASP A 1 341 ? 9.730 1.415 -17.609 1.00 49.94 341 ASP A O 1
ATOM 2735 N N . ARG A 1 342 ? 9.644 1.454 -15.381 1.00 61.56 342 ARG A N 1
ATOM 2736 C CA . ARG A 1 342 ? 10.172 2.834 -15.228 1.00 61.56 342 ARG A CA 1
ATOM 2737 C C . ARG A 1 342 ? 11.590 3.014 -15.774 1.00 61.56 342 ARG A C 1
ATOM 2739 O O . ARG A 1 342 ? 12.078 4.137 -15.865 1.00 61.56 342 ARG A O 1
ATOM 2746 N N . VAL A 1 343 ? 12.242 1.901 -16.086 1.00 72.00 343 VAL A N 1
ATOM 2747 C CA . VAL A 1 343 ? 13.589 1.816 -16.639 1.00 72.00 343 VAL A CA 1
ATOM 2748 C C . VAL A 1 343 ? 13.599 1.305 -18.075 1.00 72.00 343 VAL A C 1
ATOM 2750 O O . VAL A 1 343 ? 14.666 1.262 -18.668 1.00 72.00 343 VAL A O 1
ATOM 2753 N N . TRP A 1 344 ? 12.460 0.926 -18.659 1.00 82.62 344 TRP A N 1
ATOM 2754 C CA . TRP A 1 344 ? 12.396 0.406 -20.026 1.00 82.62 344 TRP A CA 1
ATOM 2755 C C . TRP A 1 344 ? 11.871 1.458 -20.991 1.00 82.62 344 TRP A C 1
ATOM 2757 O O . TRP A 1 344 ? 11.102 2.348 -20.644 1.00 82.62 344 TRP A O 1
ATOM 2767 N N . SER A 1 345 ? 12.268 1.314 -22.243 1.00 88.50 345 SER A N 1
ATOM 2768 C CA . SER A 1 345 ? 11.652 1.981 -23.374 1.00 88.50 345 SER A CA 1
ATOM 2769 C C . SER A 1 345 ? 11.677 1.052 -24.566 1.00 88.50 345 SER A C 1
ATOM 2771 O O . SER A 1 345 ? 12.660 0.352 -24.776 1.00 88.50 345 SER A O 1
ATOM 2773 N N . GLY A 1 346 ? 10.598 0.979 -25.326 1.00 91.94 346 GLY A N 1
ATOM 2774 C CA . GLY A 1 346 ? 10.489 -0.012 -26.378 1.00 91.94 346 GLY A CA 1
ATOM 2775 C C . GLY A 1 346 ? 9.059 -0.340 -26.725 1.00 91.94 346 GLY A C 1
ATOM 2776 O O . GLY A 1 346 ? 8.174 0.515 -26.685 1.00 91.94 346 GLY A O 1
ATOM 2777 N N . VAL A 1 347 ? 8.853 -1.592 -27.109 1.00 92.62 347 VAL A N 1
ATOM 2778 C CA . VAL A 1 347 ? 7.552 -2.106 -27.529 1.00 92.62 347 VAL A CA 1
ATOM 2779 C C . VAL A 1 347 ? 7.323 -3.467 -26.906 1.00 92.62 347 VAL A C 1
ATOM 2781 O O . VAL A 1 347 ? 8.199 -4.331 -26.979 1.00 92.62 347 VAL A O 1
ATOM 2784 N N . LYS A 1 348 ? 6.115 -3.666 -26.385 1.00 91.44 348 LYS A N 1
ATOM 2785 C CA . LYS A 1 348 ? 5.592 -4.959 -25.951 1.00 91.44 348 LYS A CA 1
ATOM 2786 C C . LYS A 1 348 ? 4.493 -5.428 -26.899 1.00 91.44 348 LYS A C 1
ATOM 2788 O O . LYS A 1 348 ? 3.602 -4.667 -27.274 1.00 91.44 348 LYS A O 1
ATOM 2793 N N . GLN A 1 349 ? 4.518 -6.709 -27.240 1.00 92.00 349 GLN A N 1
ATOM 2794 C CA . GLN A 1 349 ? 3.416 -7.399 -27.899 1.00 92.00 349 GLN A CA 1
ATOM 2795 C C . GLN A 1 349 ? 2.844 -8.472 -26.982 1.00 92.00 349 GLN A C 1
ATOM 2797 O O . GLN A 1 349 ? 3.572 -9.333 -26.488 1.00 92.00 349 GLN A O 1
ATOM 2802 N N . SER A 1 350 ? 1.527 -8.451 -26.802 1.00 91.56 350 SER A N 1
ATOM 2803 C CA . SER A 1 350 ? 0.807 -9.447 -26.009 1.00 91.56 350 SER A CA 1
ATOM 2804 C C . SER A 1 350 ? 0.180 -10.496 -26.927 1.00 91.56 350 SER A C 1
ATOM 2806 O O . SER A 1 350 ? -0.332 -10.200 -28.007 1.00 91.56 350 SER A O 1
ATOM 2808 N N . GLY A 1 351 ? 0.219 -11.755 -26.510 1.00 88.88 351 GLY A N 1
ATOM 2809 C CA . GLY A 1 351 ? -0.201 -12.883 -27.329 1.00 88.88 351 GLY A CA 1
ATOM 2810 C C . GLY A 1 351 ? -0.194 -14.192 -26.551 1.00 88.88 351 GLY A C 1
ATOM 2811 O O . GLY A 1 351 ? -0.427 -14.226 -25.344 1.00 88.88 351 GLY A O 1
ATOM 2812 N N . SER A 1 352 ? 0.015 -15.306 -27.251 1.00 90.62 352 SER A N 1
ATOM 2813 C CA . SER A 1 352 ? 0.081 -16.624 -26.615 1.00 90.62 352 SER A CA 1
ATOM 2814 C C . SER A 1 352 ? 0.967 -17.598 -27.382 1.00 90.62 352 SER A C 1
ATOM 2816 O O . SER A 1 352 ? 0.996 -17.611 -28.618 1.00 90.62 352 SER A O 1
ATOM 2818 N N . GLY A 1 353 ? 1.662 -18.454 -26.635 1.00 91.88 353 GLY A N 1
ATOM 2819 C CA . GLY A 1 353 ? 2.550 -19.482 -27.170 1.00 91.88 353 GLY A CA 1
ATOM 2820 C C . GLY A 1 353 ? 3.710 -18.899 -27.969 1.00 91.88 353 GLY A C 1
ATOM 2821 O O . GLY A 1 353 ? 4.026 -19.420 -29.034 1.00 91.88 353 GLY A O 1
ATOM 2822 N N . PHE A 1 354 ? 4.301 -17.798 -27.500 1.00 95.19 354 PHE A N 1
ATOM 2823 C CA . PHE A 1 354 ? 5.513 -17.248 -28.101 1.00 95.19 354 PHE A CA 1
ATOM 2824 C C . PHE A 1 354 ? 6.691 -18.214 -27.966 1.00 95.19 354 PHE A C 1
ATOM 2826 O O . PHE A 1 354 ? 7.078 -18.597 -26.864 1.00 95.19 354 PHE A O 1
ATOM 2833 N N . THR A 1 355 ? 7.260 -18.617 -29.098 1.00 96.44 355 THR A N 1
ATOM 2834 C CA . THR A 1 355 ? 8.375 -19.571 -29.175 1.00 96.44 355 THR A CA 1
ATOM 2835 C C . THR A 1 355 ? 9.691 -18.907 -29.535 1.00 96.44 355 THR A C 1
ATOM 2837 O O . THR A 1 355 ? 10.744 -19.490 -29.297 1.00 96.44 355 THR A O 1
ATOM 2840 N N . SER A 1 356 ? 9.658 -17.718 -30.137 1.00 97.56 356 SER A N 1
ATOM 2841 C CA . SER A 1 356 ? 10.874 -16.964 -30.426 1.00 97.56 356 SER A CA 1
ATOM 2842 C C . SER A 1 356 ? 10.617 -15.474 -30.554 1.00 97.56 356 SER A C 1
ATOM 2844 O O . SER A 1 356 ? 9.574 -15.073 -31.069 1.00 97.56 356 SER A O 1
ATOM 2846 N N . VAL A 1 357 ? 11.613 -14.673 -30.196 1.00 98.00 357 VAL A N 1
ATOM 2847 C CA . VAL A 1 357 ? 11.686 -13.236 -30.487 1.00 98.00 357 VAL A CA 1
ATOM 2848 C C . VAL A 1 357 ? 13.087 -12.914 -30.995 1.00 98.00 357 VAL A C 1
ATOM 2850 O O . VAL A 1 357 ? 14.072 -13.488 -30.528 1.00 98.00 357 VAL A O 1
ATOM 2853 N N . THR A 1 358 ? 13.184 -12.029 -31.983 1.00 98.50 358 THR A N 1
ATOM 2854 C CA . THR A 1 358 ? 14.463 -11.567 -32.522 1.00 98.50 358 THR A CA 1
ATOM 2855 C C . THR A 1 358 ? 14.424 -10.082 -32.848 1.00 98.50 358 THR A C 1
ATOM 2857 O O . THR A 1 358 ? 13.364 -9.527 -33.147 1.00 98.50 358 THR A O 1
ATOM 2860 N N . GLY A 1 359 ? 15.586 -9.444 -32.797 1.00 97.94 359 GLY A N 1
ATOM 2861 C CA . GLY A 1 359 ? 15.799 -8.061 -33.200 1.00 97.94 359 GLY A CA 1
ATOM 2862 C C . GLY A 1 359 ? 17.282 -7.800 -33.428 1.00 97.94 359 GLY A C 1
ATOM 2863 O O . GLY A 1 359 ? 18.138 -8.432 -32.811 1.00 97.94 359 GLY A O 1
ATOM 2864 N N . THR A 1 360 ? 17.603 -6.896 -34.346 1.00 98.25 360 THR A N 1
ATOM 2865 C CA . THR A 1 360 ? 18.980 -6.497 -34.660 1.00 98.25 360 THR A CA 1
ATOM 2866 C C . THR A 1 360 ? 19.146 -5.015 -34.388 1.00 98.25 360 THR A C 1
ATOM 2868 O O . THR A 1 360 ? 18.344 -4.226 -34.871 1.00 98.25 360 THR A O 1
ATOM 2871 N N . PHE A 1 361 ? 20.184 -4.610 -33.669 1.00 95.88 361 PHE A N 1
ATOM 2872 C CA . PHE A 1 361 ? 20.508 -3.195 -33.491 1.00 95.88 361 PHE A CA 1
ATOM 2873 C C . PHE A 1 361 ? 21.970 -2.940 -33.854 1.00 95.88 361 PHE A C 1
ATOM 2875 O O . PHE A 1 361 ? 22.801 -3.847 -33.813 1.00 95.88 361 PHE A O 1
ATOM 2882 N N . THR A 1 362 ? 22.272 -1.701 -34.228 1.00 93.12 362 THR A N 1
ATOM 2883 C CA . THR A 1 362 ? 23.645 -1.257 -34.482 1.00 93.12 362 THR A CA 1
ATOM 2884 C C . THR A 1 362 ? 24.166 -0.546 -33.241 1.00 93.12 362 THR A C 1
ATOM 2886 O O . THR A 1 362 ? 23.513 0.373 -32.739 1.00 93.12 362 THR A O 1
ATOM 2889 N N . VAL A 1 363 ? 25.338 -0.941 -32.744 1.00 88.81 363 VAL A N 1
ATOM 2890 C CA . VAL A 1 363 ? 25.956 -0.312 -31.571 1.00 88.81 363 VAL A CA 1
ATOM 2891 C C . VAL A 1 363 ? 26.280 1.156 -31.898 1.00 88.81 363 VAL A C 1
ATOM 2893 O O . VAL A 1 363 ? 27.045 1.413 -32.834 1.00 88.81 363 VAL A O 1
ATOM 2896 N N . PRO A 1 364 ? 25.723 2.145 -31.173 1.00 80.50 364 PRO A N 1
ATOM 2897 C CA . PRO A 1 364 ? 25.880 3.554 -31.522 1.00 80.50 364 PRO A CA 1
ATOM 2898 C C . PRO A 1 364 ? 27.324 4.045 -31.332 1.00 80.50 364 PRO A C 1
ATOM 2900 O O . PRO A 1 364 ? 28.045 3.601 -30.436 1.00 80.50 364 PRO A O 1
ATOM 2903 N N . LYS A 1 365 ? 27.740 5.011 -32.163 1.00 67.44 365 LYS A N 1
ATOM 2904 C CA . LYS A 1 365 ? 29.034 5.704 -32.025 1.00 67.44 365 LYS A CA 1
ATOM 2905 C C . LYS A 1 365 ? 29.053 6.522 -30.737 1.00 67.44 365 LYS A C 1
ATOM 2907 O O . LYS A 1 365 ? 28.123 7.289 -30.502 1.00 67.44 365 LYS A O 1
ATOM 2912 N N . GLY A 1 366 ? 30.092 6.370 -29.918 1.00 58.28 366 GLY A N 1
ATOM 2913 C CA . GLY A 1 366 ? 30.119 6.953 -28.575 1.00 58.28 366 GLY A CA 1
ATOM 2914 C C . GLY A 1 366 ? 29.177 6.262 -27.581 1.00 58.28 366 GLY A C 1
ATOM 2915 O O . GLY A 1 366 ? 29.076 6.710 -26.445 1.00 58.28 366 GLY A O 1
ATOM 2916 N N . GLY A 1 367 ? 28.524 5.148 -27.950 1.00 51.50 367 GLY A N 1
ATOM 2917 C CA . GLY A 1 367 ? 27.610 4.383 -27.080 1.00 51.50 367 GLY A CA 1
ATOM 2918 C C . GLY A 1 367 ? 28.242 3.909 -25.769 1.00 51.50 367 GLY A C 1
ATOM 2919 O O . GLY A 1 367 ? 27.563 3.674 -24.773 1.00 51.50 367 GLY A O 1
ATOM 2920 N N . LYS A 1 368 ? 29.570 3.869 -25.768 1.00 50.25 368 LYS A N 1
ATOM 2921 C CA . LYS A 1 368 ? 30.481 3.640 -24.652 1.00 50.25 368 LYS A CA 1
ATOM 2922 C C . LYS A 1 368 ? 30.509 4.742 -23.581 1.00 50.25 368 LYS A C 1
ATOM 2924 O O . LYS A 1 368 ? 31.165 4.561 -22.564 1.00 50.25 368 LYS A O 1
ATOM 2929 N N . SER A 1 369 ? 29.854 5.875 -23.802 1.00 48.44 369 SER A N 1
ATOM 2930 C CA . SER A 1 369 ? 29.690 6.946 -22.812 1.00 48.44 369 SER A CA 1
ATOM 2931 C C . SER A 1 369 ? 28.265 7.006 -22.265 1.00 48.44 369 SER A C 1
ATOM 2933 O O . SER A 1 369 ? 28.042 7.678 -21.263 1.00 48.44 369 SER A O 1
ATOM 2935 N N . PHE A 1 370 ? 27.321 6.266 -22.878 1.00 56.78 370 PHE A N 1
ATOM 2936 C CA . PHE A 1 370 ? 25.894 6.506 -22.669 1.00 56.78 370 PHE A CA 1
ATOM 2937 C C . PHE A 1 370 ? 25.037 5.330 -22.185 1.00 56.78 370 PHE A C 1
ATOM 2939 O O . PHE A 1 370 ? 23.872 5.523 -21.879 1.00 56.78 370 PHE A O 1
ATOM 2946 N N . GLY A 1 371 ? 25.595 4.136 -22.000 1.00 66.81 371 GLY A N 1
ATOM 2947 C CA . GLY A 1 371 ? 25.113 3.246 -20.942 1.00 66.81 371 GLY A CA 1
ATOM 2948 C C . GLY A 1 371 ? 23.724 2.567 -21.003 1.00 66.81 371 GLY A C 1
ATOM 2949 O O . GLY A 1 371 ? 23.324 2.125 -19.928 1.00 66.81 371 GLY A O 1
ATOM 2950 N N . PRO A 1 372 ? 22.938 2.451 -22.102 1.00 82.94 372 PRO A N 1
ATOM 2951 C CA . PRO A 1 372 ? 21.715 1.647 -22.042 1.00 82.94 372 PRO A CA 1
ATOM 2952 C C . PRO A 1 372 ? 22.012 0.145 -22.183 1.00 82.94 372 PRO A C 1
ATOM 2954 O O . PRO A 1 372 ? 23.032 -0.275 -22.740 1.00 82.94 372 PRO A O 1
ATOM 2957 N N . SER A 1 373 ? 21.073 -0.679 -21.731 1.00 88.31 373 SER A N 1
ATOM 2958 C CA . SER A 1 373 ? 20.990 -2.101 -22.062 1.00 88.31 373 SER A CA 1
ATOM 2959 C C . SER A 1 373 ? 19.963 -2.293 -23.176 1.00 88.31 373 SER A C 1
ATOM 2961 O O . SER A 1 373 ? 18.824 -1.875 -23.026 1.00 88.31 373 SER A O 1
ATOM 2963 N N . ILE A 1 374 ? 20.341 -2.892 -24.303 1.00 93.00 374 ILE A N 1
ATOM 2964 C CA . ILE A 1 374 ? 19.434 -3.166 -25.426 1.00 93.00 374 ILE A CA 1
ATOM 2965 C C . ILE A 1 374 ? 19.202 -4.668 -25.479 1.00 93.00 374 ILE A C 1
ATOM 2967 O O . ILE A 1 374 ? 20.180 -5.414 -25.549 1.00 93.00 374 ILE A O 1
ATOM 2971 N N . TRP A 1 375 ? 17.950 -5.117 -25.452 1.00 95.12 375 TRP A N 1
ATOM 2972 C CA . TRP A 1 375 ? 17.633 -6.542 -25.364 1.00 95.12 375 TRP A CA 1
ATOM 2973 C C . TRP A 1 375 ? 16.275 -6.909 -25.974 1.00 95.12 375 TRP A C 1
ATOM 2975 O O . TRP A 1 375 ? 15.427 -6.057 -26.251 1.00 95.12 375 TRP A O 1
ATOM 2985 N N . VAL A 1 376 ? 16.094 -8.211 -26.211 1.00 97.06 376 VAL A N 1
ATOM 2986 C CA . VAL A 1 376 ? 14.803 -8.825 -26.557 1.00 97.06 376 VAL A CA 1
ATOM 2987 C C . VAL A 1 376 ? 14.445 -9.894 -25.539 1.00 97.06 376 VAL A C 1
ATOM 2989 O O . VAL A 1 376 ? 15.337 -10.579 -25.026 1.00 97.06 376 VAL A O 1
ATOM 2992 N N . GLY A 1 377 ? 13.154 -10.034 -25.257 1.00 94.69 377 GLY A N 1
ATOM 2993 C CA . GLY A 1 377 ? 12.661 -10.934 -24.221 1.00 94.69 377 GLY A CA 1
ATOM 2994 C C . GLY A 1 377 ? 11.327 -11.587 -24.557 1.00 94.69 377 GLY A C 1
ATOM 2995 O O . GLY A 1 377 ? 10.586 -11.136 -25.437 1.00 94.69 377 GLY A O 1
ATOM 2996 N N . ILE A 1 378 ? 11.076 -12.705 -23.878 1.00 93.00 378 ILE A N 1
ATOM 2997 C CA . ILE A 1 378 ? 9.757 -13.329 -23.771 1.00 93.00 378 ILE A CA 1
ATOM 2998 C C . ILE A 1 378 ? 9.318 -13.227 -22.305 1.00 93.00 378 ILE A C 1
ATOM 3000 O O . ILE A 1 378 ? 10.065 -13.645 -21.419 1.00 93.00 378 ILE A O 1
ATOM 3004 N N . ASP A 1 379 ? 8.078 -12.783 -22.086 1.00 86.56 379 ASP A N 1
ATOM 3005 C CA . ASP A 1 379 ? 7.420 -12.524 -20.794 1.00 86.56 379 ASP A CA 1
ATOM 3006 C C . ASP A 1 379 ? 7.923 -11.285 -20.019 1.00 86.56 379 ASP A C 1
ATOM 3008 O O . ASP A 1 379 ? 8.186 -10.253 -20.599 1.00 86.56 379 ASP A O 1
ATOM 3012 N N . GLY A 1 380 ? 7.891 -11.263 -18.683 1.00 62.41 380 GLY A N 1
ATOM 3013 C CA . GLY A 1 380 ? 8.284 -10.074 -17.903 1.00 62.41 380 GLY A CA 1
ATOM 3014 C C . GLY A 1 380 ? 7.303 -8.897 -17.870 1.00 62.41 380 GLY A C 1
ATOM 3015 O O . GLY A 1 380 ? 7.545 -7.938 -17.144 1.00 62.41 380 GLY A O 1
ATOM 3016 N N . SER A 1 381 ? 6.159 -9.003 -18.545 1.00 57.66 381 SER A N 1
ATOM 3017 C CA . SER A 1 381 ? 5.028 -8.072 -18.427 1.00 57.66 381 SER A CA 1
ATOM 3018 C C . SER A 1 381 ? 3.912 -8.588 -17.498 1.00 57.66 381 SER A C 1
ATOM 3020 O O . SER A 1 381 ? 3.942 -9.727 -17.017 1.00 57.66 381 SER A O 1
ATOM 3022 N N . THR A 1 382 ? 2.882 -7.769 -17.235 1.00 59.28 382 THR A N 1
ATOM 3023 C CA . THR A 1 382 ? 1.702 -8.126 -16.406 1.00 59.28 382 THR A CA 1
ATOM 3024 C C . THR A 1 382 ? 1.034 -9.448 -16.765 1.00 59.28 382 THR A C 1
ATOM 3026 O O . THR A 1 382 ? 0.354 -10.056 -15.933 1.00 59.28 382 THR A O 1
ATOM 3029 N N . GLU A 1 383 ? 1.188 -9.876 -18.008 1.00 64.12 383 GLU A N 1
ATOM 3030 C CA . GLU A 1 383 ? 0.526 -11.019 -18.601 1.00 64.12 383 GLU A CA 1
ATOM 3031 C C . GLU A 1 383 ? 1.101 -12.356 -18.103 1.00 64.12 383 GLU A C 1
ATOM 3033 O O . GLU A 1 383 ? 0.419 -13.386 -18.216 1.00 64.12 383 GLU A O 1
ATOM 3038 N N . CYS A 1 384 ? 2.286 -12.340 -17.475 1.00 64.56 384 CYS A N 1
ATOM 3039 C CA . CYS A 1 384 ? 2.900 -13.492 -16.812 1.00 64.56 384 CYS A CA 1
ATOM 3040 C C . CYS A 1 384 ? 3.169 -13.249 -15.309 1.00 64.56 384 CYS A C 1
ATOM 3042 O O . CYS A 1 384 ? 4.308 -13.030 -14.897 1.00 64.56 384 CYS A O 1
ATOM 3044 N N . PRO A 1 385 ? 2.139 -13.308 -14.436 1.00 52.09 385 PRO A N 1
ATOM 3045 C CA . PRO A 1 385 ? 2.308 -13.015 -13.015 1.00 52.09 385 PRO A CA 1
ATOM 3046 C C . PRO A 1 385 ? 3.176 -14.071 -12.311 1.00 52.09 385 PRO A C 1
ATOM 3048 O O . PRO A 1 385 ? 2.675 -15.134 -11.939 1.00 52.09 385 PRO A O 1
ATOM 3051 N N . GLY A 1 386 ? 4.450 -13.746 -12.074 1.00 49.41 386 GLY A N 1
ATOM 3052 C CA . GLY A 1 386 ? 5.428 -14.582 -11.368 1.00 49.41 386 GLY A CA 1
ATOM 3053 C C . GLY A 1 386 ? 6.420 -15.335 -12.256 1.00 49.41 386 GLY A C 1
ATOM 3054 O O . GLY A 1 386 ? 7.310 -15.965 -11.703 1.00 49.41 386 GLY A O 1
ATOM 3055 N N . GLY A 1 387 ? 6.303 -15.253 -13.585 1.00 53.22 387 GLY A N 1
ATOM 3056 C CA . GLY A 1 387 ? 7.367 -15.655 -14.507 1.00 53.22 387 GLY A CA 1
ATOM 3057 C C . GLY A 1 387 ? 8.261 -14.456 -14.805 1.00 53.22 387 GLY A C 1
ATOM 3058 O O . GLY A 1 387 ? 7.757 -13.378 -15.112 1.00 53.22 387 GLY A O 1
ATOM 3059 N N . GLY A 1 388 ? 9.573 -14.609 -14.651 1.00 58.41 388 GLY A N 1
ATOM 3060 C CA . GLY A 1 388 ? 10.525 -13.575 -15.049 1.00 58.41 388 GLY A CA 1
ATOM 3061 C C . GLY A 1 388 ? 10.868 -13.701 -16.535 1.00 58.41 388 GLY A C 1
ATOM 3062 O O . GLY A 1 388 ? 10.790 -14.813 -17.065 1.00 58.41 388 GLY A O 1
ATOM 3063 N N . PRO A 1 389 ? 11.216 -12.598 -17.223 1.00 79.38 389 PRO A N 1
ATOM 3064 C CA . PRO A 1 389 ? 11.534 -12.671 -18.639 1.00 79.38 389 PRO A CA 1
ATOM 3065 C C . PRO A 1 389 ? 12.756 -13.560 -18.882 1.00 79.38 389 PRO A C 1
ATOM 3067 O O . PRO A 1 389 ? 13.741 -13.519 -18.134 1.00 79.38 389 PRO A O 1
ATOM 3070 N N . LEU A 1 390 ? 12.690 -14.340 -19.960 1.00 90.44 390 LEU A N 1
ATOM 3071 C CA . LEU A 1 390 ? 13.869 -14.919 -20.594 1.00 90.44 390 LEU A CA 1
ATOM 3072 C C . LEU A 1 390 ? 14.355 -13.921 -21.640 1.00 90.44 390 LEU A C 1
ATOM 3074 O O . LEU A 1 390 ? 13.655 -13.669 -22.622 1.00 90.44 390 LEU A O 1
ATOM 3078 N N . GLN A 1 391 ? 15.546 -13.371 -21.428 1.00 93.56 391 GLN A N 1
ATOM 3079 C CA . GLN A 1 391 ? 16.024 -12.207 -22.163 1.00 93.56 391 GLN A CA 1
ATOM 3080 C C . GLN A 1 391 ? 17.521 -12.268 -22.466 1.00 93.56 391 GLN A C 1
ATOM 3082 O O . GLN A 1 391 ? 18.313 -12.923 -21.782 1.00 93.56 391 GLN A O 1
ATOM 3087 N N . THR A 1 392 ? 17.913 -11.603 -23.548 1.00 96.38 392 THR A N 1
ATOM 3088 C CA . THR A 1 392 ? 19.314 -11.472 -23.945 1.00 96.38 392 THR A CA 1
ATOM 3089 C C . THR A 1 392 ? 19.529 -10.184 -24.707 1.00 96.38 392 THR A C 1
ATOM 3091 O O . THR A 1 392 ? 18.653 -9.716 -25.440 1.00 96.38 392 THR A O 1
ATOM 3094 N N . GLY A 1 393 ? 20.716 -9.622 -24.548 1.00 95.81 393 GLY A N 1
ATOM 3095 C CA . GLY A 1 393 ? 21.045 -8.367 -25.178 1.00 95.81 393 GLY A CA 1
ATOM 3096 C C . GLY A 1 393 ? 22.466 -7.928 -24.920 1.00 95.81 393 GLY A C 1
ATOM 3097 O O . GLY A 1 393 ? 23.331 -8.709 -24.523 1.00 95.81 393 GLY A O 1
ATOM 3098 N N . VAL A 1 394 ? 22.704 -6.651 -25.161 1.00 92.50 394 VAL A N 1
ATOM 3099 C CA . VAL A 1 394 ? 23.998 -6.006 -24.983 1.00 92.50 394 VAL A CA 1
ATOM 3100 C C . VAL A 1 394 ? 23.836 -4.864 -24.009 1.00 92.50 394 VAL A C 1
ATOM 3102 O O . VAL A 1 394 ? 22.975 -4.002 -24.173 1.00 92.50 394 VAL A O 1
ATOM 3105 N N . ARG A 1 395 ? 24.714 -4.830 -23.013 1.00 87.88 395 ARG A N 1
ATOM 3106 C CA . ARG A 1 395 ? 24.846 -3.695 -22.115 1.00 87.88 395 ARG A CA 1
ATOM 3107 C C . ARG A 1 395 ? 25.978 -2.813 -22.605 1.00 87.88 395 ARG A C 1
ATOM 3109 O O . ARG A 1 395 ? 27.124 -3.259 -22.677 1.00 87.88 395 ARG A O 1
ATOM 3116 N N . LEU A 1 396 ? 25.655 -1.570 -22.931 1.00 83.38 396 LEU A N 1
ATOM 3117 C CA . LEU A 1 396 ? 26.639 -0.515 -23.118 1.00 83.38 396 LEU A CA 1
ATOM 3118 C C . LEU A 1 396 ? 26.925 0.072 -21.739 1.00 83.38 396 LEU A C 1
ATOM 3120 O O . LEU A 1 396 ? 26.017 0.219 -20.934 1.00 83.38 396 LEU A O 1
ATOM 3124 N N . THR A 1 397 ? 28.172 0.384 -21.430 1.00 70.69 397 THR A N 1
ATOM 3125 C CA . THR A 1 397 ? 28.546 1.032 -20.164 1.00 70.69 397 THR A CA 1
ATOM 3126 C C . THR A 1 397 ? 29.001 2.452 -20.457 1.00 70.69 397 THR A C 1
ATOM 3128 O O . THR A 1 397 ? 29.504 2.705 -21.546 1.00 70.69 397 THR A O 1
ATOM 3131 N N . GLY A 1 398 ? 28.869 3.372 -19.500 1.00 61.41 398 GLY A N 1
ATOM 3132 C CA . GLY A 1 398 ? 29.316 4.763 -19.659 1.00 61.41 398 GLY A CA 1
ATOM 3133 C C . GLY A 1 398 ? 30.838 4.981 -19.625 1.00 61.41 398 GLY A C 1
ATOM 3134 O O . GLY A 1 398 ? 31.283 6.122 -19.614 1.00 61.41 398 GLY A O 1
ATOM 3135 N N . ASN A 1 399 ? 31.650 3.917 -19.560 1.00 63.16 399 ASN A N 1
ATOM 3136 C CA . ASN A 1 399 ? 33.099 3.999 -19.336 1.00 63.16 399 ASN A CA 1
ATOM 3137 C C . ASN A 1 399 ? 33.982 3.545 -20.513 1.00 63.16 399 ASN A C 1
ATOM 3139 O O . ASN A 1 399 ? 35.193 3.423 -20.328 1.00 63.16 399 ASN A O 1
ATOM 3143 N N . GLY A 1 400 ? 33.431 3.240 -21.689 1.00 64.06 400 GLY A N 1
ATOM 3144 C CA . GLY A 1 400 ? 34.234 2.695 -22.789 1.00 64.06 400 GLY A CA 1
ATOM 3145 C C . GLY A 1 400 ? 33.887 1.276 -23.229 1.00 64.06 400 GLY A C 1
ATOM 3146 O O . GLY A 1 400 ? 34.494 0.790 -24.190 1.00 64.06 400 GLY A O 1
ATOM 3147 N N . THR A 1 401 ? 33.001 0.566 -22.526 1.00 73.25 401 THR A N 1
ATOM 3148 C CA . THR A 1 401 ? 32.864 -0.894 -22.695 1.00 73.25 401 THR A CA 1
ATOM 3149 C C . THR A 1 401 ? 31.445 -1.333 -23.049 1.00 73.25 401 THR A C 1
ATOM 3151 O O . THR A 1 401 ? 30.471 -0.660 -22.715 1.00 73.25 401 THR A O 1
ATOM 3154 N N . ALA A 1 402 ? 31.330 -2.454 -23.760 1.00 85.94 402 ALA A N 1
ATOM 3155 C CA . ALA A 1 402 ? 30.065 -3.085 -24.112 1.00 85.94 402 ALA A CA 1
ATOM 3156 C C . ALA A 1 402 ? 30.217 -4.604 -23.999 1.00 85.94 402 ALA A C 1
ATOM 3158 O O . ALA A 1 402 ? 31.273 -5.137 -24.345 1.00 85.94 402 ALA A O 1
ATOM 3159 N N . PHE A 1 403 ? 29.191 -5.290 -23.502 1.00 89.00 403 PHE A N 1
ATOM 3160 C CA . PHE A 1 403 ? 29.220 -6.743 -23.356 1.00 89.00 403 PHE A CA 1
ATOM 3161 C C . PHE A 1 403 ? 27.842 -7.370 -23.566 1.00 89.00 403 PHE A C 1
ATOM 3163 O O . PHE A 1 403 ? 26.814 -6.799 -23.197 1.00 89.00 403 PHE A O 1
ATOM 3170 N N . GLY A 1 404 ? 27.835 -8.556 -24.175 1.00 92.94 404 GLY A N 1
ATOM 3171 C CA . GLY A 1 404 ? 26.636 -9.369 -24.357 1.00 92.94 404 GLY A CA 1
ATOM 3172 C C . GLY A 1 404 ? 26.277 -10.126 -23.082 1.00 92.94 404 GLY A C 1
ATOM 3173 O O . GLY A 1 404 ? 27.162 -10.619 -22.387 1.00 92.94 404 GLY A O 1
ATOM 3174 N N . TRP A 1 405 ? 24.992 -10.243 -22.774 1.00 93.56 405 TRP A N 1
ATOM 3175 C CA . TRP A 1 405 ? 24.495 -10.923 -21.579 1.00 93.56 405 TRP A CA 1
ATOM 3176 C C . TRP A 1 405 ? 23.219 -11.713 -21.876 1.00 93.56 405 TRP A C 1
ATOM 3178 O O . TRP A 1 405 ? 22.533 -11.492 -22.879 1.00 93.56 405 TRP A O 1
ATOM 3188 N N . PHE A 1 406 ? 22.909 -12.653 -20.992 1.00 91.81 406 PHE A N 1
ATOM 3189 C CA . PHE A 1 406 ? 21.678 -13.435 -21.011 1.00 91.81 406 PHE A CA 1
ATOM 3190 C C . PHE A 1 406 ? 21.134 -13.564 -19.594 1.00 91.81 406 PHE A C 1
ATOM 3192 O O . PHE A 1 406 ? 21.899 -13.564 -18.630 1.00 91.81 406 PHE A O 1
ATOM 3199 N N . G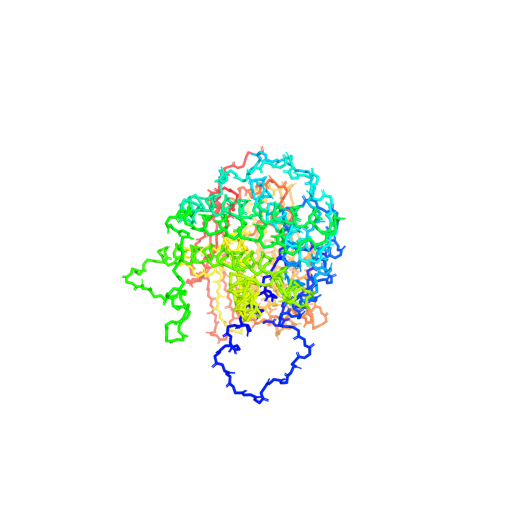LU A 1 407 ? 19.821 -13.682 -19.456 1.00 87.19 407 GLU A N 1
ATOM 3200 C CA . GLU A 1 407 ? 19.179 -13.755 -18.149 1.00 87.19 407 GLU A CA 1
ATOM 3201 C C . GLU A 1 407 ? 17.856 -14.508 -18.226 1.00 87.19 407 GLU A C 1
ATOM 3203 O O . GLU A 1 407 ? 17.097 -14.381 -19.187 1.00 87.19 407 GLU A O 1
ATOM 3208 N N . TRP A 1 408 ? 17.582 -15.270 -17.172 1.00 83.56 408 TRP A N 1
ATOM 3209 C CA . TRP A 1 408 ? 16.257 -15.785 -16.866 1.00 83.56 408 TRP A CA 1
ATOM 3210 C C . TRP A 1 408 ? 15.889 -15.278 -15.476 1.00 83.56 408 TRP A C 1
ATOM 3212 O O . TRP A 1 408 ? 16.343 -15.807 -14.459 1.00 83.56 408 TRP A O 1
ATOM 3222 N N . VAL A 1 409 ? 15.090 -14.220 -15.421 1.00 73.69 409 VAL A N 1
ATOM 3223 C CA . VAL A 1 409 ? 14.742 -13.553 -14.159 1.00 73.69 409 VAL A CA 1
ATOM 3224 C C . VAL A 1 409 ? 13.972 -14.527 -13.243 1.00 73.69 409 VAL A C 1
ATOM 3226 O O . VAL A 1 409 ? 13.097 -15.250 -13.727 1.00 73.69 409 VAL A O 1
ATOM 3229 N N . PRO A 1 410 ? 14.261 -14.579 -11.923 1.00 59.88 410 PRO A N 1
ATOM 3230 C CA . PRO A 1 410 ? 15.052 -13.636 -11.118 1.00 59.88 410 PRO A CA 1
ATOM 3231 C C . PRO A 1 410 ? 16.527 -14.020 -10.917 1.00 59.88 410 PRO A C 1
ATOM 3233 O O . PRO A 1 410 ? 17.168 -13.521 -9.987 1.00 59.88 410 PRO A O 1
ATOM 3236 N N . LEU A 1 411 ? 17.069 -14.938 -11.721 1.00 63.94 411 LEU A N 1
ATOM 3237 C CA . LEU A 1 411 ? 18.491 -15.272 -11.650 1.00 63.94 411 LEU A CA 1
ATOM 3238 C C . LEU A 1 411 ? 19.324 -14.091 -12.145 1.00 63.94 411 LEU A C 1
ATOM 3240 O O . LEU A 1 411 ? 18.834 -13.247 -12.883 1.00 63.94 411 LEU A O 1
ATOM 3244 N N . SER A 1 412 ? 20.590 -14.028 -11.726 1.00 66.81 412 SER A N 1
ATOM 3245 C CA . SER A 1 412 ? 21.521 -13.012 -12.226 1.00 66.81 412 SER A CA 1
ATOM 3246 C C . SER A 1 412 ? 21.617 -13.046 -13.756 1.00 66.81 412 SER A C 1
ATOM 3248 O O . SER A 1 412 ? 21.392 -14.102 -14.341 1.00 66.81 412 SER A O 1
ATOM 3250 N N . ALA A 1 413 ? 22.065 -11.944 -14.363 1.00 76.12 413 ALA A N 1
ATOM 3251 C CA . ALA A 1 413 ? 22.438 -11.844 -15.775 1.00 76.12 413 ALA A CA 1
ATOM 3252 C C . ALA A 1 413 ? 23.943 -12.120 -16.017 1.00 76.12 413 ALA A C 1
ATOM 3254 O O . ALA A 1 413 ? 24.752 -11.187 -15.927 1.00 76.12 413 ALA A O 1
ATOM 3255 N N . PRO A 1 414 ? 24.373 -13.368 -16.299 1.00 82.56 414 PRO A N 1
ATOM 3256 C CA . PRO A 1 414 ? 25.722 -13.645 -16.761 1.00 82.56 414 PRO A CA 1
ATOM 3257 C C . PRO A 1 414 ? 26.071 -12.918 -18.057 1.00 82.56 414 PRO A C 1
ATOM 3259 O O . PRO A 1 414 ? 25.237 -12.685 -18.933 1.00 82.56 414 PRO A O 1
ATOM 3262 N N . VAL A 1 415 ? 27.361 -12.635 -18.196 1.00 89.31 415 VAL A N 1
ATOM 3263 C CA . VAL A 1 415 ? 27.957 -12.106 -19.421 1.00 89.31 415 VAL A CA 1
ATOM 3264 C C . VAL A 1 415 ? 28.393 -13.275 -20.304 1.00 89.31 415 VAL A C 1
ATOM 3266 O O . VAL A 1 415 ? 28.919 -14.271 -19.806 1.00 89.31 415 VAL A O 1
ATOM 3269 N N . PHE A 1 416 ? 28.205 -13.157 -21.616 1.00 91.62 416 PHE A N 1
ATOM 3270 C CA . PHE A 1 416 ? 28.811 -14.079 -22.570 1.00 91.62 416 PHE A CA 1
ATOM 3271 C C . PHE A 1 416 ? 30.326 -13.869 -22.615 1.00 91.62 416 PHE A C 1
ATOM 3273 O O . PHE A 1 416 ? 30.813 -12.812 -23.019 1.00 91.62 416 PHE A O 1
ATOM 3280 N N . GLU A 1 417 ? 31.086 -14.887 -22.220 1.00 88.25 417 GLU A N 1
ATOM 3281 C CA . GLU A 1 417 ? 32.539 -14.875 -22.367 1.00 88.25 417 GLU A CA 1
ATOM 3282 C C . GLU A 1 417 ? 32.938 -14.958 -23.848 1.00 88.25 417 GLU A C 1
ATOM 3284 O O . GLU A 1 417 ? 32.306 -15.661 -24.636 1.00 88.25 417 GLU A O 1
ATOM 3289 N N . ASN A 1 418 ? 34.029 -14.280 -24.219 1.00 87.38 418 ASN A N 1
ATOM 3290 C CA . ASN A 1 418 ? 34.596 -14.286 -25.576 1.00 87.38 418 ASN A CA 1
ATOM 3291 C C . ASN A 1 418 ? 33.651 -13.775 -26.685 1.00 87.38 418 ASN A C 1
ATOM 3293 O O . ASN A 1 418 ? 33.788 -14.186 -27.835 1.00 87.38 418 ASN A O 1
ATOM 3297 N N . PHE A 1 419 ? 32.713 -12.882 -26.356 1.00 92.56 419 PHE A N 1
ATOM 3298 C CA . PHE A 1 419 ? 31.890 -12.170 -27.336 1.00 92.56 419 PHE A CA 1
ATOM 3299 C C . PHE A 1 419 ? 32.290 -10.695 -27.390 1.00 92.56 419 PHE A C 1
ATOM 3301 O O . PHE A 1 419 ? 32.077 -9.951 -26.429 1.00 92.56 419 PHE A O 1
ATOM 3308 N N . GLU A 1 420 ? 32.887 -10.271 -28.501 1.00 90.31 420 GLU A N 1
ATOM 3309 C CA . GLU A 1 420 ? 33.339 -8.890 -28.668 1.00 90.31 420 GLU A CA 1
ATOM 3310 C C . GLU A 1 420 ? 32.219 -8.003 -29.224 1.00 90.31 420 GLU A C 1
ATOM 3312 O O . GLU A 1 420 ? 31.558 -8.345 -30.208 1.00 90.31 420 GLU A O 1
ATOM 3317 N N . VAL A 1 421 ? 32.024 -6.842 -28.592 1.00 90.31 421 VAL A N 1
ATOM 3318 C CA . VAL A 1 421 ? 31.043 -5.831 -29.005 1.00 90.31 421 VAL A CA 1
ATOM 3319 C C . VAL A 1 421 ? 31.759 -4.505 -29.262 1.00 90.31 421 VAL A C 1
ATOM 3321 O O . VAL A 1 421 ? 32.217 -3.832 -28.330 1.00 90.31 421 VAL A O 1
ATOM 3324 N N . GLY A 1 422 ? 31.875 -4.137 -30.536 1.00 87.75 422 GLY A N 1
ATOM 3325 C CA . GLY A 1 422 ? 32.466 -2.890 -31.013 1.00 87.75 422 GLY A CA 1
ATOM 3326 C C . GLY A 1 422 ? 31.432 -1.817 -31.354 1.00 87.75 422 GLY A C 1
ATOM 3327 O O . GLY A 1 422 ? 30.249 -2.088 -31.532 1.00 87.75 422 GLY A O 1
ATOM 3328 N N . GLU A 1 423 ? 31.878 -0.562 -31.457 1.00 87.62 423 GLU A N 1
ATOM 3329 C CA . GLU A 1 423 ? 31.029 0.512 -31.984 1.00 87.62 423 GLU A CA 1
ATOM 3330 C C . GLU A 1 423 ? 30.762 0.302 -33.478 1.00 87.62 423 GLU A C 1
ATOM 3332 O O . GLU A 1 423 ? 31.685 0.026 -34.242 1.00 87.62 423 GLU A O 1
ATOM 3337 N N . GLY A 1 424 ? 29.514 0.492 -33.906 1.00 89.31 424 GLY A N 1
ATOM 3338 C CA . GLY A 1 424 ? 29.087 0.243 -35.282 1.00 89.31 424 GLY A CA 1
ATOM 3339 C C . GLY A 1 424 ? 28.848 -1.230 -35.617 1.00 89.31 424 GLY A C 1
ATOM 3340 O O . GLY A 1 424 ? 28.470 -1.515 -36.752 1.00 89.31 424 GLY A O 1
ATOM 3341 N N . ASP A 1 425 ? 29.036 -2.148 -34.665 1.00 93.81 425 ASP A N 1
ATOM 3342 C CA . ASP A 1 425 ? 28.708 -3.556 -34.872 1.00 93.81 425 ASP A CA 1
ATOM 3343 C C . ASP A 1 425 ? 27.197 -3.771 -34.946 1.00 93.81 425 ASP A C 1
ATOM 3345 O O . ASP A 1 425 ? 26.424 -3.158 -34.206 1.00 93.81 425 ASP A O 1
ATOM 3349 N N . ASP A 1 426 ? 26.787 -4.681 -35.825 1.00 96.31 426 ASP A N 1
ATOM 3350 C CA . ASP A 1 426 ? 25.405 -5.117 -35.954 1.00 96.31 426 ASP A CA 1
ATOM 3351 C C . ASP A 1 426 ? 25.181 -6.368 -35.115 1.00 96.31 426 ASP A C 1
ATOM 3353 O O . ASP A 1 426 ? 25.628 -7.459 -35.472 1.00 96.31 426 ASP A O 1
ATOM 3357 N N . ILE A 1 427 ? 24.465 -6.217 -34.004 1.00 97.75 427 ILE A N 1
ATOM 3358 C CA . ILE A 1 427 ? 24.197 -7.314 -33.079 1.00 97.75 427 ILE A CA 1
ATOM 3359 C C . ILE A 1 427 ? 22.758 -7.785 -33.252 1.00 97.75 427 ILE A C 1
ATOM 3361 O O . ILE A 1 427 ? 21.810 -7.021 -33.047 1.00 97.75 427 ILE A O 1
ATOM 3365 N N . ARG A 1 428 ? 22.589 -9.061 -33.603 1.00 98.50 428 ARG A N 1
ATOM 3366 C CA . ARG A 1 428 ? 21.293 -9.741 -33.611 1.00 98.50 428 ARG A CA 1
ATOM 3367 C C . ARG A 1 428 ? 21.107 -10.503 -32.309 1.00 98.50 428 ARG A C 1
ATOM 3369 O O . ARG A 1 428 ? 21.915 -11.354 -31.953 1.00 98.50 428 ARG A O 1
ATOM 3376 N N . MET A 1 429 ? 20.005 -10.213 -31.636 1.00 98.50 429 MET A N 1
ATOM 3377 C CA . MET A 1 429 ? 19.595 -10.826 -30.380 1.00 98.50 429 MET A CA 1
ATOM 3378 C C . MET A 1 429 ? 18.431 -11.767 -30.666 1.00 98.50 429 MET A C 1
ATOM 3380 O O . MET A 1 429 ? 17.508 -11.395 -31.395 1.00 98.50 429 MET A O 1
ATOM 3384 N N . THR A 1 430 ? 18.476 -12.986 -30.134 1.00 98.44 430 THR A N 1
ATOM 3385 C CA . THR A 1 430 ? 17.414 -13.977 -30.340 1.00 98.44 430 THR A CA 1
ATOM 3386 C C . THR A 1 430 ? 17.169 -14.789 -29.077 1.00 98.44 430 THR A C 1
ATOM 3388 O O . THR A 1 430 ? 18.102 -15.348 -28.502 1.00 98.44 430 THR A O 1
ATOM 3391 N N . ILE A 1 431 ? 15.899 -14.909 -28.697 1.00 98.12 431 ILE A N 1
ATOM 3392 C CA . ILE A 1 431 ? 15.430 -15.862 -27.690 1.00 98.12 431 ILE A CA 1
ATOM 3393 C C . ILE A 1 431 ? 14.608 -16.948 -28.378 1.00 98.12 431 ILE A C 1
ATOM 3395 O O . ILE A 1 431 ? 13.759 -16.647 -29.220 1.00 98.12 431 ILE A O 1
ATOM 3399 N N . TYR A 1 432 ? 14.824 -18.198 -27.975 1.00 97.31 432 TYR A N 1
ATOM 3400 C CA . TYR A 1 432 ? 13.926 -19.320 -28.231 1.00 97.31 432 TYR A CA 1
ATOM 3401 C C . TYR A 1 432 ? 13.361 -19.841 -26.911 1.00 97.31 432 TYR A C 1
ATOM 3403 O O . TYR A 1 432 ? 14.118 -20.077 -25.975 1.00 97.31 432 TYR A O 1
ATOM 3411 N N . ALA A 1 433 ? 12.053 -20.074 -26.849 1.00 94.38 433 ALA A N 1
ATOM 3412 C CA . ALA A 1 433 ? 11.385 -20.754 -25.744 1.00 94.38 433 ALA A CA 1
ATOM 3413 C C . ALA A 1 433 ? 10.837 -22.099 -26.236 1.00 94.38 433 ALA A C 1
ATOM 3415 O O . ALA A 1 433 ? 9.971 -22.152 -27.113 1.00 94.38 433 ALA A O 1
ATOM 3416 N N . TYR A 1 434 ? 11.338 -23.194 -25.663 1.00 93.12 434 TYR A N 1
ATOM 3417 C CA . TYR A 1 434 ? 10.919 -24.564 -25.996 1.00 93.12 434 TYR A CA 1
ATOM 3418 C C . TYR A 1 434 ? 9.837 -25.096 -25.046 1.00 93.12 434 TYR A C 1
ATOM 3420 O O . TYR A 1 434 ? 9.422 -26.250 -25.150 1.00 93.12 434 TYR A O 1
ATOM 3428 N N . GLY A 1 435 ? 9.398 -24.262 -24.106 1.00 88.56 435 GLY A N 1
ATOM 3429 C CA . GLY A 1 435 ? 8.395 -24.562 -23.099 1.00 88.56 435 GLY A CA 1
ATOM 3430 C C . GLY A 1 435 ? 8.535 -23.629 -21.893 1.00 88.56 435 GLY A C 1
ATOM 3431 O O . GLY A 1 435 ? 9.346 -22.703 -21.921 1.00 88.56 435 GLY A O 1
ATOM 3432 N N . PRO A 1 436 ? 7.794 -23.895 -20.806 1.00 86.94 436 PRO A N 1
ATOM 3433 C CA . PRO A 1 436 ? 7.793 -23.037 -19.623 1.00 86.94 436 PRO A CA 1
ATOM 3434 C C . PRO A 1 436 ? 9.120 -23.023 -18.848 1.00 86.94 436 PRO A C 1
ATOM 3436 O O . PRO A 1 436 ? 9.341 -22.113 -18.060 1.00 86.94 436 PRO A O 1
ATOM 3439 N N . PHE A 1 437 ? 10.004 -24.008 -19.046 1.00 87.62 437 PHE A N 1
ATOM 3440 C CA . PHE A 1 437 ? 11.242 -24.169 -18.268 1.00 87.62 437 PHE A CA 1
ATOM 3441 C C . PHE A 1 437 ? 12.484 -24.371 -19.147 1.00 87.62 437 PHE A C 1
ATOM 3443 O O . PHE A 1 437 ? 13.503 -24.877 -18.684 1.00 87.62 437 PHE A O 1
ATOM 3450 N N . ASN A 1 438 ? 12.392 -24.080 -20.445 1.00 90.69 438 ASN A N 1
ATOM 3451 C CA . ASN A 1 438 ? 13.433 -24.426 -21.406 1.00 90.69 438 ASN A CA 1
ATOM 3452 C C . ASN A 1 438 ? 13.530 -23.337 -22.467 1.00 90.69 438 ASN A C 1
AT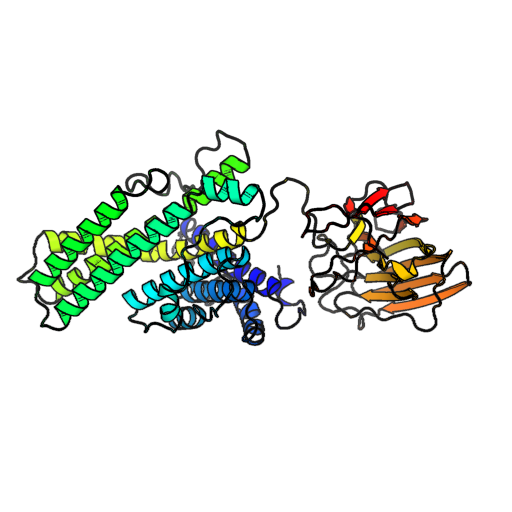OM 3454 O O . ASN A 1 438 ? 12.515 -22.945 -23.047 1.00 90.69 438 ASN A O 1
ATOM 3458 N N . GLY A 1 439 ? 14.744 -22.920 -22.796 1.00 94.31 439 GLY A N 1
ATOM 3459 C CA . GLY A 1 439 ? 14.953 -21.927 -23.839 1.00 94.31 439 GLY A CA 1
ATOM 3460 C C . GLY A 1 439 ? 16.415 -21.750 -24.206 1.00 94.31 439 GLY A C 1
ATOM 3461 O O . GLY A 1 439 ? 17.296 -22.366 -23.613 1.00 94.31 439 GLY A O 1
ATOM 3462 N N . SER A 1 440 ? 16.682 -20.900 -25.187 1.00 95.88 440 SER A N 1
ATOM 3463 C CA . SER A 1 440 ? 18.034 -20.509 -25.574 1.00 95.88 440 SER A CA 1
ATOM 3464 C C . SER A 1 440 ? 18.107 -19.003 -25.781 1.00 95.88 440 SER A C 1
ATOM 3466 O O . SER A 1 440 ? 17.233 -18.426 -26.425 1.00 95.88 440 SER A O 1
ATOM 3468 N N . ALA A 1 441 ? 19.178 -18.397 -25.281 1.00 97.38 441 ALA A N 1
ATOM 3469 C CA . ALA A 1 441 ? 19.582 -17.031 -25.575 1.00 97.38 441 ALA A CA 1
ATOM 3470 C C . ALA A 1 441 ? 20.754 -17.041 -26.553 1.00 97.38 441 ALA A C 1
ATOM 3472 O O . ALA A 1 441 ? 21.716 -17.779 -26.341 1.00 97.38 441 ALA A O 1
ATOM 3473 N N . ILE A 1 442 ? 20.674 -16.254 -27.625 1.00 98.00 442 ILE A N 1
ATOM 3474 C CA . ILE A 1 442 ? 21.676 -16.215 -28.695 1.00 98.00 442 ILE A CA 1
ATOM 3475 C C . ILE A 1 442 ? 21.980 -14.763 -29.058 1.00 98.00 442 ILE A C 1
ATOM 3477 O O . ILE A 1 442 ? 21.060 -13.979 -29.306 1.00 98.00 442 ILE A O 1
ATOM 3481 N N . LEU A 1 443 ? 23.270 -14.440 -29.149 1.00 98.19 443 LEU A N 1
ATOM 3482 C CA . LEU A 1 443 ? 23.764 -13.198 -29.736 1.00 98.19 443 LEU A CA 1
ATOM 3483 C C . LEU A 1 443 ? 24.655 -13.516 -30.936 1.00 98.19 443 LEU A C 1
ATOM 3485 O O . LEU A 1 443 ? 25.621 -14.271 -30.816 1.00 98.19 443 LEU A O 1
ATOM 3489 N N . ASP A 1 444 ? 24.349 -12.898 -32.073 1.00 98.06 444 ASP A N 1
ATOM 3490 C CA . ASP A 1 444 ? 25.203 -12.893 -33.256 1.00 98.06 444 ASP A CA 1
ATOM 3491 C C . ASP A 1 444 ? 25.760 -11.484 -33.468 1.00 98.06 444 ASP A C 1
ATOM 3493 O O . ASP A 1 444 ? 24.996 -10.534 -33.641 1.00 98.06 444 ASP A O 1
ATOM 3497 N N . ASN A 1 445 ? 27.079 -11.342 -33.517 1.00 97.38 445 ASN A N 1
ATOM 3498 C CA . ASN A 1 445 ? 27.717 -10.148 -34.050 1.00 97.38 445 ASN A CA 1
ATOM 3499 C C . ASN A 1 445 ? 27.868 -10.340 -35.562 1.00 97.38 445 ASN A C 1
ATOM 3501 O O . ASN A 1 445 ? 28.779 -11.020 -36.034 1.00 97.38 445 ASN A O 1
ATOM 3505 N N . LEU A 1 446 ? 26.946 -9.766 -36.332 1.00 97.38 446 LEU A N 1
ATOM 3506 C CA . LEU A 1 446 ? 26.889 -9.909 -37.787 1.00 97.38 446 LEU A CA 1
ATOM 3507 C C . LEU A 1 446 ? 28.072 -9.225 -38.487 1.00 97.38 446 LEU A C 1
ATOM 3509 O O . LEU A 1 446 ? 28.414 -9.609 -39.605 1.00 97.38 446 LEU A O 1
ATOM 3513 N N . SER A 1 447 ? 28.709 -8.249 -37.833 1.00 96.44 447 SER A N 1
ATOM 3514 C CA . SER A 1 447 ? 29.888 -7.549 -38.353 1.00 96.44 447 SER A CA 1
ATOM 3515 C C . SER A 1 447 ? 31.157 -8.398 -38.261 1.00 96.44 447 SER A C 1
ATOM 3517 O O . SER A 1 447 ? 31.985 -8.367 -39.172 1.00 96.44 447 SER A O 1
ATOM 3519 N N . THR A 1 448 ? 31.313 -9.174 -37.184 1.00 95.56 448 THR A N 1
ATOM 3520 C CA . THR A 1 448 ? 32.500 -10.022 -36.952 1.00 95.56 448 THR A CA 1
ATOM 3521 C C . THR A 1 448 ? 32.272 -11.497 -37.292 1.00 95.56 448 THR A C 1
ATOM 3523 O O . THR A 1 448 ? 33.233 -12.253 -37.433 1.00 95.56 448 THR A O 1
ATOM 3526 N N . GLY A 1 449 ? 31.013 -11.918 -37.431 1.00 95.25 449 GLY A N 1
ATOM 3527 C CA . GLY A 1 449 ? 30.613 -13.313 -37.615 1.00 95.25 449 GLY A CA 1
ATOM 3528 C C . GLY A 1 449 ? 30.674 -14.160 -36.338 1.00 95.25 449 GLY A C 1
ATOM 3529 O O . GLY A 1 449 ? 30.558 -15.382 -36.431 1.00 95.25 449 GLY A O 1
ATOM 3530 N N . GLN A 1 450 ? 30.882 -13.553 -35.163 1.00 96.56 450 GLN A N 1
ATOM 3531 C CA . GLN A 1 450 ? 30.871 -14.268 -33.883 1.00 96.56 450 GLN A CA 1
ATOM 3532 C C . GLN A 1 450 ? 29.438 -14.585 -33.446 1.00 96.56 450 GLN A C 1
ATOM 3534 O O . GLN A 1 450 ? 28.564 -13.722 -33.493 1.00 96.56 450 GLN A O 1
ATOM 3539 N N . THR A 1 451 ? 29.222 -15.798 -32.940 1.00 97.12 451 THR A N 1
ATOM 3540 C CA . THR A 1 451 ? 27.950 -16.226 -32.348 1.00 97.12 451 THR A CA 1
ATOM 3541 C C . THR A 1 451 ? 28.215 -16.849 -30.988 1.00 97.12 451 THR A C 1
ATOM 3543 O O . THR A 1 451 ? 29.061 -17.737 -30.858 1.00 97.12 451 THR A O 1
ATOM 3546 N N . VAL A 1 452 ? 27.451 -16.428 -29.985 1.00 97.38 452 VAL A N 1
ATOM 3547 C CA . VAL A 1 452 ? 27.410 -17.051 -28.659 1.00 97.38 452 VAL A CA 1
ATOM 3548 C C . VAL A 1 452 ? 25.987 -17.458 -28.326 1.00 97.38 452 VAL A C 1
ATOM 3550 O O . VAL A 1 452 ? 25.023 -16.815 -28.739 1.00 97.38 452 VAL A O 1
ATOM 3553 N N . SER A 1 453 ? 25.848 -18.559 -27.592 1.00 95.94 453 SER A N 1
ATOM 3554 C CA . SER A 1 453 ? 24.544 -19.042 -27.156 1.00 95.94 453 SER A CA 1
ATOM 3555 C C . SER A 1 453 ? 24.614 -19.667 -25.773 1.00 95.94 453 SER A C 1
ATOM 3557 O O . SER A 1 453 ? 25.615 -20.284 -25.406 1.00 95.94 453 SER A O 1
ATOM 3559 N N . HIS A 1 454 ? 23.539 -19.508 -25.012 1.00 94.50 454 HIS A N 1
ATOM 3560 C CA . HIS A 1 454 ? 23.314 -20.197 -23.754 1.00 94.50 454 HIS A CA 1
ATOM 3561 C C . HIS A 1 454 ? 21.982 -20.932 -23.843 1.00 94.50 454 HIS A C 1
ATOM 3563 O O . HIS A 1 454 ? 20.983 -20.357 -24.270 1.00 94.50 454 HIS A O 1
ATOM 3569 N N . THR A 1 455 ? 21.965 -22.210 -23.471 1.00 94.06 455 THR A N 1
ATOM 3570 C CA . THR A 1 455 ? 20.740 -23.014 -23.446 1.00 94.06 455 THR A CA 1
ATOM 3571 C C . THR A 1 455 ? 20.374 -23.308 -22.006 1.00 94.06 455 THR A C 1
ATOM 3573 O O . THR A 1 455 ? 21.162 -23.910 -21.283 1.00 94.06 455 THR A O 1
ATOM 3576 N N . PHE A 1 456 ? 19.171 -22.896 -21.629 1.00 89.69 456 PHE A N 1
ATOM 3577 C CA . PHE A 1 456 ? 18.569 -23.124 -20.329 1.00 89.69 456 PHE A CA 1
ATOM 3578 C C . PHE A 1 456 ? 17.784 -24.431 -20.370 1.00 89.69 456 PHE A C 1
ATOM 3580 O O . PHE A 1 456 ? 16.837 -24.589 -21.152 1.00 89.69 456 PHE A O 1
ATOM 3587 N N . ASN A 1 457 ? 18.177 -25.374 -19.524 1.00 87.69 457 ASN A N 1
ATOM 3588 C CA . ASN A 1 457 ? 17.437 -26.606 -19.296 1.00 87.69 457 ASN A CA 1
ATOM 3589 C C . ASN A 1 457 ? 16.449 -26.422 -18.140 1.00 87.69 457 ASN A C 1
ATOM 3591 O O . ASN A 1 457 ? 16.493 -25.439 -17.405 1.00 87.69 457 ASN A O 1
ATOM 3595 N N . SER A 1 458 ? 15.602 -27.425 -17.909 1.00 80.69 458 SER A N 1
ATOM 3596 C CA . SER A 1 458 ? 14.600 -27.391 -16.836 1.00 80.69 458 SER A CA 1
ATOM 3597 C C . SER A 1 458 ? 15.176 -27.227 -15.426 1.00 80.69 458 SER A C 1
ATOM 3599 O O . SER A 1 458 ? 14.435 -26.903 -14.508 1.00 80.69 458 SER A O 1
ATOM 3601 N N . THR A 1 459 ? 16.467 -27.508 -15.231 1.00 79.62 459 THR A N 1
ATOM 3602 C CA . THR A 1 459 ? 17.182 -27.286 -13.964 1.00 79.62 459 THR A CA 1
ATOM 3603 C C . THR A 1 459 ? 17.714 -25.865 -13.812 1.00 79.62 459 THR A C 1
ATOM 3605 O O . THR A 1 459 ? 17.981 -25.449 -12.690 1.00 79.62 459 THR A O 1
ATOM 3608 N N . ASP A 1 460 ? 17.890 -25.158 -14.930 1.00 71.94 460 ASP A N 1
ATOM 3609 C CA . ASP A 1 460 ? 18.429 -23.798 -14.991 1.00 71.94 460 ASP A CA 1
ATOM 3610 C C . ASP A 1 460 ? 17.297 -22.764 -14.899 1.00 71.94 460 ASP A C 1
ATOM 3612 O O . ASP A 1 460 ? 17.497 -21.671 -14.378 1.00 71.94 460 ASP A O 1
ATOM 3616 N N . ALA A 1 461 ? 16.093 -23.121 -15.361 1.00 69.56 461 ALA A N 1
ATOM 3617 C CA . ALA A 1 461 ? 14.897 -22.311 -15.178 1.00 69.56 461 ALA A CA 1
ATOM 3618 C C . ALA A 1 461 ? 14.439 -22.320 -13.700 1.00 69.56 461 ALA A C 1
ATOM 3620 O O . ALA A 1 461 ? 14.353 -23.391 -13.088 1.00 69.56 461 ALA A O 1
ATOM 3621 N N . PRO A 1 462 ? 14.082 -21.164 -13.111 1.00 68.44 462 PRO A N 1
ATOM 3622 C CA . PRO A 1 462 ? 13.553 -21.100 -11.755 1.00 68.44 462 PRO A CA 1
ATOM 3623 C C . PRO A 1 462 ? 12.235 -21.876 -11.672 1.00 68.44 462 PRO A C 1
ATOM 3625 O O . PRO A 1 462 ? 11.282 -21.599 -12.403 1.00 68.44 462 PRO A O 1
ATOM 3628 N N . SER A 1 463 ? 12.155 -22.842 -10.754 1.00 69.38 463 SER A N 1
ATOM 3629 C CA . SER A 1 463 ? 10.964 -23.693 -10.597 1.00 69.38 463 SER A CA 1
ATOM 3630 C C . SER A 1 463 ? 9.686 -22.913 -10.260 1.00 69.38 463 SER A C 1
ATOM 3632 O O . SER A 1 463 ? 8.579 -23.396 -10.493 1.00 69.38 463 SER A O 1
ATOM 3634 N N . ASP A 1 464 ? 9.843 -21.719 -9.695 1.00 65.50 464 ASP A N 1
ATOM 3635 C CA . ASP A 1 464 ? 8.794 -20.796 -9.276 1.00 65.50 464 ASP A CA 1
ATOM 3636 C C . ASP A 1 464 ? 8.580 -19.622 -10.249 1.00 65.50 464 ASP A C 1
ATOM 3638 O O . ASP A 1 464 ? 7.653 -18.844 -10.023 1.00 65.50 464 ASP A O 1
ATOM 3642 N N . ALA A 1 465 ? 9.366 -19.534 -11.334 1.00 70.38 465 ALA A N 1
ATOM 3643 C CA . ALA A 1 465 ? 9.239 -18.511 -12.378 1.00 70.38 465 ALA A CA 1
ATOM 3644 C C . ALA A 1 465 ? 9.297 -19.092 -13.813 1.00 70.38 465 ALA A C 1
ATOM 3646 O O . ALA A 1 465 ? 10.208 -18.765 -14.584 1.00 70.38 465 ALA A O 1
ATOM 3647 N N . PRO A 1 466 ? 8.330 -19.957 -14.195 1.00 82.56 466 PRO A N 1
ATOM 3648 C CA . PRO A 1 466 ? 8.212 -20.450 -15.565 1.00 82.56 466 PRO A CA 1
ATOM 3649 C C . PRO A 1 466 ? 7.820 -19.347 -16.550 1.00 82.56 466 PRO A C 1
ATOM 3651 O O . PRO A 1 466 ? 7.076 -18.431 -16.197 1.00 82.56 466 PRO A O 1
ATOM 3654 N N . LEU A 1 467 ? 8.205 -19.517 -17.814 1.00 85.88 467 LEU A N 1
ATOM 3655 C CA . LEU A 1 467 ? 7.646 -18.733 -18.913 1.00 85.88 467 LEU A CA 1
ATOM 3656 C C . LEU A 1 467 ? 6.159 -19.062 -19.097 1.00 85.88 467 LEU A C 1
ATOM 3658 O O . LEU A 1 467 ? 5.753 -20.226 -19.159 1.00 85.88 467 LEU A O 1
ATOM 3662 N N . CYS A 1 468 ? 5.347 -18.020 -19.229 1.00 87.94 468 CYS A N 1
ATOM 3663 C CA . CYS A 1 468 ? 3.958 -18.106 -19.662 1.00 87.94 468 CYS A CA 1
ATOM 3664 C C . CYS A 1 468 ? 3.828 -18.065 -21.189 1.00 87.94 468 CYS A C 1
ATOM 3666 O O . CYS A 1 468 ? 2.798 -18.494 -21.717 1.00 87.94 468 CYS A O 1
ATOM 3668 N N . GLN A 1 469 ? 4.842 -17.536 -21.880 1.00 91.25 469 GLN A N 1
ATOM 3669 C CA . GLN A 1 469 ? 4.905 -17.331 -23.324 1.00 91.25 469 GLN A CA 1
ATOM 3670 C C . GLN A 1 469 ? 3.743 -16.461 -23.834 1.00 91.25 469 GLN A C 1
ATOM 3672 O O . GLN A 1 469 ? 3.081 -16.797 -24.826 1.00 91.25 469 GLN A O 1
ATOM 3677 N N . LYS A 1 470 ? 3.457 -15.366 -23.121 1.00 90.50 470 LYS A N 1
ATOM 3678 C CA . LYS A 1 470 ? 2.315 -14.463 -23.344 1.00 90.50 470 LYS A CA 1
ATOM 3679 C C . LYS A 1 470 ? 2.698 -13.047 -23.749 1.00 90.50 470 LYS A C 1
ATOM 3681 O O . LYS A 1 470 ? 1.832 -12.348 -24.275 1.00 90.50 470 LYS A O 1
ATOM 3686 N N . SER A 1 471 ? 3.945 -12.636 -23.559 1.00 91.25 471 SER A N 1
ATOM 3687 C CA . SER A 1 471 ? 4.455 -11.407 -24.165 1.00 91.25 471 SER A CA 1
ATOM 3688 C C . SER A 1 471 ? 5.800 -11.612 -24.831 1.00 91.25 471 SER A C 1
ATOM 3690 O O . SER A 1 471 ? 6.504 -12.583 -24.556 1.00 91.25 471 SER A O 1
ATOM 3692 N N . VAL A 1 472 ? 6.110 -10.697 -25.739 1.00 93.88 472 VAL A N 1
ATOM 3693 C CA . VAL A 1 472 ? 7.454 -10.475 -26.259 1.00 93.88 472 VAL A CA 1
ATOM 3694 C C . VAL A 1 472 ? 7.730 -8.988 -26.270 1.00 93.88 472 VAL A C 1
ATOM 3696 O O . VAL A 1 472 ? 6.821 -8.184 -26.506 1.00 93.88 472 VAL A O 1
ATOM 3699 N N . GLU A 1 473 ? 8.989 -8.627 -26.080 1.00 92.38 473 GLU A N 1
ATOM 3700 C CA . GLU A 1 473 ? 9.372 -7.229 -25.996 1.00 92.38 473 GLU A CA 1
ATOM 3701 C C . GLU A 1 473 ? 10.742 -6.952 -26.626 1.00 92.38 473 GLU A C 1
ATOM 3703 O O . GLU A 1 473 ? 11.635 -7.804 -26.664 1.00 92.38 473 GLU A O 1
ATOM 3708 N N . TRP A 1 474 ? 10.871 -5.736 -27.160 1.00 95.81 474 TRP A N 1
ATOM 3709 C CA . TRP A 1 474 ? 12.097 -5.166 -27.720 1.00 95.81 474 TRP A CA 1
ATOM 3710 C C . TRP A 1 474 ? 12.399 -3.883 -26.962 1.00 95.81 474 TRP A C 1
ATOM 3712 O O . TRP A 1 474 ? 11.676 -2.897 -27.133 1.00 95.81 474 TRP A O 1
ATOM 3722 N N . ILE A 1 475 ? 13.430 -3.907 -26.121 1.00 92.62 475 ILE A N 1
ATOM 3723 C CA . ILE A 1 475 ? 13.620 -2.912 -25.068 1.00 92.62 475 ILE A CA 1
ATOM 3724 C C . ILE A 1 475 ? 15.011 -2.272 -25.127 1.00 92.62 475 ILE A C 1
ATOM 3726 O O . ILE A 1 475 ? 16.024 -2.909 -25.416 1.00 92.62 475 ILE A O 1
ATOM 3730 N N . VAL A 1 476 ? 15.030 -0.982 -24.812 1.00 90.62 476 VAL A N 1
ATOM 3731 C CA . VAL A 1 476 ? 16.173 -0.156 -24.437 1.00 90.62 476 VAL A CA 1
ATOM 3732 C C . VAL A 1 476 ? 15.963 0.252 -22.980 1.00 90.62 476 VAL A C 1
ATOM 3734 O O . VAL A 1 476 ? 15.032 0.992 -22.659 1.00 90.62 476 VAL A O 1
ATOM 3737 N N . GLU A 1 477 ? 16.811 -0.256 -22.099 1.00 85.50 477 GLU A N 1
ATOM 3738 C CA . GLU A 1 477 ? 16.683 -0.171 -20.649 1.00 85.50 477 GLU A CA 1
ATOM 3739 C C . GLU A 1 477 ? 17.791 0.675 -20.010 1.00 85.50 477 GLU A C 1
ATOM 3741 O O . GLU A 1 477 ? 18.979 0.508 -20.297 1.00 85.50 477 GLU A O 1
ATOM 3746 N N . ASP A 1 478 ? 17.404 1.531 -19.068 1.00 78.12 478 ASP A N 1
ATOM 3747 C CA . ASP A 1 478 ? 18.299 2.180 -18.115 1.00 78.12 478 ASP A CA 1
ATOM 3748 C C . ASP A 1 478 ? 18.585 1.247 -16.929 1.00 78.12 478 ASP A C 1
ATOM 3750 O O . ASP A 1 478 ? 17.921 1.261 -15.887 1.00 78.12 478 ASP A O 1
ATOM 3754 N N . TYR A 1 479 ? 19.623 0.427 -17.080 1.00 67.12 479 TYR A N 1
ATOM 3755 C CA . TYR A 1 479 ? 19.978 -0.551 -16.058 1.00 67.12 479 TYR A CA 1
ATOM 3756 C C . TYR A 1 479 ? 20.595 0.087 -14.797 1.00 67.12 479 TYR A C 1
ATOM 3758 O O . TYR A 1 479 ? 20.645 -0.571 -13.757 1.00 67.12 479 TYR A O 1
ATOM 3766 N N . ASN A 1 480 ? 21.067 1.340 -14.826 1.00 56.78 480 ASN A N 1
ATOM 3767 C CA . ASN A 1 480 ? 21.644 1.976 -13.630 1.00 56.78 480 ASN A CA 1
ATOM 3768 C C . ASN A 1 480 ? 20.574 2.260 -12.567 1.00 56.78 480 ASN A C 1
ATOM 3770 O O . ASN A 1 480 ? 20.877 2.296 -11.375 1.00 56.78 480 ASN A O 1
ATOM 3774 N N . ASN A 1 481 ? 19.324 2.406 -13.007 1.00 49.66 481 ASN A N 1
ATOM 3775 C CA . ASN A 1 481 ? 18.150 2.538 -12.152 1.00 49.66 481 ASN A CA 1
ATOM 3776 C C . ASN A 1 481 ? 17.412 1.196 -11.952 1.00 49.66 481 ASN A C 1
ATOM 3778 O O . ASN A 1 481 ? 16.412 1.135 -11.231 1.00 49.66 481 ASN A O 1
ATOM 3782 N N . SER A 1 482 ? 17.912 0.103 -12.544 1.00 46.75 482 SER A N 1
ATOM 3783 C CA . SER A 1 482 ? 17.397 -1.250 -12.318 1.00 46.75 482 SER A CA 1
ATOM 3784 C C . SER A 1 482 ? 17.954 -1.813 -10.997 1.00 46.75 482 SER A C 1
ATOM 3786 O O . SER A 1 482 ? 19.163 -1.892 -10.785 1.00 46.75 482 SER A O 1
ATOM 3788 N N . GLY A 1 483 ? 17.072 -2.173 -10.054 1.00 35.81 483 GLY A N 1
ATOM 3789 C CA . GLY A 1 483 ? 17.460 -2.862 -8.810 1.00 35.81 483 GLY A CA 1
ATOM 3790 C C . GLY A 1 483 ? 17.330 -2.093 -7.487 1.00 35.81 483 GLY A C 1
ATOM 3791 O O . GLY A 1 483 ? 17.894 -2.534 -6.487 1.00 35.81 483 GLY A O 1
ATOM 3792 N N . GLY A 1 484 ? 16.582 -0.985 -7.431 1.00 34.31 484 GLY A N 1
ATOM 3793 C CA . GLY A 1 484 ? 16.138 -0.378 -6.161 1.00 34.31 484 GLY A CA 1
ATOM 3794 C C . GLY A 1 484 ? 17.196 0.398 -5.362 1.00 34.31 484 GLY A C 1
ATOM 3795 O O . GLY A 1 484 ? 16.861 0.981 -4.336 1.00 34.31 484 GLY A O 1
ATOM 3796 N N . ASN A 1 485 ? 18.442 0.469 -5.835 1.00 34.69 485 ASN A N 1
ATOM 3797 C CA . ASN A 1 485 ? 19.407 1.471 -5.384 1.00 34.69 485 ASN A CA 1
ATOM 3798 C C . ASN A 1 485 ? 19.265 2.711 -6.273 1.00 34.69 485 ASN A C 1
ATOM 3800 O O . ASN A 1 485 ? 20.054 2.903 -7.196 1.00 34.69 485 ASN A O 1
ATOM 3804 N N . ASP A 1 486 ? 18.264 3.552 -6.005 1.00 38.22 486 ASP A N 1
ATOM 3805 C CA . ASP A 1 486 ? 18.272 4.915 -6.539 1.00 38.22 486 ASP A CA 1
ATOM 3806 C C . ASP A 1 486 ? 19.461 5.636 -5.890 1.00 38.22 486 ASP A C 1
ATOM 3808 O O . ASP A 1 486 ? 19.410 6.069 -4.740 1.00 38.22 486 ASP A O 1
ATOM 3812 N N . THR A 1 487 ? 20.590 5.686 -6.596 1.00 36.47 487 THR A N 1
ATOM 3813 C CA . THR A 1 487 ? 21.817 6.345 -6.119 1.00 36.47 487 THR A CA 1
ATOM 3814 C C . THR A 1 487 ? 21.671 7.870 -6.051 1.00 36.47 487 THR A C 1
ATOM 3816 O O . THR A 1 487 ? 22.627 8.565 -5.709 1.00 36.47 487 THR A O 1
ATOM 3819 N N . GLY A 1 488 ? 20.481 8.408 -6.351 1.00 36.41 488 GLY A N 1
ATOM 3820 C CA . GLY A 1 488 ? 20.192 9.838 -6.320 1.00 36.41 488 GLY A CA 1
ATOM 3821 C C . GLY A 1 488 ? 20.705 10.591 -7.547 1.00 36.41 488 GLY A C 1
ATOM 3822 O O . GLY A 1 488 ? 20.656 11.818 -7.564 1.00 36.41 488 GLY A O 1
ATOM 3823 N N . ILE A 1 489 ? 21.172 9.885 -8.579 1.00 39.16 489 ILE A N 1
ATOM 3824 C CA . ILE A 1 489 ? 21.647 10.473 -9.833 1.00 39.16 489 ILE A CA 1
ATOM 3825 C C . ILE A 1 489 ? 20.785 9.916 -10.975 1.00 39.16 489 ILE A C 1
ATOM 3827 O O . ILE A 1 489 ? 20.834 8.724 -11.272 1.00 39.16 489 ILE A O 1
ATOM 3831 N N . VAL A 1 490 ? 19.985 10.771 -11.631 1.00 41.00 490 VAL A N 1
ATOM 3832 C CA . VAL A 1 490 ? 19.475 10.470 -12.980 1.00 41.00 490 VAL A CA 1
ATOM 3833 C C . VAL A 1 490 ? 20.690 10.522 -13.893 1.00 41.00 490 VAL A C 1
ATOM 3835 O O . VAL A 1 490 ? 21.144 11.594 -14.275 1.00 41.00 490 VAL A O 1
ATOM 3838 N N . ALA A 1 491 ? 21.245 9.366 -14.212 1.00 48.53 491 ALA A N 1
ATOM 3839 C CA . ALA A 1 491 ? 22.184 9.230 -15.307 1.00 48.53 491 ALA A CA 1
ATOM 3840 C C . ALA A 1 491 ? 21.617 8.192 -16.271 1.00 48.53 491 ALA A C 1
ATOM 3842 O O . ALA A 1 491 ? 22.266 7.178 -16.493 1.00 48.53 491 ALA A O 1
ATOM 3843 N N . SER A 1 492 ? 20.404 8.418 -16.807 1.00 55.78 492 SER A N 1
ATOM 3844 C CA . SER A 1 492 ? 20.106 7.887 -18.140 1.00 55.78 492 SER A CA 1
ATOM 3845 C C . SER A 1 492 ? 20.904 8.777 -19.075 1.00 55.78 492 SER A C 1
ATOM 3847 O O . SER A 1 492 ? 20.520 9.929 -19.284 1.00 55.78 492 SER A O 1
ATOM 3849 N N . PRO A 1 493 ? 22.057 8.325 -19.562 1.00 60.78 493 PRO A N 1
ATOM 3850 C CA . PRO A 1 493 ? 22.874 9.169 -20.400 1.00 60.78 493 PRO A CA 1
ATOM 3851 C C . PRO A 1 493 ? 22.163 9.326 -21.752 1.00 60.78 493 PRO A C 1
ATOM 3853 O O . PRO A 1 493 ? 21.414 8.433 -22.162 1.00 60.78 493 PRO A O 1
ATOM 3856 N N . ASP A 1 494 ? 22.383 10.437 -22.453 1.00 75.19 494 ASP A N 1
ATOM 3857 C CA . ASP A 1 494 ? 21.807 10.638 -23.786 1.00 75.19 494 ASP A CA 1
ATOM 3858 C C . ASP A 1 494 ? 22.351 9.600 -24.788 1.00 75.19 494 ASP A C 1
ATOM 3860 O O . ASP A 1 494 ? 23.389 9.784 -25.420 1.00 75.19 494 ASP A O 1
ATOM 3864 N N . TYR A 1 495 ? 21.638 8.483 -24.941 1.00 77.06 495 TYR A N 1
ATOM 3865 C CA . TYR A 1 495 ? 21.972 7.423 -25.894 1.00 77.06 495 TYR A CA 1
ATOM 3866 C C . TYR A 1 495 ? 21.551 7.757 -27.335 1.00 77.06 495 TYR A C 1
ATOM 3868 O O . TYR A 1 495 ? 21.673 6.917 -28.234 1.00 77.06 495 TYR A O 1
ATOM 3876 N N . GLY A 1 496 ? 21.043 8.968 -27.579 1.00 83.12 496 GLY A N 1
ATOM 3877 C CA . GLY A 1 496 ? 20.596 9.428 -28.882 1.00 83.12 496 GLY A CA 1
ATOM 3878 C C . GLY A 1 496 ? 19.377 8.657 -29.375 1.00 83.12 496 GLY A C 1
ATOM 3879 O O . GLY A 1 496 ? 18.265 8.820 -28.879 1.00 83.12 496 GLY A O 1
ATOM 3880 N N . THR A 1 497 ? 19.540 7.856 -30.425 1.00 88.50 497 THR A N 1
ATOM 3881 C CA . THR A 1 497 ? 18.450 7.060 -31.004 1.00 88.50 497 THR A CA 1
ATOM 3882 C C . THR A 1 497 ? 18.922 5.641 -31.246 1.00 88.50 497 THR A C 1
ATOM 3884 O O . THR A 1 497 ? 19.882 5.418 -31.982 1.00 88.50 497 THR A O 1
ATOM 3887 N N . ILE A 1 498 ? 18.217 4.687 -30.648 1.00 91.12 498 ILE A N 1
ATOM 3888 C CA . ILE A 1 498 ? 18.407 3.260 -30.875 1.00 91.12 498 ILE A CA 1
ATOM 3889 C C . ILE A 1 498 ? 17.304 2.772 -31.806 1.00 91.12 498 ILE A C 1
ATOM 3891 O O . ILE A 1 498 ? 16.133 3.119 -31.653 1.00 91.12 498 ILE A O 1
ATOM 3895 N N . THR A 1 499 ? 17.680 1.963 -32.790 1.00 95.06 499 THR A N 1
ATOM 3896 C CA . THR A 1 499 ? 16.741 1.310 -33.701 1.00 95.06 499 THR A CA 1
ATOM 3897 C C . THR A 1 499 ? 16.988 -0.188 -33.688 1.00 95.06 499 THR A C 1
ATOM 3899 O O . THR A 1 499 ? 18.077 -0.644 -34.044 1.00 95.06 499 THR A O 1
ATOM 3902 N N . ILE A 1 500 ? 15.971 -0.943 -33.279 1.00 97.56 500 ILE A N 1
ATOM 3903 C CA . ILE A 1 500 ? 15.940 -2.401 -33.344 1.00 97.56 500 ILE A CA 1
ATOM 3904 C C . ILE A 1 500 ? 15.169 -2.774 -34.610 1.00 97.56 500 ILE A C 1
ATOM 3906 O O . ILE A 1 500 ? 13.955 -2.616 -34.679 1.00 97.56 500 ILE A O 1
ATOM 3910 N N . ARG A 1 501 ? 15.891 -3.243 -35.620 1.00 97.56 501 ARG A N 1
ATOM 3911 C CA . ARG A 1 501 ? 15.406 -3.619 -36.954 1.00 97.56 501 ARG A CA 1
ATOM 3912 C C . ARG A 1 501 ? 15.327 -5.131 -37.121 1.00 97.56 501 ARG A C 1
ATOM 3914 O O . ARG A 1 501 ? 15.891 -5.882 -36.323 1.00 97.56 501 ARG A O 1
ATOM 3921 N N . ASN A 1 502 ? 14.643 -5.580 -38.173 1.00 96.69 502 ASN A N 1
ATOM 3922 C CA . ASN A 1 502 ? 14.302 -6.993 -38.390 1.00 96.69 502 ASN A CA 1
ATOM 3923 C C . ASN A 1 502 ? 13.597 -7.604 -37.161 1.00 96.69 502 ASN A C 1
ATOM 3925 O O . ASN A 1 502 ? 13.794 -8.776 -36.827 1.00 96.69 502 ASN A O 1
ATOM 3929 N N . ALA A 1 503 ? 12.830 -6.780 -36.447 1.00 97.69 503 ALA A N 1
ATOM 3930 C CA . ALA A 1 503 ? 12.162 -7.147 -35.216 1.00 97.69 503 ALA A CA 1
ATOM 3931 C C . ALA A 1 503 ? 10.941 -8.011 -35.543 1.00 97.69 503 ALA A C 1
ATOM 3933 O O . ALA A 1 503 ? 10.022 -7.583 -36.244 1.00 97.69 503 ALA A O 1
ATOM 3934 N N . SER A 1 504 ? 10.935 -9.255 -35.067 1.00 97.69 504 SER A N 1
ATOM 3935 C CA . SER A 1 504 ? 9.783 -10.145 -35.224 1.00 97.69 504 SER A CA 1
ATOM 3936 C C . SER A 1 504 ? 9.763 -11.239 -34.167 1.00 97.69 504 SER A C 1
ATOM 3938 O O . SER A 1 504 ? 10.791 -11.581 -33.579 1.00 97.69 504 SER A O 1
ATOM 3940 N N . ALA A 1 505 ? 8.576 -11.777 -33.916 1.00 97.38 505 ALA A N 1
ATOM 3941 C CA . ALA A 1 505 ? 8.376 -12.879 -32.992 1.00 97.38 505 ALA A CA 1
ATOM 3942 C C . ALA A 1 505 ? 7.468 -13.942 -33.606 1.00 97.38 505 ALA A C 1
ATOM 3944 O O . ALA A 1 505 ? 6.650 -13.658 -34.480 1.00 97.38 505 ALA A O 1
ATOM 3945 N N . GLN A 1 506 ? 7.614 -15.176 -33.141 1.00 97.56 506 GLN A N 1
ATOM 3946 C CA . GLN A 1 506 ? 6.790 -16.304 -33.548 1.00 97.56 506 GLN A CA 1
ATOM 3947 C C . GLN A 1 506 ? 5.930 -16.724 -32.363 1.00 97.56 506 GLN A C 1
ATOM 3949 O O . GLN A 1 506 ? 6.462 -17.044 -31.301 1.00 97.56 506 GLN A O 1
ATOM 3954 N N . GLY A 1 507 ? 4.612 -16.734 -32.549 1.00 93.31 507 GLY A N 1
ATOM 3955 C CA . GLY A 1 507 ? 3.661 -17.239 -31.562 1.00 93.31 507 GLY A CA 1
ATOM 3956 C C . GLY A 1 507 ? 2.615 -18.157 -32.182 1.00 93.31 507 GLY A C 1
ATOM 3957 O O . GLY A 1 507 ? 2.697 -18.519 -33.360 1.00 93.31 507 GLY A O 1
ATOM 3958 N N . SER A 1 508 ? 1.584 -18.493 -31.404 1.00 91.50 508 SER A N 1
ATOM 3959 C CA . SER A 1 508 ? 0.488 -19.368 -31.860 1.00 91.50 508 SER A CA 1
ATOM 3960 C C . SER A 1 508 ? -0.302 -18.778 -33.033 1.00 91.50 508 SER A C 1
ATOM 3962 O O . SER A 1 508 ? -0.851 -19.517 -33.844 1.00 91.50 508 SER A O 1
ATOM 3964 N N . ALA A 1 509 ? -0.351 -17.446 -33.137 1.00 88.25 509 ALA A N 1
ATOM 3965 C CA . ALA A 1 509 ? -1.022 -16.724 -34.219 1.00 88.25 509 ALA A CA 1
ATOM 3966 C C . ALA A 1 509 ? -0.172 -16.599 -35.502 1.00 88.25 509 ALA A C 1
ATOM 3968 O O . ALA A 1 509 ? -0.620 -15.997 -36.475 1.00 88.25 509 ALA A O 1
ATOM 3969 N N . GLY A 1 510 ? 1.043 -17.158 -35.522 1.00 93.00 510 GLY A N 1
ATOM 3970 C CA . GLY A 1 510 ? 2.002 -16.980 -36.610 1.00 93.00 510 GLY A CA 1
ATOM 3971 C C . GLY A 1 510 ? 3.094 -15.962 -36.274 1.00 93.00 510 GLY A C 1
ATOM 3972 O O . GLY A 1 510 ? 3.344 -15.654 -35.105 1.00 93.00 510 GLY A O 1
ATOM 3973 N N . ARG A 1 511 ? 3.775 -15.474 -37.317 1.00 95.44 511 ARG A N 1
ATOM 3974 C CA . ARG A 1 511 ? 4.783 -14.416 -37.191 1.00 95.44 511 ARG A CA 1
ATOM 3975 C C . ARG A 1 511 ? 4.081 -13.091 -36.899 1.00 95.44 511 ARG A C 1
ATOM 3977 O O . ARG A 1 511 ? 3.172 -12.710 -37.632 1.00 95.44 511 ARG A O 1
ATOM 3984 N N . ILE A 1 512 ? 4.531 -12.396 -35.863 1.00 95.25 512 ILE A N 1
ATOM 3985 C CA . ILE A 1 512 ? 4.108 -11.038 -35.522 1.00 95.25 512 ILE A CA 1
ATOM 3986 C C . ILE A 1 512 ? 5.298 -10.084 -35.586 1.00 95.25 512 ILE A C 1
ATOM 3988 O O . ILE A 1 512 ? 6.460 -10.505 -35.562 1.00 95.25 512 ILE A O 1
ATOM 3992 N N . THR A 1 513 ? 4.997 -8.794 -35.634 1.00 95.94 513 THR A N 1
ATOM 3993 C CA . THR A 1 513 ? 5.989 -7.723 -35.635 1.00 95.94 513 THR A CA 1
ATOM 3994 C C . THR A 1 513 ? 5.672 -6.702 -34.533 1.00 95.94 513 THR A C 1
ATOM 3996 O O . THR A 1 513 ? 4.615 -6.800 -33.903 1.00 95.94 513 THR A O 1
ATOM 3999 N N . PRO A 1 514 ? 6.549 -5.723 -34.257 1.00 93.50 514 PRO A N 1
ATOM 4000 C CA . PRO A 1 514 ? 6.277 -4.691 -33.257 1.00 93.50 514 PRO A CA 1
ATOM 4001 C C . PRO A 1 514 ? 5.097 -3.770 -33.604 1.00 93.50 514 PRO A C 1
ATOM 4003 O O . PRO A 1 514 ? 4.574 -3.095 -32.721 1.00 93.50 514 PRO A O 1
ATOM 4006 N N . ALA A 1 515 ? 4.664 -3.723 -34.868 1.00 91.88 515 ALA A N 1
ATOM 4007 C CA . ALA A 1 515 ? 3.595 -2.835 -35.314 1.00 91.88 515 ALA A CA 1
ATOM 4008 C C . ALA A 1 515 ? 2.286 -3.069 -34.536 1.00 91.88 515 ALA A C 1
ATOM 4010 O O . ALA A 1 515 ? 1.804 -4.194 -34.409 1.00 91.88 515 ALA A O 1
ATOM 4011 N N . GLY A 1 516 ? 1.704 -1.984 -34.018 1.00 85.56 516 GLY A N 1
ATOM 4012 C CA . GLY A 1 516 ? 0.486 -2.037 -33.201 1.00 85.56 516 GLY A CA 1
ATOM 4013 C C . GLY A 1 516 ? 0.681 -2.578 -31.778 1.00 85.56 516 GLY A C 1
ATOM 4014 O O . GLY A 1 516 ? -0.313 -2.745 -31.075 1.00 85.56 516 GLY A O 1
ATOM 4015 N N . GLY A 1 517 ? 1.924 -2.845 -31.361 1.00 85.75 517 GLY A N 1
ATOM 4016 C CA . GLY A 1 517 ? 2.266 -3.195 -29.984 1.00 85.75 517 GLY A CA 1
ATOM 4017 C C . GLY A 1 517 ? 2.152 -2.010 -29.022 1.00 85.75 517 GLY A C 1
ATOM 4018 O O . GLY A 1 517 ? 2.089 -0.848 -29.430 1.00 85.75 517 GLY A O 1
ATOM 4019 N N . GLU A 1 518 ? 2.131 -2.311 -27.728 1.00 90.12 518 GLU A N 1
ATOM 4020 C CA . GLU A 1 518 ? 2.119 -1.319 -26.656 1.00 90.12 518 GLU A CA 1
ATOM 4021 C C . GLU A 1 518 ? 3.486 -0.632 -26.568 1.00 90.12 518 GLU A C 1
ATOM 4023 O O . GLU A 1 518 ? 4.509 -1.291 -26.379 1.00 90.12 518 GLU A O 1
ATOM 4028 N N . LEU A 1 519 ? 3.504 0.693 -26.726 1.00 88.38 519 LEU A N 1
ATOM 4029 C CA . LEU A 1 519 ? 4.714 1.500 -26.591 1.00 88.38 519 LEU A CA 1
ATOM 4030 C C . LEU A 1 519 ? 5.048 1.715 -25.116 1.00 88.38 519 LEU A C 1
ATOM 4032 O O . LEU A 1 519 ? 4.185 2.085 -24.320 1.00 88.38 519 LEU A O 1
ATOM 4036 N N . ILE A 1 520 ? 6.321 1.526 -24.789 1.00 86.06 520 ILE A N 1
ATOM 4037 C CA . ILE A 1 520 ? 6.894 1.743 -23.465 1.00 86.06 520 ILE A CA 1
ATOM 4038 C C . ILE A 1 520 ? 7.883 2.901 -23.583 1.00 86.06 520 ILE A C 1
ATOM 4040 O O . ILE A 1 520 ? 8.725 2.919 -24.483 1.00 86.06 520 ILE A O 1
ATOM 4044 N N . GLU A 1 521 ? 7.786 3.871 -22.684 1.00 83.88 521 GLU A N 1
ATOM 4045 C CA . GLU A 1 521 ? 8.649 5.050 -22.660 1.00 83.88 521 GLU A CA 1
ATOM 4046 C C . GLU A 1 521 ? 9.455 5.090 -21.366 1.00 83.88 521 GLU A C 1
ATOM 4048 O O . GLU A 1 521 ? 8.937 4.807 -20.284 1.00 83.88 521 GLU A O 1
ATOM 4053 N N . LEU A 1 522 ? 10.717 5.507 -21.480 1.00 78.19 522 LEU A N 1
ATOM 4054 C CA . LEU A 1 522 ? 11.562 5.730 -20.320 1.00 78.19 522 LEU A CA 1
ATOM 4055 C C . LEU A 1 522 ? 11.034 6.964 -19.596 1.00 78.19 522 LEU A C 1
ATOM 4057 O O . LEU A 1 522 ? 10.846 8.017 -20.211 1.00 78.19 522 LEU A O 1
ATOM 4061 N N . PHE A 1 523 ? 10.822 6.858 -18.290 1.00 73.19 523 PHE A N 1
ATOM 4062 C CA . PHE A 1 523 ? 10.178 7.915 -17.524 1.00 73.19 523 PHE A CA 1
ATOM 4063 C C . PHE A 1 523 ? 10.899 8.167 -16.202 1.00 73.19 523 PHE A C 1
ATOM 4065 O O . PHE A 1 523 ? 10.909 7.320 -15.304 1.00 73.19 523 PHE A O 1
ATOM 4072 N N . ASP A 1 524 ? 11.451 9.372 -16.038 1.00 66.19 524 ASP A N 1
ATOM 4073 C CA . ASP A 1 524 ? 12.020 9.788 -14.761 1.00 66.19 524 ASP A CA 1
ATOM 4074 C C . ASP A 1 524 ? 10.915 10.244 -13.816 1.00 66.19 524 ASP A C 1
ATOM 4076 O O . ASP A 1 524 ? 10.402 11.364 -13.880 1.00 66.19 524 ASP A O 1
ATOM 4080 N N . THR A 1 525 ? 10.576 9.370 -12.876 1.00 55.53 525 THR A N 1
ATOM 4081 C CA . THR A 1 525 ? 9.555 9.659 -11.866 1.00 55.53 525 THR A CA 1
ATOM 4082 C C . THR A 1 525 ? 9.916 10.796 -10.907 1.00 55.53 525 THR A C 1
ATOM 4084 O O . THR A 1 525 ? 9.002 11.346 -10.288 1.00 55.53 525 THR A O 1
ATOM 4087 N N . ARG A 1 526 ? 11.198 11.182 -10.794 1.00 56.16 526 ARG A N 1
ATOM 4088 C CA . ARG A 1 526 ? 11.646 12.280 -9.918 1.00 56.16 526 ARG A CA 1
ATOM 4089 C C . ARG A 1 526 ? 11.291 13.638 -10.501 1.00 56.16 526 ARG A C 1
ATOM 4091 O O . ARG A 1 526 ? 10.734 14.483 -9.806 1.00 56.16 526 ARG A O 1
ATOM 4098 N N . THR A 1 527 ? 11.584 13.827 -11.783 1.00 59.00 527 THR A N 1
ATOM 4099 C CA . THR A 1 527 ? 11.279 15.067 -12.509 1.00 59.00 527 THR A CA 1
ATOM 4100 C C . THR A 1 527 ? 9.923 15.025 -13.218 1.00 59.00 527 THR A C 1
ATOM 4102 O O . THR A 1 527 ? 9.453 16.054 -13.690 1.00 59.00 527 THR A O 1
ATOM 4105 N N . SER A 1 528 ? 9.259 13.862 -13.244 1.00 64.62 528 SER A N 1
ATOM 4106 C CA . SER A 1 528 ? 8.062 13.600 -14.058 1.00 64.62 528 SER A CA 1
ATOM 4107 C C . SER A 1 528 ? 8.295 13.882 -15.546 1.00 64.62 528 SER A C 1
ATOM 4109 O O . SER A 1 528 ? 7.416 14.400 -16.234 1.00 64.62 528 SER A O 1
ATOM 4111 N N . THR A 1 529 ? 9.492 13.546 -16.029 1.00 68.69 529 THR A N 1
ATOM 4112 C CA . THR A 1 529 ? 9.923 13.816 -17.403 1.00 68.69 529 THR A CA 1
ATOM 4113 C C . THR A 1 529 ? 9.993 12.512 -18.178 1.00 68.69 529 THR A C 1
ATOM 4115 O O . THR A 1 529 ? 10.658 11.564 -17.761 1.00 68.69 529 THR A O 1
ATOM 4118 N N . VAL A 1 530 ? 9.331 12.477 -19.333 1.00 77.19 530 VAL A N 1
ATOM 4119 C CA . VAL A 1 530 ? 9.554 11.431 -20.332 1.00 77.19 530 VAL A CA 1
ATOM 4120 C C . VAL A 1 530 ? 10.979 11.593 -20.852 1.00 77.19 530 VAL A C 1
ATOM 4122 O O . VAL A 1 530 ? 11.337 12.644 -21.381 1.00 77.19 530 VAL A O 1
ATOM 4125 N N . LEU A 1 531 ? 11.801 10.569 -20.658 1.00 78.12 531 LEU A N 1
ATOM 4126 C CA . LEU A 1 531 ? 13.196 10.545 -21.078 1.00 78.12 531 LEU A CA 1
ATOM 4127 C C . LEU A 1 531 ? 13.380 9.881 -22.440 1.00 78.12 531 LEU A C 1
ATOM 4129 O O . LEU A 1 531 ? 14.427 10.071 -23.053 1.00 78.12 531 LEU A O 1
ATOM 4133 N N . SER A 1 532 ? 12.390 9.142 -22.945 1.00 87.06 532 SER A N 1
ATOM 4134 C CA . SER A 1 532 ? 12.441 8.606 -24.302 1.00 87.06 532 SER A CA 1
ATOM 4135 C C . SER A 1 532 ? 11.091 8.581 -25.001 1.00 87.06 532 SER A C 1
ATOM 4137 O O . SER A 1 532 ? 10.049 8.472 -24.372 1.00 87.06 532 SER A O 1
ATOM 4139 N N . GLN A 1 533 ? 11.127 8.681 -26.325 1.00 89.00 533 GLN A N 1
ATOM 4140 C CA . GLN A 1 533 ? 9.971 8.515 -27.196 1.00 89.00 533 GLN A CA 1
ATOM 4141 C C . GLN A 1 533 ? 10.239 7.339 -28.121 1.00 89.00 533 GLN A C 1
ATOM 4143 O O . GLN A 1 533 ? 11.211 7.356 -28.887 1.00 89.00 533 GLN A O 1
ATOM 4148 N N . CYS A 1 534 ? 9.382 6.326 -28.044 1.00 90.94 534 CYS A N 1
ATOM 4149 C CA . CYS A 1 534 ? 9.463 5.152 -28.898 1.00 90.94 534 CYS A CA 1
ATOM 4150 C C . CYS A 1 534 ? 8.373 5.166 -29.970 1.00 90.94 534 CYS A C 1
ATOM 4152 O O . CYS A 1 534 ? 7.283 5.704 -29.790 1.00 90.94 534 CYS A O 1
ATOM 4154 N N . SER A 1 535 ? 8.674 4.565 -31.113 1.00 92.56 535 SER A N 1
ATOM 4155 C CA . SER A 1 535 ? 7.745 4.397 -32.229 1.00 92.56 535 SER A CA 1
ATOM 4156 C C . SER A 1 535 ? 8.004 3.071 -32.938 1.00 92.56 535 SER A C 1
ATOM 4158 O O . SER A 1 535 ? 9.085 2.489 -32.813 1.00 92.56 535 SER A O 1
ATOM 4160 N N . THR A 1 536 ? 7.002 2.587 -33.671 1.00 92.62 536 THR A N 1
ATOM 4161 C CA . THR A 1 536 ? 7.064 1.323 -34.411 1.00 92.62 536 THR A CA 1
ATOM 4162 C C . THR A 1 536 ? 6.980 1.545 -35.914 1.00 92.62 536 THR A C 1
ATOM 4164 O O . THR A 1 536 ? 6.131 2.292 -36.402 1.00 92.62 536 THR A O 1
ATOM 4167 N N . GLY A 1 537 ? 7.861 0.868 -36.648 1.00 86.12 537 GLY A N 1
ATOM 4168 C CA . GLY A 1 537 ? 7.689 0.555 -38.067 1.00 86.12 537 GLY A CA 1
ATOM 4169 C C . GLY A 1 537 ? 7.111 -0.855 -38.241 1.00 86.12 537 GLY A C 1
ATOM 4170 O O . GLY A 1 537 ? 6.804 -1.529 -37.257 1.00 86.12 537 GLY A O 1
ATOM 4171 N N . GLU A 1 538 ? 6.987 -1.339 -39.483 1.00 86.06 538 GLU A N 1
ATOM 4172 C CA . GLU A 1 538 ? 6.488 -2.704 -39.727 1.00 86.06 538 GLU A CA 1
ATOM 4173 C C . GLU A 1 538 ? 7.369 -3.779 -39.080 1.00 86.06 538 GLU A C 1
ATOM 4175 O O . GLU A 1 538 ? 6.819 -4.685 -38.472 1.00 86.06 538 GLU A O 1
ATOM 4180 N N . GLU A 1 539 ? 8.700 -3.673 -39.152 1.00 94.62 539 GLU A N 1
ATOM 4181 C CA . GLU A 1 539 ? 9.660 -4.608 -38.526 1.00 94.62 539 GLU A CA 1
ATOM 4182 C C . GLU A 1 539 ? 10.739 -3.864 -37.716 1.00 94.62 539 GLU A C 1
ATOM 4184 O O . GLU A 1 539 ? 11.886 -4.312 -37.604 1.00 94.62 539 GLU A O 1
ATOM 4189 N N . GLU A 1 540 ? 10.390 -2.693 -37.179 1.00 94.94 540 GLU A N 1
ATOM 4190 C CA . GLU A 1 540 ? 11.332 -1.800 -36.503 1.00 94.94 540 GLU A CA 1
ATOM 4191 C C . GLU A 1 540 ? 10.752 -1.222 -35.209 1.00 94.94 540 GLU A C 1
ATOM 4193 O O . GLU A 1 540 ? 9.574 -0.868 -35.143 1.00 94.94 540 GLU A O 1
ATOM 4198 N N . VAL A 1 541 ? 11.608 -1.078 -34.199 1.00 96.38 541 VAL A N 1
ATOM 4199 C CA . VAL A 1 541 ? 11.357 -0.308 -32.975 1.00 96.38 541 VAL A CA 1
ATOM 4200 C C . VAL A 1 541 ? 12.398 0.795 -32.895 1.00 96.38 541 VAL A C 1
ATOM 4202 O O . VAL A 1 541 ? 13.596 0.516 -32.879 1.00 96.38 541 VAL A O 1
ATOM 4205 N N . ILE A 1 542 ? 11.954 2.047 -32.858 1.00 94.62 542 ILE A N 1
ATOM 4206 C CA . ILE A 1 542 ? 12.824 3.225 -32.807 1.00 94.62 542 ILE A CA 1
ATOM 4207 C C . ILE A 1 542 ? 12.581 3.918 -31.475 1.00 94.62 542 ILE A C 1
ATOM 4209 O O . ILE A 1 542 ? 11.483 4.421 -31.261 1.00 94.62 542 ILE A O 1
ATOM 4213 N N . CYS A 1 543 ? 13.596 3.983 -30.617 1.00 92.12 543 CYS A N 1
ATOM 4214 C CA . CYS A 1 543 ? 13.544 4.663 -29.325 1.00 92.12 543 CYS A CA 1
ATOM 4215 C C . CYS A 1 543 ? 14.570 5.788 -29.280 1.00 92.12 543 CYS A C 1
ATOM 4217 O O . CYS A 1 543 ? 15.778 5.562 -29.398 1.00 92.12 543 CYS A O 1
ATOM 4219 N N . LYS A 1 544 ? 14.079 7.015 -29.124 1.00 89.88 544 LYS A N 1
ATOM 4220 C CA . LYS A 1 544 ? 14.890 8.228 -29.060 1.00 89.88 544 LYS A CA 1
ATOM 4221 C C . LYS A 1 544 ? 14.905 8.772 -27.639 1.00 89.88 544 LYS A C 1
ATOM 4223 O O . LYS A 1 544 ? 13.839 9.008 -27.081 1.00 89.88 544 LYS A O 1
ATOM 4228 N N . TYR A 1 545 ? 16.087 9.043 -27.098 1.00 85.06 545 TYR A N 1
ATOM 4229 C CA . TYR A 1 545 ? 16.232 9.805 -25.866 1.00 85.06 545 TYR A CA 1
ATOM 4230 C C . TYR A 1 545 ? 15.805 11.264 -26.101 1.00 85.06 545 TYR A C 1
ATOM 4232 O O . TYR A 1 545 ? 16.202 11.905 -27.078 1.00 85.06 545 TYR A O 1
ATOM 4240 N N . VAL A 1 546 ? 14.943 11.778 -25.227 1.00 84.75 546 VAL A N 1
ATOM 4241 C CA . VAL A 1 546 ? 14.410 13.153 -25.259 1.00 84.75 546 VAL A CA 1
ATOM 4242 C C . VAL A 1 546 ? 14.563 13.868 -23.914 1.00 84.75 546 VAL A C 1
ATOM 4244 O O . VAL A 1 546 ? 14.031 14.964 -23.734 1.00 84.75 546 VAL A O 1
ATOM 4247 N N . GLY A 1 547 ? 15.276 13.249 -22.970 1.00 73.19 547 GLY A N 1
ATOM 4248 C CA . GLY A 1 547 ? 15.566 13.831 -21.668 1.00 73.19 547 GLY A CA 1
ATOM 4249 C C . GLY A 1 547 ? 16.538 15.018 -21.737 1.00 73.19 547 GLY A C 1
ATOM 4250 O O . GLY A 1 547 ? 17.080 15.335 -22.800 1.00 73.19 547 GLY A O 1
ATOM 4251 N N . PRO A 1 548 ? 16.764 15.704 -20.603 1.00 68.69 548 PRO A N 1
ATOM 4252 C CA . PRO A 1 548 ? 17.710 16.811 -20.540 1.00 68.69 548 PRO A CA 1
ATOM 4253 C C . PRO A 1 548 ? 19.120 16.348 -20.950 1.00 68.69 548 PRO A C 1
ATOM 4255 O O . PRO A 1 548 ? 19.493 15.207 -20.650 1.00 68.69 548 PRO A O 1
ATOM 4258 N N . PRO A 1 549 ? 19.902 17.210 -21.630 1.00 59.97 549 PRO A N 1
ATOM 4259 C CA . PRO A 1 549 ? 21.263 16.879 -22.022 1.00 59.97 549 PRO A CA 1
ATOM 4260 C C . PRO A 1 549 ? 22.098 16.591 -20.775 1.00 59.97 549 PRO A C 1
ATOM 4262 O O . PRO A 1 549 ? 22.092 17.364 -19.817 1.00 59.97 549 PRO A O 1
ATOM 4265 N N . THR A 1 550 ? 22.800 15.465 -20.787 1.00 56.22 550 THR A N 1
ATOM 4266 C CA . THR A 1 550 ? 23.757 15.112 -19.743 1.00 56.22 550 THR A CA 1
ATOM 4267 C C . THR A 1 550 ? 25.092 15.770 -20.077 1.00 56.22 550 THR A C 1
ATOM 4269 O O . THR A 1 550 ? 25.652 15.489 -21.137 1.00 56.22 550 THR A O 1
ATOM 4272 N N . ASP A 1 551 ? 25.585 16.663 -19.214 1.00 45.66 551 ASP A N 1
ATOM 4273 C CA . ASP A 1 551 ? 26.934 17.222 -19.352 1.00 45.66 551 ASP A CA 1
ATOM 4274 C C . ASP A 1 551 ? 27.952 16.068 -19.288 1.00 45.66 551 ASP A C 1
ATOM 4276 O O . ASP A 1 551 ? 28.009 15.344 -18.293 1.00 45.66 551 ASP A O 1
ATOM 4280 N N . ASN A 1 552 ? 28.694 15.875 -20.386 1.00 45.16 552 ASN A N 1
ATOM 4281 C CA . ASN A 1 552 ? 29.753 14.867 -20.528 1.00 45.16 552 ASN A CA 1
ATOM 4282 C C . ASN A 1 552 ? 30.959 15.138 -19.628 1.00 45.16 552 ASN A C 1
ATOM 4284 O O . ASN A 1 552 ? 31.423 16.305 -19.602 1.00 45.16 552 ASN A O 1
#

Sequence (552 aa):
MGTVLTATHRIGDESLLITLLVLALGELALSLIMNDRESTEHDRHLSQSPPGLKYFNEARKRLGFLQFSPSLAIVHIEAMTSLYYAACFRHMDSWRMSVKARQHDWESGEGDLLKRAFWHCVAMEVGNHLELNLPYSSLMDLEQIVPLPTFSGSFRYLSQQLDHVSNFEHHYAALIALRRICRAFHEAMNHETSHSANPKAISSVVQYHANQLERWKSILPPALQWDDARSALVDGELLFGSDISDKSEEAARRKYVRDVQTALLRTRYYYAQYMIYRPLIYKVLHFPKSITTDDVYGVSCCLKQNLHLAMKLIVFTIATATFASALSPQSTDANPPQTLDRVWSGVKQSGSGFTSVTGTFTVPKGGKSFGPSIWVGIDGSTECPGGGPLQTGVRLTGNGTAFGWFEWVPLSAPVFENFEVGEGDDIRMTIYAYGPFNGSAILDNLSTGQTVSHTFNSTDAPSDAPLCQKSVEWIVEDYNNSGGNDTGIVASPDYGTITIRNASAQGSAGRITPAGGELIELFDTRTSTVLSQCSTGEEEVICKYVGPPTDN